Protein AF-0000000078816997 (afdb_homodimer)

Structure (mmCIF, N/CA/C/O backbone):
data_AF-0000000078816997-model_v1
#
loop_
_entity.id
_entity.type
_entity.pdbx_description
1 polymer 'SpoU rRNA Methylase family'
#
loop_
_atom_site.group_PDB
_atom_site.id
_atom_site.type_symbol
_atom_site.label_atom_id
_atom_site.label_alt_id
_atom_site.label_comp_id
_atom_site.label_asym_id
_atom_site.label_entity_id
_atom_site.label_seq_id
_atom_site.pdbx_PDB_ins_code
_atom_site.Cartn_x
_atom_site.Cartn_y
_atom_site.Cartn_z
_atom_site.occupancy
_atom_site.B_iso_or_equiv
_atom_site.auth_seq_id
_atom_site.auth_comp_id
_atom_site.auth_asym_id
_atom_site.auth_atom_id
_atom_site.pdbx_PDB_model_num
ATOM 1 N N . MET A 1 1 ? 10.352 11.18 -15.641 1 55.81 1 MET A N 1
ATOM 2 C CA . MET A 1 1 ? 11.688 10.617 -15.812 1 55.81 1 MET A CA 1
ATOM 3 C C . MET A 1 1 ? 12 9.617 -14.703 1 55.81 1 MET A C 1
ATOM 5 O O . MET A 1 1 ? 12.672 8.609 -14.938 1 55.81 1 MET A O 1
ATOM 9 N N . SER A 1 2 ? 11.336 9.695 -13.539 1 82.31 2 SER A N 1
ATOM 10 C CA . SER A 1 2 ? 11.773 8.922 -12.375 1 82.31 2 SER A CA 1
ATOM 11 C C . SER A 1 2 ? 11.25 7.488 -12.438 1 82.31 2 SER A C 1
ATOM 13 O O . SER A 1 2 ? 12.008 6.539 -12.258 1 82.31 2 SER A O 1
ATOM 15 N N . PHE A 1 3 ? 10.273 7.191 -13.289 1 91.31 3 PHE A N 1
ATOM 16 C CA . PHE A 1 3 ? 9.719 5.844 -13.336 1 91.31 3 PHE A CA 1
ATOM 17 C C . PHE A 1 3 ? 10.508 4.965 -14.297 1 91.31 3 PHE A C 1
ATOM 19 O O . PHE A 1 3 ? 10.625 3.754 -14.078 1 91.31 3 PHE A O 1
ATOM 26 N N . ASN A 1 4 ? 11.125 5.559 -15.273 1 91.94 4 ASN A N 1
ATOM 27 C CA . ASN A 1 4 ? 11.852 4.832 -16.312 1 91.94 4 ASN A CA 1
ATOM 28 C C . ASN A 1 4 ? 13.195 4.316 -15.797 1 91.94 4 ASN A C 1
ATOM 30 O O . ASN A 1 4 ? 13.812 3.459 -16.438 1 91.94 4 ASN A O 1
ATOM 34 N N . ASN A 1 5 ? 13.609 4.867 -14.711 1 92.81 5 ASN A N 1
ATOM 35 C CA . ASN A 1 5 ? 14.898 4.488 -14.133 1 92.81 5 ASN A CA 1
ATOM 36 C C . ASN A 1 5 ? 14.758 3.289 -13.195 1 92.81 5 ASN A C 1
ATOM 38 O O . ASN A 1 5 ? 15.766 2.744 -12.734 1 92.81 5 ASN A O 1
ATOM 42 N N . ILE A 1 6 ? 13.547 2.799 -13.047 1 96.5 6 ILE A N 1
ATOM 43 C CA . ILE A 1 6 ? 13.297 1.777 -12.031 1 96.5 6 ILE A CA 1
ATOM 44 C C . ILE A 1 6 ? 12.969 0.449 -12.711 1 96.5 6 ILE A C 1
ATOM 46 O O . ILE A 1 6 ? 12.125 0.397 -13.609 1 96.5 6 ILE A O 1
ATOM 50 N N . SER A 1 7 ? 13.648 -0.616 -12.312 1 97.69 7 SER A N 1
ATOM 51 C CA . SER A 1 7 ? 13.367 -1.958 -12.812 1 97.69 7 SER A CA 1
ATOM 52 C C . SER A 1 7 ? 13.031 -2.914 -11.672 1 97.69 7 SER A C 1
ATOM 54 O O . SER A 1 7 ? 13.523 -2.752 -10.555 1 97.69 7 SER A O 1
ATOM 56 N N . PHE A 1 8 ? 12.195 -3.832 -11.977 1 98.69 8 PHE A N 1
ATOM 57 C CA . PHE A 1 8 ? 11.852 -4.926 -11.07 1 98.69 8 PHE A CA 1
ATOM 58 C C . PHE A 1 8 ? 12.391 -6.25 -11.602 1 98.69 8 PHE A C 1
ATOM 60 O O . PHE A 1 8 ? 11.992 -6.699 -12.68 1 98.69 8 PHE A O 1
ATOM 67 N N . ILE A 1 9 ? 13.281 -6.879 -10.812 1 98.75 9 ILE A N 1
ATOM 68 C CA . ILE A 1 9 ? 13.953 -8.094 -11.258 1 98.75 9 ILE A CA 1
ATOM 69 C C . ILE A 1 9 ? 13.383 -9.305 -10.516 1 98.75 9 ILE A C 1
ATOM 71 O O . ILE A 1 9 ? 13.453 -9.367 -9.289 1 98.75 9 ILE A O 1
ATOM 75 N N . LEU A 1 10 ? 12.828 -10.219 -11.266 1 98.75 10 LEU A N 1
ATOM 76 C CA . LEU A 1 10 ? 12.422 -11.516 -10.727 1 98.75 10 LEU A CA 1
ATOM 77 C C . LEU A 1 10 ? 13.492 -12.57 -10.977 1 98.75 10 LEU A C 1
ATOM 79 O O . LEU A 1 10 ? 13.727 -12.961 -12.125 1 98.75 10 LEU A O 1
ATOM 83 N N . HIS A 1 11 ? 14.102 -13.016 -9.883 1 98.38 11 HIS A N 1
ATOM 84 C CA . HIS A 1 11 ? 15.156 -14.016 -10.016 1 98.38 11 HIS A CA 1
ATOM 85 C C . HIS A 1 11 ? 14.609 -15.422 -9.812 1 98.38 11 HIS A C 1
ATOM 87 O O . HIS A 1 11 ? 14.141 -15.758 -8.719 1 98.38 11 HIS A O 1
ATOM 93 N N . GLN A 1 12 ? 14.625 -16.25 -10.828 1 98.19 12 GLN A N 1
ATOM 94 C CA . GLN A 1 12 ? 14.203 -17.641 -10.859 1 98.19 12 GLN A CA 1
ATOM 95 C C . GLN A 1 12 ? 12.766 -17.797 -10.375 1 98.19 12 GLN A C 1
ATOM 97 O O . GLN A 1 12 ? 12.484 -18.609 -9.492 1 98.19 12 GLN A O 1
ATOM 102 N N . PRO A 1 13 ? 11.906 -17 -10.992 1 98.31 13 PRO A N 1
ATOM 103 C CA . PRO A 1 13 ? 10.5 -17.188 -10.633 1 98.31 13 PRO A CA 1
ATOM 104 C C . PRO A 1 13 ? 9.984 -18.562 -11.039 1 98.31 13 PRO A C 1
ATOM 106 O O . PRO A 1 13 ? 10.359 -19.094 -12.086 1 98.31 13 PRO A O 1
ATOM 109 N N . GLN A 1 14 ? 9.094 -19.125 -10.258 1 97.56 14 GLN A N 1
ATOM 110 C CA . GLN A 1 14 ? 8.719 -20.531 -10.422 1 97.56 14 GLN A CA 1
ATOM 111 C C . GLN A 1 14 ? 7.328 -20.656 -11.047 1 97.56 14 GLN A C 1
ATOM 113 O O . GLN A 1 14 ? 7.059 -21.609 -11.773 1 97.56 14 GLN A O 1
ATOM 118 N N . LEU A 1 15 ? 6.418 -19.781 -10.695 1 96.56 15 LEU A N 1
ATOM 119 C CA . LEU A 1 15 ? 5.039 -19.906 -11.148 1 96.56 15 LEU A CA 1
ATOM 120 C C . LEU A 1 15 ? 4.719 -18.875 -12.227 1 96.56 15 LEU A C 1
ATOM 122 O O . LEU A 1 15 ? 4.949 -17.672 -12.039 1 96.56 15 LEU A O 1
ATOM 126 N N . SER A 1 16 ? 4.117 -19.375 -13.328 1 97.94 16 SER A N 1
ATOM 127 C CA . SER A 1 16 ? 3.68 -18.516 -14.414 1 97.94 16 SER A CA 1
ATOM 128 C C . SER A 1 16 ? 2.725 -17.438 -13.914 1 97.94 16 SER A C 1
ATOM 130 O O . SER A 1 16 ? 2.846 -16.266 -14.289 1 97.94 16 SER A O 1
ATOM 132 N N . GLU A 1 17 ? 1.835 -17.828 -13.016 1 96.38 17 GLU A N 1
ATOM 133 C CA . GLU A 1 17 ? 0.825 -16.922 -12.484 1 96.38 17 GLU A CA 1
ATOM 134 C C . GLU A 1 17 ? 1.471 -15.742 -11.75 1 96.38 17 GLU A C 1
ATOM 136 O O . GLU A 1 17 ? 1.011 -14.602 -11.867 1 96.38 17 GLU A O 1
ATOM 141 N N . ASN A 1 18 ? 2.553 -16.031 -11.117 1 97.69 18 ASN A N 1
ATOM 142 C CA . ASN A 1 18 ? 3.242 -14.992 -10.367 1 97.69 18 ASN A CA 1
ATOM 143 C C . ASN A 1 18 ? 3.936 -14 -11.297 1 97.69 18 ASN A C 1
ATOM 145 O O . ASN A 1 18 ? 3.924 -12.797 -11.055 1 97.69 18 ASN A O 1
ATOM 149 N N . ILE A 1 19 ? 4.508 -14.484 -12.328 1 98.56 19 ILE A N 1
ATOM 150 C CA . ILE A 1 19 ? 5.184 -13.617 -13.281 1 98.56 19 ILE A CA 1
ATOM 151 C C . ILE A 1 19 ? 4.176 -12.648 -13.898 1 98.56 19 ILE A C 1
ATOM 153 O O . ILE A 1 19 ? 4.414 -11.438 -13.945 1 98.56 19 ILE A O 1
ATOM 157 N N . GLY A 1 20 ? 3.041 -13.227 -14.312 1 98.31 20 GLY A N 1
ATOM 158 C CA . GLY A 1 20 ? 2 -12.375 -14.867 1 98.31 20 GLY A CA 1
ATOM 159 C C . GLY A 1 20 ? 1.457 -11.367 -13.875 1 98.31 20 GLY A C 1
ATOM 160 O O . GLY A 1 20 ? 1.268 -10.195 -14.219 1 98.31 20 GLY A O 1
ATOM 161 N N . ALA A 1 21 ? 1.235 -11.828 -12.656 1 97.94 21 ALA A N 1
ATOM 162 C CA . ALA A 1 21 ? 0.722 -10.953 -11.609 1 97.94 21 ALA A CA 1
ATOM 163 C C . ALA A 1 21 ? 1.708 -9.836 -11.297 1 97.94 21 ALA A C 1
ATOM 165 O O . ALA A 1 21 ? 1.304 -8.711 -10.992 1 97.94 21 ALA A O 1
ATOM 166 N N . CYS A 1 22 ? 2.982 -10.117 -11.352 1 98.62 22 CYS A N 1
ATOM 167 C CA . CYS A 1 22 ? 4.004 -9.109 -11.117 1 98.62 22 CYS A CA 1
ATOM 168 C C . CYS A 1 22 ? 3.988 -8.047 -12.211 1 98.62 22 CYS A C 1
ATOM 170 O O . CYS A 1 22 ? 4.109 -6.855 -11.93 1 98.62 22 CYS A O 1
ATOM 172 N N . ALA A 1 23 ? 3.82 -8.469 -13.438 1 98.5 23 ALA A N 1
ATOM 173 C CA . ALA A 1 23 ? 3.715 -7.52 -14.539 1 98.5 23 ALA A CA 1
ATOM 174 C C . ALA A 1 23 ? 2.525 -6.586 -14.352 1 98.5 23 ALA A C 1
ATOM 176 O O . ALA A 1 23 ? 2.654 -5.367 -14.492 1 98.5 23 ALA A O 1
ATOM 177 N N . ARG A 1 24 ? 1.427 -7.238 -14.008 1 97.62 24 ARG A N 1
ATOM 178 C CA . ARG A 1 24 ? 0.217 -6.469 -13.742 1 97.62 24 ARG A CA 1
ATOM 179 C C . ARG A 1 24 ? 0.431 -5.496 -12.586 1 97.62 24 ARG A C 1
ATOM 181 O O . ARG A 1 24 ? 0.019 -4.336 -12.656 1 97.62 24 ARG A O 1
ATOM 188 N N . ALA A 1 25 ? 1.112 -5.898 -11.594 1 97.81 25 ALA A N 1
ATOM 189 C CA . ALA A 1 25 ? 1.383 -5.105 -10.398 1 97.81 25 ALA A CA 1
ATOM 190 C C . ALA A 1 25 ? 2.193 -3.857 -10.742 1 97.81 25 ALA A C 1
ATOM 192 O O . ALA A 1 25 ? 1.795 -2.74 -10.398 1 97.81 25 ALA A O 1
ATOM 193 N N . VAL A 1 26 ? 3.287 -4.016 -11.422 1 97.62 26 VAL A N 1
ATOM 194 C CA . VAL A 1 26 ? 4.188 -2.891 -11.633 1 97.62 26 VAL A CA 1
ATOM 195 C C . VAL A 1 26 ? 3.568 -1.918 -12.641 1 97.62 26 VAL A C 1
ATOM 197 O O . VAL A 1 26 ? 3.715 -0.701 -12.5 1 97.62 26 VAL A O 1
ATOM 200 N N . LYS A 1 27 ? 2.797 -2.443 -13.602 1 97.25 27 LYS A N 1
ATOM 201 C CA . LYS A 1 27 ? 2.162 -1.565 -14.586 1 97.25 27 LYS A CA 1
ATOM 202 C C . LYS A 1 27 ? 1.111 -0.675 -13.922 1 97.25 27 LYS A C 1
ATOM 204 O O . LYS A 1 27 ? 0.94 0.482 -14.312 1 97.25 27 LYS A O 1
ATOM 209 N N . ASN A 1 28 ? 0.411 -1.215 -12.977 1 96.69 28 ASN A N 1
ATOM 210 C CA . ASN A 1 28 ? -0.605 -0.442 -12.273 1 96.69 28 ASN A CA 1
ATOM 211 C C . ASN A 1 28 ? -0.012 0.808 -11.625 1 96.69 28 ASN A C 1
ATOM 213 O O . ASN A 1 28 ? -0.736 1.757 -11.32 1 96.69 28 ASN A O 1
ATOM 217 N N . PHE A 1 29 ? 1.279 0.8 -11.453 1 96.69 29 PHE A N 1
ATOM 218 C CA . PHE A 1 29 ? 1.89 1.935 -10.773 1 96.69 29 PHE A CA 1
ATOM 219 C C . PHE A 1 29 ? 2.896 2.635 -11.68 1 96.69 29 PHE A C 1
ATOM 221 O O . PHE A 1 29 ? 3.9 3.168 -11.203 1 96.69 29 PHE A O 1
ATOM 228 N N . ASN A 1 30 ? 2.721 2.535 -12.953 1 94.56 30 ASN A N 1
ATOM 229 C CA . ASN A 1 30 ? 3.354 3.328 -14 1 94.56 30 ASN A CA 1
ATOM 230 C C . ASN A 1 30 ? 4.773 2.85 -14.281 1 94.56 30 ASN A C 1
ATOM 232 O O . ASN A 1 30 ? 5.539 3.531 -14.969 1 94.56 30 ASN A O 1
ATOM 236 N N . PHE A 1 31 ? 5.145 1.692 -13.75 1 96.56 31 PHE A N 1
ATOM 237 C CA . PHE A 1 31 ? 6.453 1.14 -14.07 1 96.56 31 PHE A CA 1
ATOM 238 C C . PHE A 1 31 ? 6.395 0.332 -15.367 1 96.56 31 PHE A C 1
ATOM 240 O O . PHE A 1 31 ? 5.348 -0.217 -15.711 1 96.56 31 PHE A O 1
ATOM 247 N N . LYS A 1 32 ? 7.602 0.225 -16 1 95.75 32 LYS A N 1
ATOM 248 C CA . LYS A 1 32 ? 7.57 -0.355 -17.344 1 95.75 32 LYS A CA 1
ATOM 249 C C . LYS A 1 32 ? 8.633 -1.436 -17.5 1 95.75 32 LYS A C 1
ATOM 251 O O . LYS A 1 32 ? 8.68 -2.127 -18.516 1 95.75 32 LYS A O 1
ATOM 256 N N . LYS A 1 33 ? 9.461 -1.552 -16.516 1 96.94 33 LYS A N 1
ATOM 257 C CA . LYS A 1 33 ? 10.609 -2.436 -16.703 1 96.94 33 LYS A CA 1
ATOM 258 C C . LYS A 1 33 ? 10.531 -3.631 -15.75 1 96.94 33 LYS A C 1
ATOM 260 O O . LYS A 1 33 ? 10.82 -3.506 -14.562 1 96.94 33 LYS A O 1
ATOM 265 N N . LEU A 1 34 ? 10.156 -4.719 -16.312 1 98.31 34 LEU A N 1
ATOM 266 C CA . LEU A 1 34 ? 10.234 -6.023 -15.656 1 98.31 34 LEU A CA 1
ATOM 267 C C . LEU A 1 34 ? 11.367 -6.855 -16.25 1 98.31 34 LEU A C 1
ATOM 269 O O . LEU A 1 34 ? 11.477 -6.996 -17.469 1 98.31 34 LEU A O 1
ATOM 273 N N . VAL A 1 35 ? 12.234 -7.312 -15.422 1 98.62 35 VAL A N 1
ATOM 274 C CA . VAL A 1 35 ? 13.375 -8.117 -15.836 1 98.62 35 VAL A CA 1
ATOM 275 C C . VAL A 1 35 ? 13.266 -9.516 -15.227 1 98.62 35 VAL A C 1
ATOM 277 O O . VAL A 1 35 ? 12.969 -9.664 -14.047 1 98.62 35 VAL A O 1
ATOM 280 N N . ILE A 1 36 ? 13.477 -10.516 -16.062 1 98.75 36 ILE A N 1
ATOM 281 C CA . ILE A 1 36 ? 13.367 -11.898 -15.609 1 98.75 36 ILE A CA 1
ATOM 282 C C . ILE A 1 36 ? 14.727 -12.586 -15.727 1 98.75 36 ILE A C 1
ATOM 284 O O . ILE A 1 36 ? 15.367 -12.523 -16.781 1 98.75 36 ILE A O 1
ATOM 288 N N . VAL A 1 37 ? 15.125 -13.211 -14.625 1 98.62 37 VAL A N 1
ATOM 289 C CA . VAL A 1 37 ? 16.391 -13.945 -14.633 1 98.62 37 VAL A CA 1
ATOM 290 C C . VAL A 1 37 ? 16.109 -15.445 -14.5 1 98.62 37 VAL A C 1
ATOM 292 O O . VAL A 1 37 ? 15.57 -15.891 -13.484 1 98.62 37 VAL A O 1
ATOM 295 N N . LYS A 1 38 ? 16.344 -16.219 -15.453 1 98.12 38 LYS A N 1
ATOM 296 C CA . LYS A 1 38 ? 16.297 -17.688 -15.469 1 98.12 38 LYS A CA 1
ATOM 297 C C . LYS A 1 38 ? 14.961 -18.203 -14.945 1 98.12 38 LYS A C 1
ATOM 299 O O . LYS A 1 38 ? 14.93 -18.984 -14 1 98.12 38 LYS A O 1
ATOM 304 N N . PRO A 1 39 ? 13.906 -17.859 -15.617 1 98.19 39 PRO A N 1
ATOM 305 C CA . PRO A 1 39 ? 12.602 -18.359 -15.18 1 98.19 39 PRO A CA 1
ATOM 306 C C . PRO A 1 39 ? 12.5 -19.891 -15.266 1 98.19 39 PRO A C 1
ATOM 308 O O . PRO A 1 39 ? 13.039 -20.5 -16.203 1 98.19 39 PRO A O 1
ATOM 311 N N . LYS A 1 40 ? 11.836 -20.469 -14.328 1 97.62 40 LYS A N 1
ATOM 312 C CA . LYS A 1 40 ? 11.625 -21.906 -14.359 1 97.62 40 LYS A CA 1
ATOM 313 C C . LYS A 1 40 ? 10.617 -22.297 -15.43 1 97.62 40 LYS A C 1
ATOM 315 O O . LYS A 1 40 ? 10.828 -23.266 -16.172 1 97.62 40 LYS A O 1
ATOM 320 N N . PRO A 1 41 ? 9.492 -21.609 -15.516 1 97.69 41 PRO A N 1
ATOM 321 C CA . PRO A 1 41 ? 8.586 -21.922 -16.625 1 97.69 41 PRO A CA 1
ATOM 322 C C . PRO A 1 41 ? 9.07 -21.375 -17.953 1 97.69 41 PRO A C 1
ATOM 324 O O . PRO A 1 41 ? 9.93 -20.5 -18 1 97.69 41 PRO A O 1
ATOM 327 N N . ILE A 1 42 ? 8.523 -21.922 -19.016 1 97.25 42 ILE A N 1
ATOM 328 C CA . ILE A 1 42 ? 8.727 -21.328 -20.344 1 97.25 42 ILE A CA 1
ATOM 329 C C . ILE A 1 42 ? 8.219 -19.891 -20.344 1 97.25 42 ILE A C 1
ATOM 331 O O . ILE A 1 42 ? 7.129 -19.609 -19.844 1 97.25 42 ILE A O 1
ATOM 335 N N . PHE A 1 43 ? 9.062 -19 -20.844 1 97.12 43 PHE A N 1
ATOM 336 C CA . PHE A 1 43 ? 8.711 -17.594 -20.844 1 97.12 43 PHE A CA 1
ATOM 337 C C . PHE A 1 43 ? 8.758 -17.031 -22.266 1 97.12 43 PHE A C 1
ATOM 339 O O . PHE A 1 43 ? 9.789 -17.109 -22.938 1 97.12 43 PHE A O 1
ATOM 346 N N . PRO A 1 44 ? 7.766 -16.438 -22.797 1 96.75 44 PRO A N 1
ATOM 347 C CA . PRO A 1 44 ? 6.457 -16.359 -22.141 1 96.75 44 PRO A CA 1
ATOM 348 C C . PRO A 1 44 ? 5.57 -17.562 -22.438 1 96.75 44 PRO A C 1
ATOM 350 O O . PRO A 1 44 ? 5.906 -18.391 -23.281 1 96.75 44 PRO A O 1
ATOM 353 N N . ASN A 1 45 ? 4.582 -17.75 -21.625 1 97.88 45 ASN A N 1
ATOM 354 C CA . ASN A 1 45 ? 3.57 -18.766 -21.922 1 97.88 45 ASN A CA 1
ATOM 355 C C . ASN A 1 45 ? 2.16 -18.219 -21.734 1 97.88 45 ASN A C 1
ATOM 357 O O . ASN A 1 45 ? 1.987 -17.062 -21.344 1 97.88 45 ASN A O 1
ATOM 361 N N . ASP A 1 46 ? 1.152 -19.016 -22.016 1 97.19 46 ASP A N 1
ATOM 362 C CA . ASP A 1 46 ? -0.235 -18.562 -22.047 1 97.19 46 ASP A CA 1
ATOM 363 C C . ASP A 1 46 ? -0.714 -18.172 -20.641 1 97.19 46 ASP A C 1
ATOM 365 O O . ASP A 1 46 ? -1.467 -17.203 -20.484 1 97.19 46 ASP A O 1
ATOM 369 N N . LYS A 1 47 ? -0.269 -18.875 -19.719 1 96.88 47 LYS A N 1
ATOM 370 C CA . LYS A 1 47 ? -0.688 -18.594 -18.344 1 96.88 47 LYS A CA 1
ATOM 371 C C . LYS A 1 47 ? -0.139 -17.266 -17.859 1 96.88 47 LYS A C 1
ATOM 373 O O . LYS A 1 47 ? -0.839 -16.5 -17.188 1 96.88 47 LYS A O 1
ATOM 378 N N . ILE A 1 48 ? 1.104 -16.969 -18.219 1 98.06 48 ILE A N 1
ATOM 379 C CA . ILE A 1 48 ? 1.721 -15.688 -17.891 1 98.06 48 ILE A CA 1
ATOM 380 C C . ILE A 1 48 ? 0.941 -14.555 -18.547 1 98.06 48 ILE A C 1
ATOM 382 O O . ILE A 1 48 ? 0.567 -13.586 -17.891 1 98.06 48 ILE A O 1
ATOM 386 N N . LEU A 1 49 ? 0.668 -14.727 -19.812 1 97.69 49 LEU A N 1
ATOM 387 C CA . LEU A 1 49 ? -0.035 -13.695 -20.562 1 97.69 49 LEU A CA 1
ATOM 388 C C . LEU A 1 49 ? -1.451 -13.5 -20.031 1 97.69 49 LEU A C 1
ATOM 390 O O . LEU A 1 49 ? -1.921 -12.367 -19.891 1 97.69 49 LEU A O 1
ATOM 394 N N . ALA A 1 50 ? -2.1 -14.547 -19.672 1 95.5 50 ALA A N 1
ATOM 395 C CA . ALA A 1 50 ? -3.469 -14.484 -19.156 1 95.5 50 ALA A CA 1
ATOM 396 C C . ALA A 1 50 ? -3.523 -13.742 -17.828 1 95.5 50 ALA A C 1
ATOM 398 O O . ALA A 1 50 ? -4.406 -12.906 -17.609 1 95.5 50 ALA A O 1
ATOM 399 N N . THR A 1 51 ? -2.568 -14.008 -17 1 95.69 51 THR A N 1
ATOM 400 C CA . THR A 1 51 ? -2.598 -13.445 -15.664 1 95.69 51 THR A CA 1
ATOM 401 C C . THR A 1 51 ? -2.111 -12 -15.672 1 95.69 51 THR A C 1
ATOM 403 O O . THR A 1 51 ? -2.396 -11.234 -14.742 1 95.69 51 THR A O 1
ATOM 406 N N . SER A 1 52 ? -1.442 -11.602 -16.719 1 96.56 52 SER A N 1
ATOM 407 C CA . SER A 1 52 ? -0.948 -10.234 -16.828 1 96.56 52 SER A CA 1
ATOM 408 C C . SER A 1 52 ? -2.062 -9.273 -17.234 1 96.56 52 SER A C 1
ATOM 410 O O . SER A 1 52 ? -1.926 -8.055 -17.078 1 96.56 52 SER A O 1
ATOM 412 N N . VAL A 1 53 ? -3.168 -9.859 -17.812 1 93.44 53 VAL A N 1
ATOM 413 C CA . VAL A 1 53 ? -4.332 -9.094 -18.25 1 93.44 53 VAL A CA 1
ATOM 414 C C . VAL A 1 53 ? -3.889 -7.973 -19.188 1 93.44 53 VAL A C 1
ATOM 416 O O . VAL A 1 53 ? -3.34 -8.234 -20.25 1 93.44 53 VAL A O 1
ATOM 419 N N . GLY A 1 54 ? -3.957 -6.711 -18.797 1 92.75 54 GLY A N 1
ATOM 420 C CA . GLY A 1 54 ? -3.623 -5.57 -19.641 1 92.75 54 GLY A CA 1
ATOM 421 C C . GLY A 1 54 ? -2.141 -5.246 -19.641 1 92.75 54 GLY A C 1
ATOM 422 O O . GLY A 1 54 ? -1.707 -4.309 -20.312 1 92.75 54 GLY A O 1
ATOM 423 N N . ALA A 1 55 ? -1.35 -6.082 -19.016 1 96.5 55 ALA A N 1
ATOM 424 C CA . ALA A 1 55 ? 0.08 -5.801 -18.922 1 96.5 55 ALA A CA 1
ATOM 425 C C . ALA A 1 55 ? 0.888 -6.734 -19.812 1 96.5 55 ALA A C 1
ATOM 427 O O . ALA A 1 55 ? 2.041 -7.051 -19.5 1 96.5 55 ALA A O 1
ATOM 428 N N . LYS A 1 56 ? 0.334 -7.215 -20.859 1 96.94 56 LYS A N 1
ATOM 429 C CA . LYS A 1 56 ? 1.003 -8.125 -21.781 1 96.94 56 LYS A CA 1
ATOM 430 C C . LYS A 1 56 ? 2.215 -7.465 -22.422 1 96.94 56 LYS A C 1
ATOM 432 O O . LYS A 1 56 ? 3.207 -8.133 -22.719 1 96.94 56 LYS A O 1
ATOM 437 N N . ASP A 1 57 ? 2.082 -6.223 -22.625 1 96.69 57 ASP A N 1
ATOM 438 C CA . ASP A 1 57 ? 3.184 -5.48 -23.234 1 96.69 57 ASP A CA 1
ATOM 439 C C . ASP A 1 57 ? 4.441 -5.574 -22.375 1 96.69 57 ASP A C 1
ATOM 441 O O . ASP A 1 57 ? 5.555 -5.668 -22.906 1 96.69 57 ASP A O 1
ATOM 445 N N . LEU A 1 58 ? 4.355 -5.613 -21.062 1 97.06 58 LEU A N 1
ATOM 446 C CA . LEU A 1 58 ? 5.5 -5.719 -20.172 1 97.06 58 LEU A CA 1
ATOM 447 C C . LEU A 1 58 ? 6.129 -7.105 -20.25 1 97.06 58 LEU A C 1
ATOM 449 O O . LEU A 1 58 ? 7.34 -7.258 -20.078 1 97.06 58 LEU A O 1
ATOM 453 N N . ILE A 1 59 ? 5.262 -8.062 -20.484 1 98.12 59 ILE A N 1
ATOM 454 C CA . ILE A 1 59 ? 5.75 -9.43 -20.625 1 98.12 59 ILE A CA 1
ATOM 455 C C . ILE A 1 59 ? 6.516 -9.586 -21.938 1 98.12 59 ILE A C 1
ATOM 457 O O . ILE A 1 59 ? 7.633 -10.102 -21.953 1 98.12 59 ILE A O 1
ATOM 461 N N . ILE A 1 60 ? 5.961 -9.047 -22.969 1 96.75 60 ILE A N 1
ATOM 462 C CA . ILE A 1 60 ? 6.527 -9.18 -24.297 1 96.75 60 ILE A CA 1
ATOM 463 C C . ILE A 1 60 ? 7.84 -8.406 -24.391 1 96.75 60 ILE A C 1
ATOM 465 O O . ILE A 1 60 ? 8.797 -8.859 -25.016 1 96.75 60 ILE A O 1
ATOM 469 N N . ASN A 1 61 ? 7.918 -7.312 -23.688 1 96.31 61 ASN A N 1
ATOM 470 C CA . ASN A 1 61 ? 9.086 -6.441 -23.781 1 96.31 61 ASN A CA 1
ATOM 471 C C . ASN A 1 61 ? 10.078 -6.727 -22.656 1 96.31 61 ASN A C 1
ATOM 473 O O . ASN A 1 61 ? 11.125 -6.082 -22.578 1 96.31 61 ASN A O 1
ATOM 477 N N . ALA A 1 62 ? 9.773 -7.672 -21.844 1 97.69 62 ALA A N 1
ATOM 478 C CA . ALA A 1 62 ? 10.617 -7.93 -20.672 1 97.69 62 ALA A CA 1
ATOM 479 C C . ALA A 1 62 ? 11.992 -8.445 -21.109 1 97.69 62 ALA A C 1
ATOM 481 O O . ALA A 1 62 ? 12.102 -9.258 -22.016 1 97.69 62 ALA A O 1
ATOM 482 N N . LYS A 1 63 ? 13.023 -7.961 -20.469 1 96.69 63 LYS A N 1
ATOM 483 C CA . LYS A 1 63 ? 14.367 -8.508 -20.672 1 96.69 63 LYS A CA 1
ATOM 484 C C . LYS A 1 63 ? 14.57 -9.781 -19.859 1 96.69 63 LYS A C 1
ATOM 486 O O . LYS A 1 63 ? 14.266 -9.82 -18.672 1 96.69 63 LYS A O 1
ATOM 491 N N . VAL A 1 64 ? 15.047 -10.797 -20.562 1 98.19 64 VAL A N 1
ATOM 492 C CA . VAL A 1 64 ? 15.328 -12.07 -19.906 1 98.19 64 VAL A CA 1
ATOM 493 C C . VAL A 1 64 ? 16.828 -12.32 -19.891 1 98.19 64 VAL A C 1
ATOM 495 O O . VAL A 1 64 ? 17.5 -12.18 -20.922 1 98.19 64 VAL A O 1
ATOM 498 N N . HIS A 1 65 ? 17.375 -12.609 -18.734 1 98.06 65 HIS A N 1
ATOM 499 C CA . HIS A 1 65 ? 18.797 -12.875 -18.562 1 98.06 65 HIS A CA 1
ATOM 500 C C . HIS A 1 65 ? 19.031 -14.281 -18.016 1 98.06 65 HIS A C 1
ATOM 502 O O . HIS A 1 65 ? 18.188 -14.836 -17.312 1 98.06 65 HIS A O 1
ATOM 508 N N . GLU A 1 66 ? 20.172 -14.812 -18.328 1 97.44 66 GLU A N 1
ATOM 509 C CA . GLU A 1 66 ? 20.547 -16.125 -17.812 1 97.44 66 GLU A CA 1
ATOM 510 C C . GLU A 1 66 ? 21.172 -16.016 -16.422 1 97.44 66 GLU A C 1
ATOM 512 O O . GLU A 1 66 ? 21.156 -16.969 -15.648 1 97.44 66 GLU A O 1
ATOM 517 N N . THR A 1 67 ? 21.734 -14.852 -16.219 1 95.5 67 THR A N 1
ATOM 518 C CA . THR A 1 67 ? 22.422 -14.672 -14.945 1 95.5 67 THR A CA 1
ATOM 519 C C . THR A 1 67 ? 22.016 -13.344 -14.305 1 95.5 67 THR A C 1
ATOM 521 O O . THR A 1 67 ? 21.641 -12.406 -15 1 95.5 67 THR A O 1
ATOM 524 N N . LEU A 1 68 ? 22.109 -13.375 -12.984 1 95.75 68 LEU A N 1
ATOM 525 C CA . LEU A 1 68 ? 21.828 -12.148 -12.25 1 95.75 68 LEU A CA 1
ATOM 526 C C . LEU A 1 68 ? 22.859 -11.07 -12.586 1 95.75 68 LEU A C 1
ATOM 528 O O . LEU A 1 68 ? 22.516 -9.891 -12.688 1 95.75 68 LEU A O 1
ATOM 532 N N . GLU A 1 69 ? 24.094 -11.43 -12.789 1 91.81 69 GLU A N 1
ATOM 533 C CA . GLU A 1 69 ? 25.172 -10.508 -13.141 1 91.81 69 GLU A CA 1
ATOM 534 C C . GLU A 1 69 ? 24.828 -9.703 -14.391 1 91.81 69 GLU A C 1
ATOM 536 O O . GLU A 1 69 ? 24.969 -8.484 -14.414 1 91.81 69 GLU A O 1
ATOM 541 N N . SER A 1 70 ? 24.359 -10.383 -15.367 1 96.12 70 SER A N 1
ATOM 542 C CA . SER A 1 70 ? 24.016 -9.719 -16.609 1 96.12 70 SER A CA 1
ATOM 543 C C . SER A 1 70 ? 22.797 -8.812 -16.438 1 96.12 70 SER A C 1
ATOM 545 O O . SER A 1 70 ? 22.688 -7.785 -17.125 1 96.12 70 SER A O 1
ATOM 547 N N . ALA A 1 71 ? 21.922 -9.125 -15.547 1 96.88 71 ALA A N 1
ATOM 548 C CA . ALA A 1 71 ? 20.672 -8.391 -15.344 1 96.88 71 ALA A CA 1
ATOM 549 C C . ALA A 1 71 ? 20.938 -7.066 -14.625 1 96.88 71 ALA A C 1
ATOM 551 O O . ALA A 1 71 ? 20.203 -6.094 -14.82 1 96.88 71 ALA A O 1
ATOM 552 N N . VAL A 1 72 ? 22.062 -7.062 -13.82 1 94.75 72 VAL A N 1
ATOM 553 C CA . VAL A 1 72 ? 22.25 -5.883 -12.992 1 94.75 72 VAL A CA 1
ATOM 554 C C . VAL A 1 72 ? 23.422 -5.066 -13.508 1 94.75 72 VAL A C 1
ATOM 556 O O . VAL A 1 72 ? 23.859 -4.102 -12.875 1 94.75 72 VAL A O 1
ATOM 559 N N . LYS A 1 73 ? 23.938 -5.379 -14.625 1 88.88 73 LYS A N 1
ATOM 560 C CA . LYS A 1 73 ? 25.156 -4.777 -15.172 1 88.88 73 LYS A CA 1
ATOM 561 C C . LYS A 1 73 ? 24.984 -3.271 -15.352 1 88.88 73 LYS A C 1
ATOM 563 O O . LYS A 1 73 ? 25.922 -2.504 -15.102 1 88.88 73 LYS A O 1
ATOM 568 N N . LYS A 1 74 ? 23.875 -2.76 -15.719 1 91.31 74 LYS A N 1
ATOM 569 C CA . LYS A 1 74 ? 23.672 -1.352 -16.047 1 91.31 74 LYS A CA 1
ATOM 570 C C . LYS A 1 74 ? 22.875 -0.645 -14.953 1 91.31 74 LYS A C 1
ATOM 572 O O . LYS A 1 74 ? 22.312 0.422 -15.188 1 91.31 74 LYS A O 1
ATOM 577 N N . VAL A 1 75 ? 22.75 -1.253 -13.797 1 93.25 75 VAL A N 1
ATOM 578 C CA . VAL A 1 75 ? 21.969 -0.708 -12.688 1 93.25 75 VAL A CA 1
ATOM 579 C C . VAL A 1 75 ? 22.906 0.009 -11.711 1 93.25 75 VAL A C 1
ATOM 581 O O . VAL A 1 75 ? 23.984 -0.486 -11.406 1 93.25 75 VAL A O 1
ATOM 584 N N . ASP A 1 76 ? 22.531 1.199 -11.305 1 90.38 76 ASP A N 1
ATOM 585 C CA . ASP A 1 76 ? 23.328 1.961 -10.359 1 90.38 76 ASP A CA 1
ATOM 586 C C . ASP A 1 76 ? 23.188 1.406 -8.945 1 90.38 76 ASP A C 1
ATOM 588 O O . ASP A 1 76 ? 24.172 1.254 -8.227 1 90.38 76 ASP A O 1
ATOM 592 N N . TYR A 1 77 ? 21.969 1.065 -8.492 1 91.81 77 TYR A N 1
ATOM 593 C CA . TYR A 1 77 ? 21.688 0.545 -7.16 1 91.81 77 TYR A CA 1
ATOM 594 C C . TYR A 1 77 ? 20.703 -0.625 -7.227 1 91.81 77 TYR A C 1
ATOM 596 O O . TYR A 1 77 ? 19.641 -0.522 -7.844 1 91.81 77 TYR A O 1
ATOM 604 N N . VAL A 1 78 ? 21.141 -1.697 -6.578 1 94.19 78 VAL A N 1
ATOM 605 C CA . VAL A 1 78 ? 20.297 -2.875 -6.461 1 94.19 78 VAL A CA 1
ATOM 606 C C . VAL A 1 78 ? 19.797 -3.016 -5.027 1 94.19 78 VAL A C 1
ATOM 608 O O . VAL A 1 78 ? 20.594 -2.998 -4.082 1 94.19 78 VAL A O 1
ATOM 611 N N . VAL A 1 79 ? 18.5 -3.088 -4.871 1 95.5 79 VAL A N 1
ATOM 612 C CA . VAL A 1 79 ? 17.875 -3.328 -3.574 1 95.5 79 VAL A CA 1
ATOM 613 C C . VAL A 1 79 ? 17.297 -4.738 -3.533 1 95.5 79 VAL A C 1
ATOM 615 O O . VAL A 1 79 ? 16.297 -5.023 -4.191 1 95.5 79 VAL A O 1
ATOM 618 N N . ALA A 1 80 ? 17.891 -5.586 -2.732 1 94.75 80 ALA A N 1
ATOM 619 C CA . ALA A 1 80 ? 17.422 -6.961 -2.59 1 94.75 80 ALA A CA 1
ATOM 620 C C . ALA A 1 80 ? 16.328 -7.059 -1.529 1 94.75 80 ALA A C 1
ATOM 622 O O . ALA A 1 80 ? 16.484 -6.543 -0.419 1 94.75 80 ALA A O 1
ATOM 623 N N . THR A 1 81 ? 15.219 -7.73 -1.918 1 93.38 81 THR A N 1
ATOM 624 C CA . THR A 1 81 ? 14.125 -7.922 -0.979 1 93.38 81 THR A CA 1
ATOM 625 C C . THR A 1 81 ? 14.219 -9.289 -0.304 1 93.38 81 THR A C 1
ATOM 627 O O . THR A 1 81 ? 14.43 -10.305 -0.972 1 93.38 81 THR A O 1
ATOM 630 N N . SER A 1 82 ? 14.133 -9.273 1.001 1 85.75 82 SER A N 1
ATOM 631 C CA . SER A 1 82 ? 14.266 -10.531 1.73 1 85.75 82 SER A CA 1
ATOM 632 C C . SER A 1 82 ? 13.383 -10.539 2.975 1 85.75 82 SER A C 1
ATOM 634 O O . SER A 1 82 ? 13.141 -9.492 3.578 1 85.75 82 SER A O 1
ATOM 636 N N . ALA A 1 83 ? 12.836 -11.773 3.277 1 78.56 83 ALA A N 1
ATOM 637 C CA . ALA A 1 83 ? 12.07 -11.945 4.512 1 78.56 83 ALA A CA 1
ATOM 638 C C . ALA A 1 83 ? 13 -12.031 5.719 1 78.56 83 ALA A C 1
ATOM 640 O O . ALA A 1 83 ? 12.57 -11.812 6.855 1 78.56 83 ALA A O 1
ATOM 641 N N . ARG A 1 84 ? 14.227 -12.367 5.477 1 74.56 84 ARG A N 1
ATOM 642 C CA . ARG A 1 84 ? 15.195 -12.547 6.551 1 74.56 84 ARG A CA 1
ATOM 643 C C . ARG A 1 84 ? 16.469 -11.758 6.27 1 74.56 84 ARG A C 1
ATOM 645 O O . ARG A 1 84 ? 16.906 -11.656 5.121 1 74.56 84 ARG A O 1
ATOM 652 N N . PHE A 1 85 ? 16.953 -11.055 7.32 1 64.56 85 PHE A N 1
ATOM 653 C CA . PHE A 1 85 ? 18.234 -10.359 7.199 1 64.56 85 PHE A CA 1
ATOM 654 C C . PHE A 1 85 ? 19.391 -11.352 7.277 1 64.56 85 PHE A C 1
ATOM 656 O O . PHE A 1 85 ? 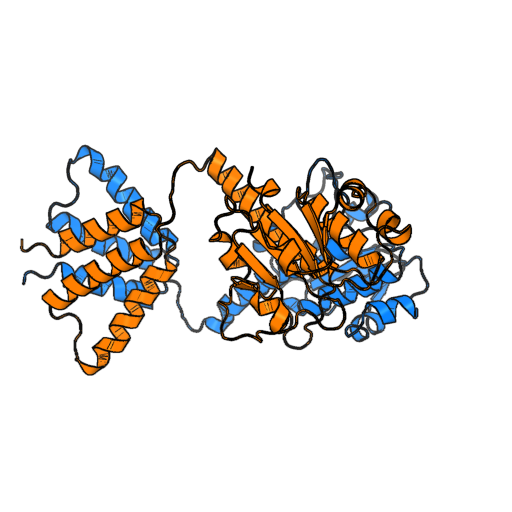19.703 -11.867 8.352 1 64.56 85 PHE A O 1
ATOM 663 N N . ARG A 1 86 ? 19.859 -11.695 6.223 1 58.16 86 ARG A N 1
ATOM 664 C CA . ARG A 1 86 ? 20.844 -12.758 6.309 1 58.16 86 ARG A CA 1
ATOM 665 C C . ARG A 1 86 ? 22.266 -12.211 6.152 1 58.16 86 ARG A C 1
ATOM 667 O O . ARG A 1 86 ? 23.219 -12.758 6.707 1 58.16 86 ARG A O 1
ATOM 674 N N . ASN A 1 87 ? 22.297 -11.258 5.371 1 60.97 87 ASN A N 1
ATOM 675 C CA . ASN A 1 87 ? 23.656 -10.852 5.051 1 60.97 87 ASN A CA 1
ATOM 676 C C . ASN A 1 87 ? 24.062 -9.586 5.812 1 60.97 87 ASN A C 1
ATOM 678 O O . ASN A 1 87 ? 23.594 -8.492 5.488 1 60.97 87 ASN A O 1
ATOM 682 N N . LYS A 1 88 ? 24.891 -9.734 6.719 1 63.03 88 LYS A N 1
ATOM 683 C CA . LYS A 1 88 ? 25.328 -8.68 7.625 1 63.03 88 LYS A CA 1
ATOM 684 C C . LYS A 1 88 ? 26.234 -7.684 6.91 1 63.03 88 LYS A C 1
ATOM 686 O O . LYS A 1 88 ? 26.438 -6.562 7.387 1 63.03 88 LYS A O 1
ATOM 691 N N . ASN A 1 89 ? 26.688 -8.008 5.742 1 71.69 89 ASN A N 1
ATOM 692 C CA . ASN A 1 89 ? 27.672 -7.16 5.086 1 71.69 89 ASN A CA 1
ATOM 693 C C . ASN A 1 89 ? 27.016 -6.125 4.184 1 71.69 89 ASN A C 1
ATOM 695 O O . ASN A 1 89 ? 27.672 -5.223 3.67 1 71.69 89 ASN A O 1
ATOM 699 N N . ILE A 1 90 ? 25.781 -6.293 3.965 1 79.25 90 ILE A N 1
ATOM 700 C CA . ILE A 1 90 ? 25.047 -5.367 3.104 1 79.25 90 ILE A CA 1
ATOM 701 C C . ILE A 1 90 ? 24.141 -4.484 3.949 1 79.25 90 ILE A C 1
ATOM 703 O O . ILE A 1 90 ? 23.453 -4.973 4.855 1 79.25 90 ILE A O 1
ATOM 707 N N . LYS A 1 91 ? 24.172 -3.197 3.709 1 84.31 91 LYS A N 1
ATOM 708 C CA . LYS A 1 91 ? 23.359 -2.254 4.469 1 84.31 91 LYS A CA 1
ATOM 709 C C . LYS A 1 91 ? 21.875 -2.596 4.367 1 84.31 91 LYS A C 1
ATOM 711 O O . LYS A 1 91 ? 21.359 -2.836 3.27 1 84.31 91 LYS A O 1
ATOM 716 N N . HIS A 1 92 ? 21.281 -2.615 5.52 1 88.88 92 HIS A N 1
ATOM 717 C CA . HIS A 1 92 ? 19.844 -2.857 5.574 1 88.88 92 HIS A CA 1
ATOM 718 C C . HIS A 1 92 ? 19.062 -1.546 5.621 1 88.88 92 HIS A C 1
ATOM 720 O O . HIS A 1 92 ? 19.438 -0.62 6.34 1 88.88 92 HIS A O 1
ATOM 726 N N . ILE A 1 93 ? 18 -1.503 4.785 1 86.75 93 ILE A N 1
ATOM 727 C CA . ILE A 1 93 ? 17.141 -0.324 4.816 1 86.75 93 ILE A CA 1
ATOM 728 C C . ILE A 1 93 ? 15.68 -0.751 4.961 1 86.75 93 ILE A C 1
ATOM 730 O O . ILE A 1 93 ? 15.328 -1.895 4.66 1 86.75 93 ILE A O 1
ATOM 734 N N . ASN A 1 94 ? 14.859 0.185 5.473 1 88.5 94 ASN A N 1
ATOM 735 C CA . ASN A 1 94 ? 13.422 -0.047 5.547 1 88.5 94 ASN A CA 1
ATOM 736 C C . ASN A 1 94 ? 12.68 0.72 4.457 1 88.5 94 ASN A C 1
ATOM 738 O O . ASN A 1 94 ? 13.281 1.464 3.688 1 88.5 94 ASN A O 1
ATOM 742 N N . LEU A 1 95 ? 11.391 0.447 4.398 1 91.44 95 LEU A N 1
ATOM 743 C CA . LEU A 1 95 ? 10.578 1.051 3.352 1 91.44 95 LEU A CA 1
ATOM 744 C C . LEU A 1 95 ? 10.648 2.572 3.416 1 91.44 95 LEU A C 1
ATOM 746 O O . LEU A 1 95 ? 10.711 3.24 2.383 1 91.44 95 LEU A O 1
ATOM 750 N N . ASP A 1 96 ? 10.688 3.129 4.605 1 85.25 96 ASP A N 1
ATOM 751 C CA . ASP A 1 96 ? 10.727 4.578 4.785 1 85.25 96 ASP A CA 1
ATOM 752 C C . ASP A 1 96 ? 12.039 5.156 4.254 1 85.25 96 ASP A C 1
ATOM 754 O O . ASP A 1 96 ? 12.078 6.305 3.805 1 85.25 96 ASP A O 1
ATOM 758 N N . ASP A 1 97 ? 13.086 4.348 4.273 1 88.5 97 ASP A N 1
ATOM 759 C CA . ASP A 1 97 ? 14.406 4.773 3.822 1 88.5 97 ASP A CA 1
ATOM 760 C C . ASP A 1 97 ? 14.43 4.969 2.309 1 88.5 97 ASP A C 1
ATOM 762 O O . ASP A 1 97 ? 15.344 5.613 1.777 1 88.5 97 ASP A O 1
ATOM 766 N N . LEU A 1 98 ? 13.477 4.402 1.648 1 91.06 98 LEU A N 1
ATOM 767 C CA . LEU A 1 98 ? 13.391 4.566 0.201 1 91.06 98 LEU A CA 1
ATOM 768 C C . LEU A 1 98 ? 13.219 6.035 -0.172 1 91.06 98 LEU A C 1
ATOM 770 O O . LEU A 1 98 ? 13.562 6.441 -1.285 1 91.06 98 LEU A O 1
ATOM 774 N N . LYS A 1 99 ? 12.703 6.801 0.74 1 86.31 99 LYS A N 1
ATOM 775 C CA . LYS A 1 99 ? 12.508 8.227 0.507 1 86.31 99 LYS A CA 1
ATOM 776 C C . LYS A 1 99 ? 13.844 8.938 0.302 1 86.31 99 LYS A C 1
ATOM 778 O O . LYS A 1 99 ? 13.898 10 -0.322 1 86.31 99 LYS A O 1
ATOM 783 N N . LYS A 1 100 ? 14.852 8.336 0.791 1 83.88 100 LYS A N 1
ATOM 784 C CA . LYS A 1 100 ? 16.188 8.945 0.751 1 83.88 100 LYS A CA 1
ATOM 785 C C . LYS A 1 100 ? 16.938 8.523 -0.503 1 83.88 100 LYS A C 1
ATOM 787 O O . LYS A 1 100 ? 18.016 9.062 -0.798 1 83.88 100 LYS A O 1
ATOM 792 N N . ILE A 1 101 ? 16.422 7.559 -1.189 1 81.75 101 ILE A N 1
ATOM 793 C CA . ILE A 1 101 ? 17.078 7.047 -2.385 1 81.75 101 ILE A CA 1
ATOM 794 C C . ILE A 1 101 ? 16.906 8.039 -3.533 1 81.75 101 ILE A C 1
ATOM 796 O O . ILE A 1 101 ? 15.836 8.633 -3.693 1 81.75 101 ILE A O 1
ATOM 800 N N . ASP A 1 102 ? 17.953 8.234 -4.352 1 81.94 102 ASP A N 1
ATOM 801 C CA . ASP A 1 102 ? 17.906 9.086 -5.539 1 81.94 102 ASP A CA 1
ATOM 802 C C . ASP A 1 102 ? 17.328 8.328 -6.734 1 81.94 102 ASP A C 1
ATOM 804 O O . ASP A 1 102 ? 18.047 7.629 -7.445 1 81.94 102 ASP A O 1
ATOM 808 N N . PHE A 1 103 ? 16.125 8.602 -7.082 1 85.69 103 PHE A N 1
ATOM 809 C CA . PHE A 1 103 ? 15.43 7.871 -8.133 1 85.69 103 PHE A CA 1
ATOM 810 C C . PHE A 1 103 ? 15.789 8.422 -9.508 1 85.69 103 PHE A C 1
ATOM 812 O O . PHE A 1 103 ? 15.227 7.996 -10.523 1 85.69 103 PHE A O 1
ATOM 819 N N . ASN A 1 104 ? 16.75 9.352 -9.492 1 82 104 ASN A N 1
ATOM 820 C CA . ASN A 1 104 ? 17.328 9.766 -10.766 1 82 104 ASN A CA 1
ATOM 821 C C . ASN A 1 104 ? 18.375 8.766 -11.258 1 82 104 ASN A C 1
ATOM 823 O O . ASN A 1 104 ? 18.766 8.805 -12.43 1 82 104 ASN A O 1
ATOM 827 N N . LYS A 1 105 ? 18.828 7.922 -10.438 1 87.44 105 LYS A N 1
ATOM 828 C CA . LYS A 1 105 ? 19.719 6.824 -10.797 1 87.44 105 LYS A CA 1
ATOM 829 C C . LYS A 1 105 ? 18.938 5.594 -11.234 1 87.44 105 LYS A C 1
ATOM 831 O O . LYS A 1 105 ? 17.719 5.508 -11.008 1 87.44 105 LYS A O 1
ATOM 836 N N . LYS A 1 106 ? 19.656 4.691 -11.922 1 93 106 LYS A N 1
ATOM 837 C CA . LYS A 1 106 ? 19.031 3.424 -12.289 1 93 106 LYS A CA 1
ATOM 838 C C . LYS A 1 106 ? 18.969 2.479 -11.094 1 93 106 LYS A C 1
ATOM 840 O O . LYS A 1 106 ? 20 2.035 -10.586 1 93 106 LYS A O 1
ATOM 845 N N . ILE A 1 107 ? 17.734 2.234 -10.648 1 95.31 107 ILE A N 1
ATOM 846 C CA . ILE A 1 107 ? 17.516 1.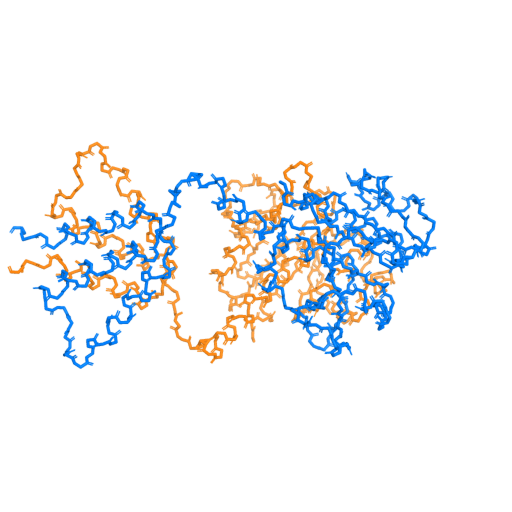421 -9.461 1 95.31 107 ILE A CA 1
ATOM 847 C C . ILE A 1 107 ? 16.781 0.134 -9.844 1 95.31 107 ILE A C 1
ATOM 849 O O . ILE A 1 107 ? 15.844 0.159 -10.641 1 95.31 107 ILE A O 1
ATOM 853 N N . ALA A 1 108 ? 17.219 -0.959 -9.266 1 97.38 108 ALA A N 1
ATOM 854 C CA . ALA A 1 108 ? 16.547 -2.234 -9.461 1 97.38 108 ALA A CA 1
ATOM 855 C C . ALA A 1 108 ? 16.125 -2.836 -8.117 1 97.38 108 ALA A C 1
ATOM 857 O O . ALA A 1 108 ? 16.891 -2.848 -7.164 1 97.38 108 ALA A O 1
ATOM 858 N N . PHE A 1 109 ? 14.914 -3.238 -8.062 1 98.19 109 PHE A N 1
ATOM 859 C CA . PHE A 1 109 ? 14.43 -4.035 -6.941 1 98.19 109 PHE A CA 1
ATOM 860 C C . PHE A 1 109 ? 14.461 -5.52 -7.277 1 98.19 109 PHE A C 1
ATOM 862 O O . PHE A 1 109 ? 13.836 -5.957 -8.242 1 98.19 109 PHE A O 1
ATOM 869 N N . LEU A 1 110 ? 15.195 -6.27 -6.461 1 97.94 110 LEU A N 1
ATOM 870 C CA . LEU A 1 110 ? 15.477 -7.676 -6.738 1 97.94 110 LEU A CA 1
ATOM 871 C C . LEU A 1 110 ? 14.625 -8.578 -5.848 1 97.94 110 LEU A C 1
ATOM 873 O O . LEU A 1 110 ? 14.648 -8.453 -4.621 1 97.94 110 LEU A O 1
ATOM 877 N N . PHE A 1 111 ? 13.891 -9.508 -6.488 1 98.06 111 PHE A N 1
ATOM 878 C CA . PHE A 1 111 ? 13.039 -10.477 -5.809 1 98.06 111 PHE A CA 1
ATOM 879 C C . PHE A 1 111 ? 13.492 -11.898 -6.113 1 98.06 111 PHE A C 1
ATOM 881 O O . PHE A 1 111 ? 13.828 -12.219 -7.254 1 98.06 111 PHE A O 1
ATOM 888 N N . GLY A 1 112 ? 13.461 -12.695 -5.086 1 96.44 112 GLY A N 1
ATOM 889 C CA . GLY A 1 112 ? 13.906 -14.078 -5.238 1 96.44 112 GLY A CA 1
ATOM 890 C C . GLY A 1 112 ? 12.781 -15.031 -5.578 1 96.44 112 GLY A C 1
ATOM 891 O O . GLY A 1 112 ? 11.633 -14.617 -5.727 1 96.44 112 GLY A O 1
ATOM 892 N N . SER A 1 113 ? 13.188 -16.281 -5.707 1 95.62 113 SER A N 1
ATOM 893 C CA . SER A 1 113 ? 12.227 -17.328 -6.043 1 95.62 113 SER A CA 1
ATOM 894 C C . SER A 1 113 ? 11.18 -17.484 -4.945 1 95.62 113 SER A C 1
ATOM 896 O O . SER A 1 113 ? 11.438 -17.172 -3.783 1 95.62 113 SER A O 1
ATOM 898 N N . GLU A 1 114 ? 9.992 -18.047 -5.305 1 94.12 114 GLU A N 1
ATOM 899 C CA . GLU A 1 114 ? 8.859 -18.188 -4.391 1 94.12 114 GLU A CA 1
ATOM 900 C C . GLU A 1 114 ? 9.188 -19.141 -3.252 1 94.12 114 GLU A C 1
ATOM 902 O O . GLU A 1 114 ? 8.773 -18.922 -2.111 1 94.12 114 GLU A O 1
ATOM 907 N N . ALA A 1 115 ? 10.023 -20.109 -3.477 1 90.44 115 ALA A N 1
ATOM 908 C CA . ALA A 1 115 ? 10.273 -21.188 -2.516 1 90.44 115 ALA A CA 1
ATOM 909 C C . ALA A 1 115 ? 11.406 -20.812 -1.561 1 90.44 115 ALA A C 1
ATOM 911 O O . ALA A 1 115 ? 11.289 -21 -0.348 1 90.44 115 ALA A O 1
ATOM 912 N N . SER A 1 116 ? 12.469 -20.203 -2.09 1 90.31 116 SER A N 1
ATOM 913 C CA . SER A 1 116 ? 13.688 -20.094 -1.29 1 90.31 116 SER A CA 1
ATOM 914 C C . SER A 1 116 ? 14.109 -18.641 -1.115 1 90.31 116 SER A C 1
ATOM 916 O O . SER A 1 116 ? 14.984 -18.344 -0.306 1 90.31 116 SER A O 1
ATOM 918 N N . GLY A 1 117 ? 13.461 -17.766 -1.804 1 92.81 117 GLY A N 1
ATOM 919 C CA . GLY A 1 117 ? 13.945 -16.391 -1.778 1 92.81 117 GLY A CA 1
ATOM 920 C C . GLY A 1 117 ? 15.305 -16.234 -2.424 1 92.81 117 GLY A C 1
ATOM 921 O O . GLY A 1 117 ? 15.594 -16.859 -3.451 1 92.81 117 GLY A O 1
ATOM 922 N N . LEU A 1 118 ? 16.078 -15.25 -1.899 1 92.88 118 LEU A N 1
ATOM 923 C CA . LEU A 1 118 ? 17.406 -14.977 -2.428 1 92.88 118 LEU A CA 1
ATOM 924 C C . LEU A 1 118 ? 18.484 -15.672 -1.591 1 92.88 118 LEU A C 1
ATOM 926 O O . LEU A 1 118 ? 18.406 -15.664 -0.359 1 92.88 118 LEU A O 1
ATOM 930 N N . SER A 1 119 ? 19.406 -16.281 -2.273 1 89.38 119 SER A N 1
ATOM 931 C CA . SER A 1 119 ? 20.562 -16.812 -1.581 1 89.38 119 SER A CA 1
ATOM 932 C C . SER A 1 119 ? 21.547 -15.703 -1.193 1 89.38 119 SER A C 1
ATOM 934 O O . SER A 1 119 ? 21.438 -14.578 -1.686 1 89.38 119 SER A O 1
ATOM 936 N N . ASN A 1 120 ? 22.5 -16.094 -0.376 1 84.44 120 ASN A N 1
ATOM 937 C CA . ASN A 1 120 ? 23.531 -15.141 0.004 1 84.44 120 ASN A CA 1
ATOM 938 C C . ASN A 1 120 ? 24.312 -14.656 -1.21 1 84.44 120 ASN A C 1
ATOM 940 O O . ASN A 1 120 ? 24.672 -13.477 -1.293 1 84.44 120 ASN A O 1
ATOM 944 N N . ASN A 1 121 ? 24.594 -15.523 -2.053 1 87.12 121 ASN A N 1
ATOM 945 C CA . ASN A 1 121 ? 25.297 -15.164 -3.275 1 87.12 121 ASN A CA 1
ATOM 946 C C . ASN A 1 121 ? 24.516 -14.148 -4.102 1 87.12 121 ASN A C 1
ATOM 948 O O . ASN A 1 121 ? 25.078 -13.172 -4.598 1 87.12 121 ASN A O 1
ATOM 952 N N . GLU A 1 122 ? 23.25 -14.352 -4.23 1 90.31 122 GLU A N 1
ATOM 953 C CA . GLU A 1 122 ? 22.406 -13.438 -4.984 1 90.31 122 GLU A CA 1
ATOM 954 C C . GLU A 1 122 ? 22.297 -12.086 -4.285 1 90.31 122 GLU A C 1
ATOM 956 O O . GLU A 1 122 ? 22.344 -11.039 -4.938 1 90.31 122 GLU A O 1
ATOM 961 N N . ILE A 1 123 ? 22.219 -12.094 -2.959 1 90 123 ILE A N 1
ATOM 962 C CA . ILE A 1 123 ? 22.125 -10.883 -2.152 1 90 123 ILE A CA 1
ATOM 963 C C . ILE A 1 123 ? 23.406 -10.078 -2.275 1 90 123 ILE A C 1
ATOM 965 O O . ILE A 1 123 ? 23.391 -8.852 -2.225 1 90 123 ILE A O 1
ATOM 969 N N . SER A 1 124 ? 24.5 -10.734 -2.572 1 85 124 SER A N 1
ATOM 970 C CA . SER A 1 124 ? 25.797 -10.078 -2.648 1 85 124 SER A CA 1
ATOM 971 C C . SER A 1 124 ? 25.875 -9.125 -3.836 1 85 124 SER A C 1
ATOM 973 O O . SER A 1 124 ? 26.75 -8.258 -3.891 1 85 124 SER A O 1
ATOM 975 N N . TYR A 1 125 ? 24.953 -9.195 -4.785 1 88.62 125 TYR A N 1
ATOM 976 C CA . TYR A 1 125 ? 24.891 -8.289 -5.926 1 88.62 125 TYR A CA 1
ATOM 977 C C . TYR A 1 125 ? 24.188 -6.988 -5.555 1 88.62 125 TYR A C 1
ATOM 979 O O . TYR A 1 125 ? 24.219 -6.016 -6.316 1 88.62 125 TYR A O 1
ATOM 987 N N . ALA A 1 126 ? 23.641 -6.949 -4.348 1 90.25 126 ALA A N 1
ATOM 988 C CA . ALA A 1 126 ? 22.797 -5.816 -3.971 1 90.25 126 ALA A CA 1
ATOM 989 C C . ALA A 1 126 ? 23.609 -4.762 -3.213 1 90.25 126 ALA A C 1
ATOM 991 O O . ALA A 1 126 ? 24.625 -5.082 -2.582 1 90.25 126 ALA A O 1
ATOM 992 N N . ASN A 1 127 ? 23.188 -3.484 -3.32 1 87.69 127 ASN A N 1
ATOM 993 C CA . ASN A 1 127 ? 23.719 -2.389 -2.516 1 87.69 127 ASN A CA 1
ATOM 994 C C . ASN A 1 127 ? 23.016 -2.291 -1.167 1 87.69 127 ASN A C 1
ATOM 996 O O . ASN A 1 127 ? 23.609 -1.872 -0.176 1 87.69 127 ASN A O 1
ATOM 1000 N N . TYR A 1 128 ? 21.75 -2.701 -1.169 1 89.75 128 TYR A N 1
ATOM 1001 C CA . TYR A 1 128 ? 20.906 -2.662 0.02 1 89.75 128 TYR A CA 1
ATOM 1002 C C . TYR A 1 128 ? 20.047 -3.914 0.117 1 89.75 128 TYR A C 1
ATOM 1004 O O . TYR A 1 128 ? 19.719 -4.535 -0.898 1 89.75 128 TYR A O 1
ATOM 1012 N N . THR A 1 129 ? 19.766 -4.266 1.367 1 91.62 129 THR A N 1
ATOM 1013 C CA . THR A 1 129 ? 18.703 -5.223 1.619 1 91.62 129 THR A CA 1
ATOM 1014 C C . THR A 1 129 ? 17.484 -4.531 2.24 1 91.62 129 THR A C 1
ATOM 1016 O O . THR A 1 129 ? 17.641 -3.531 2.947 1 91.62 129 THR A O 1
ATOM 1019 N N . MET A 1 130 ? 16.375 -5.035 1.857 1 92.81 130 MET A N 1
ATOM 1020 C CA . MET A 1 130 ? 15.133 -4.449 2.375 1 92.81 130 MET A CA 1
ATOM 1021 C C . MET A 1 130 ? 14.141 -5.539 2.77 1 92.81 130 MET A C 1
ATOM 1023 O O . MET A 1 130 ? 14.023 -6.555 2.08 1 92.81 130 MET A O 1
ATOM 1027 N N . GLN A 1 131 ? 13.484 -5.207 3.865 1 90.31 131 GLN A N 1
ATOM 1028 C CA . GLN A 1 131 ? 12.438 -6.109 4.332 1 90.31 131 GLN A CA 1
ATOM 1029 C C . GLN A 1 131 ? 11.102 -5.387 4.445 1 90.31 131 GLN A C 1
ATOM 1031 O O . GLN A 1 131 ? 11.031 -4.262 4.938 1 90.31 131 GLN A O 1
ATOM 1036 N N . ILE A 1 132 ? 10.07 -5.996 3.867 1 92.44 132 ILE A N 1
ATOM 1037 C CA . ILE A 1 132 ? 8.719 -5.523 4.129 1 92.44 132 ILE A CA 1
ATOM 1038 C C . ILE A 1 132 ? 8.281 -5.945 5.531 1 92.44 132 ILE A C 1
ATOM 1040 O O . ILE A 1 132 ? 8.312 -7.133 5.863 1 92.44 132 ILE A O 1
ATOM 1044 N N . PRO A 1 133 ? 7.992 -5.016 6.344 1 89.81 133 PRO A N 1
ATOM 1045 C CA . PRO A 1 133 ? 7.59 -5.402 7.699 1 89.81 133 PRO A CA 1
ATOM 1046 C C . PRO A 1 133 ? 6.316 -6.242 7.719 1 89.81 133 PRO A C 1
ATOM 1048 O O . PRO A 1 133 ? 5.266 -5.789 7.254 1 89.81 133 PRO A O 1
ATOM 1051 N N . THR A 1 134 ? 6.367 -7.449 8.164 1 91.88 134 THR A N 1
ATOM 1052 C CA . THR A 1 134 ? 5.234 -8.359 8.266 1 91.88 134 THR A CA 1
ATOM 1053 C C . THR A 1 134 ? 5.098 -8.906 9.68 1 91.88 134 THR A C 1
ATOM 1055 O O . THR A 1 134 ? 5.902 -8.578 10.555 1 91.88 134 THR A O 1
ATOM 1058 N N . ASN A 1 135 ? 4.07 -9.633 9.891 1 88.69 135 ASN A N 1
ATOM 1059 C CA . ASN A 1 135 ? 3.893 -10.383 11.133 1 88.69 135 ASN A CA 1
ATOM 1060 C C . ASN A 1 135 ? 5.074 -11.305 11.398 1 88.69 135 ASN A C 1
ATOM 1062 O O . ASN A 1 135 ? 5.371 -12.195 10.594 1 88.69 135 ASN A O 1
ATOM 1066 N N . PRO A 1 136 ? 5.777 -11.086 12.539 1 86.44 136 PRO A N 1
ATOM 1067 C CA . PRO A 1 136 ? 6.953 -11.906 12.828 1 86.44 136 PRO A CA 1
ATOM 1068 C C . PRO A 1 136 ? 6.625 -13.391 12.93 1 86.44 136 PRO A C 1
ATOM 1070 O O . PRO A 1 136 ? 7.492 -14.242 12.695 1 86.44 136 PRO A O 1
ATOM 1073 N N . ASP A 1 137 ? 5.383 -13.711 13.211 1 87.88 137 ASP A N 1
ATOM 1074 C CA . ASP A 1 137 ? 4.973 -15.102 13.359 1 87.88 137 ASP A CA 1
ATOM 1075 C C . ASP A 1 137 ? 4.512 -15.688 12.031 1 87.88 137 ASP A C 1
ATOM 1077 O O . ASP A 1 137 ? 4.184 -16.875 11.945 1 87.88 137 ASP A O 1
ATOM 1081 N N . PHE A 1 138 ? 4.48 -14.922 11.023 1 88.75 138 PHE A N 1
ATOM 1082 C CA . PHE A 1 138 ? 4.023 -15.336 9.703 1 88.75 138 PHE A CA 1
ATOM 1083 C C . PHE A 1 138 ? 4.637 -14.461 8.617 1 88.75 138 PHE A C 1
ATOM 1085 O O . PHE A 1 138 ? 3.996 -13.516 8.141 1 88.75 138 PHE A O 1
ATOM 1092 N N . LYS A 1 139 ? 5.766 -14.82 8.141 1 86.44 139 LYS A N 1
ATOM 1093 C CA . LYS A 1 139 ? 6.508 -14.07 7.137 1 86.44 139 LYS A CA 1
ATOM 1094 C C . LYS A 1 139 ? 6.48 -14.781 5.785 1 86.44 139 LYS A C 1
ATOM 1096 O O . LYS A 1 139 ? 7.512 -15.258 5.312 1 86.44 139 LYS A O 1
ATOM 1101 N N . SER A 1 140 ? 5.359 -14.789 5.207 1 88.56 140 SER A N 1
ATOM 1102 C CA . SER A 1 140 ? 5.199 -15.594 3.996 1 88.56 140 SER A CA 1
ATOM 1103 C C . SER A 1 140 ? 4.484 -14.805 2.904 1 88.56 140 SER A C 1
ATOM 1105 O O . SER A 1 140 ? 3.418 -15.211 2.434 1 88.56 140 SER A O 1
ATOM 1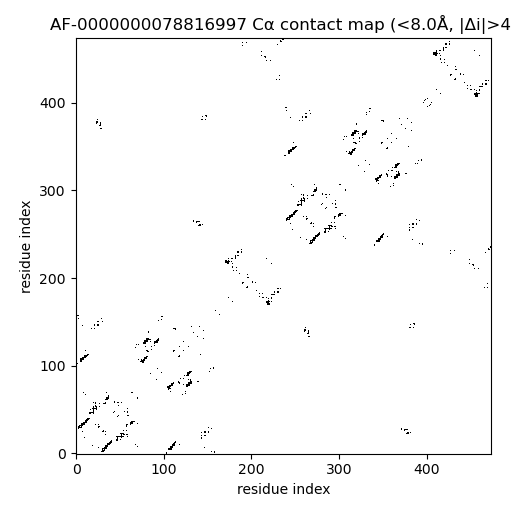107 N N . LEU A 1 141 ? 5.137 -13.828 2.43 1 93.94 141 LEU A N 1
ATOM 1108 C CA . LEU A 1 141 ? 4.535 -13.031 1.365 1 93.94 141 LEU A CA 1
ATOM 1109 C C . LEU A 1 141 ? 4.652 -13.742 0.021 1 93.94 141 LEU A C 1
ATOM 1111 O O . LEU A 1 141 ? 5.695 -14.32 -0.29 1 93.94 141 LEU A O 1
ATOM 1115 N N . ASN A 1 142 ? 3.582 -13.734 -0.71 1 94.88 142 ASN A N 1
ATOM 1116 C CA . ASN A 1 142 ? 3.629 -14.125 -2.115 1 94.88 142 ASN A CA 1
ATOM 1117 C C . ASN A 1 142 ? 4.516 -13.188 -2.928 1 94.88 142 ASN A C 1
ATOM 1119 O O . ASN A 1 142 ? 4.582 -11.984 -2.645 1 94.88 142 ASN A O 1
ATOM 1123 N N . LEU A 1 143 ? 5.137 -13.727 -3.961 1 97.19 143 LEU A N 1
ATOM 1124 C CA . LEU A 1 143 ? 6.059 -12.945 -4.785 1 97.19 143 LEU A CA 1
ATOM 1125 C C . LEU A 1 143 ? 5.379 -11.688 -5.316 1 97.19 143 LEU A C 1
ATOM 1127 O O . LEU A 1 143 ? 5.918 -10.586 -5.184 1 97.19 143 LEU A O 1
ATOM 1131 N N . SER A 1 144 ? 4.188 -11.836 -5.914 1 98.12 144 SER A N 1
ATOM 1132 C CA . SER A 1 144 ? 3.545 -10.68 -6.523 1 98.12 144 SER A CA 1
ATOM 1133 C C . SER A 1 144 ? 3.061 -9.695 -5.465 1 98.12 144 SER A C 1
ATOM 1135 O O . SER A 1 144 ? 2.924 -8.5 -5.738 1 98.12 144 SER A O 1
ATOM 1137 N N . HIS A 1 145 ? 2.791 -10.203 -4.238 1 97.88 145 HIS A N 1
ATOM 1138 C CA . HIS A 1 145 ? 2.43 -9.328 -3.133 1 97.88 145 HIS A CA 1
ATOM 1139 C C . HIS A 1 145 ? 3.615 -8.469 -2.697 1 97.88 145 HIS A C 1
ATOM 1141 O O . HIS A 1 145 ? 3.457 -7.281 -2.418 1 97.88 145 HIS A O 1
ATOM 1147 N N . SER A 1 146 ? 4.781 -9.07 -2.684 1 97.62 146 SER A N 1
ATOM 1148 C CA . SER A 1 146 ? 5.984 -8.297 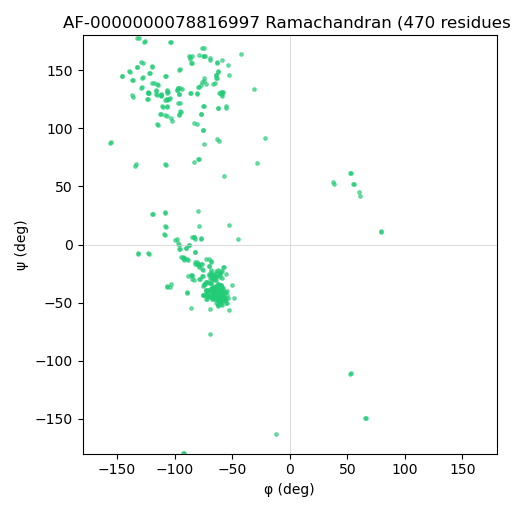-2.389 1 97.62 146 SER A CA 1
ATOM 1149 C C . SER A 1 146 ? 6.223 -7.223 -3.441 1 97.62 146 SER A C 1
ATOM 1151 O O . SER A 1 146 ? 6.5 -6.07 -3.104 1 97.62 146 SER A O 1
ATOM 1153 N N . VAL A 1 147 ? 6.059 -7.609 -4.66 1 98.5 147 VAL A N 1
ATOM 1154 C CA . VAL A 1 147 ? 6.309 -6.707 -5.781 1 98.5 147 VAL A CA 1
ATOM 1155 C C . VAL A 1 147 ? 5.348 -5.523 -5.715 1 98.5 147 VAL A C 1
ATOM 1157 O O . VAL A 1 147 ? 5.762 -4.367 -5.848 1 98.5 147 VAL A O 1
ATOM 1160 N N . ILE A 1 148 ? 4.098 -5.797 -5.445 1 98.12 148 ILE A N 1
ATOM 1161 C CA . ILE A 1 148 ? 3.117 -4.723 -5.547 1 98.12 148 ILE A CA 1
ATOM 1162 C C . ILE A 1 148 ? 3.277 -3.766 -4.367 1 98.12 148 ILE A C 1
ATOM 1164 O O . ILE A 1 148 ? 3.064 -2.559 -4.508 1 98.12 148 ILE A O 1
ATOM 1168 N N . ILE A 1 149 ? 3.643 -4.258 -3.199 1 97.44 149 ILE A N 1
ATOM 1169 C CA . ILE A 1 149 ? 3.891 -3.383 -2.057 1 97.44 149 ILE A CA 1
ATOM 1170 C C . ILE A 1 149 ? 5.027 -2.416 -2.383 1 97.44 149 ILE A C 1
ATOM 1172 O O . ILE A 1 149 ? 4.906 -1.21 -2.154 1 97.44 149 ILE A O 1
ATOM 1176 N N . ILE A 1 150 ? 6.07 -2.908 -2.943 1 97.31 150 ILE A N 1
ATOM 1177 C CA . ILE A 1 150 ? 7.223 -2.08 -3.281 1 97.31 150 ILE A CA 1
ATOM 1178 C C . ILE A 1 150 ? 6.855 -1.117 -4.41 1 97.31 150 ILE A C 1
ATOM 1180 O O . ILE A 1 150 ? 7.18 0.071 -4.352 1 97.31 150 ILE A O 1
ATOM 1184 N N . ALA A 1 151 ? 6.191 -1.621 -5.426 1 97.62 151 ALA A N 1
ATOM 1185 C CA . ALA A 1 151 ? 5.773 -0.776 -6.543 1 97.62 151 ALA A CA 1
ATOM 1186 C C . ALA A 1 151 ? 4.914 0.388 -6.059 1 97.62 151 ALA A C 1
ATOM 1188 O O . ALA A 1 151 ? 5.141 1.537 -6.441 1 97.62 151 ALA A O 1
ATOM 1189 N N . HIS A 1 152 ? 3.975 0.083 -5.211 1 96.62 152 HIS A N 1
ATOM 1190 C CA . HIS A 1 152 ? 3.088 1.099 -4.652 1 96.62 152 HIS A CA 1
ATOM 1191 C C . HIS A 1 152 ? 3.869 2.123 -3.838 1 96.62 152 HIS A C 1
ATOM 1193 O O . HIS A 1 152 ? 3.648 3.33 -3.975 1 96.62 152 HIS A O 1
ATOM 1199 N N . THR A 1 153 ? 4.75 1.657 -3.01 1 95 153 THR A N 1
ATOM 1200 C CA . THR A 1 153 ? 5.547 2.52 -2.143 1 95 153 THR A CA 1
ATOM 1201 C C . THR A 1 153 ? 6.426 3.451 -2.969 1 95 153 THR A C 1
ATOM 1203 O O . THR A 1 153 ? 6.426 4.668 -2.756 1 95 153 THR A O 1
ATOM 1206 N N . VAL A 1 154 ? 7.117 2.943 -3.939 1 95.06 154 VAL A N 1
ATOM 1207 C CA . VAL A 1 154 ? 8.047 3.711 -4.762 1 95.06 154 VAL A CA 1
ATOM 1208 C C . VAL A 1 154 ? 7.273 4.727 -5.602 1 95.06 154 VAL A C 1
ATOM 1210 O O . VAL A 1 154 ? 7.672 5.891 -5.695 1 95.06 154 VAL A O 1
ATOM 1213 N N . ALA A 1 155 ? 6.191 4.27 -6.164 1 94.75 155 ALA A N 1
ATOM 1214 C CA . ALA A 1 155 ? 5.367 5.18 -6.957 1 94.75 155 ALA A CA 1
ATOM 1215 C C . ALA A 1 155 ? 4.875 6.352 -6.113 1 94.75 155 ALA A C 1
ATOM 1217 O O . ALA A 1 155 ? 4.863 7.496 -6.574 1 94.75 155 ALA A O 1
ATOM 1218 N N . SER A 1 156 ? 4.441 6.039 -4.895 1 91.38 156 SER A N 1
ATOM 1219 C CA . SER A 1 156 ? 3.973 7.086 -3.988 1 91.38 156 SER A CA 1
ATOM 1220 C C . SER A 1 156 ? 5.07 8.109 -3.705 1 91.38 156 SER A C 1
ATOM 1222 O O . SER A 1 156 ? 4.809 9.312 -3.674 1 91.38 156 SER A O 1
ATOM 1224 N N . ILE A 1 157 ? 6.242 7.637 -3.531 1 88.81 157 ILE A N 1
ATOM 1225 C CA . ILE A 1 157 ? 7.387 8.5 -3.244 1 88.81 157 ILE A CA 1
ATOM 1226 C C . ILE A 1 157 ? 7.695 9.367 -4.461 1 88.81 157 ILE A C 1
ATOM 1228 O O . ILE A 1 157 ? 7.891 10.578 -4.332 1 88.81 157 ILE A O 1
ATOM 1232 N N . ILE A 1 158 ? 7.73 8.742 -5.637 1 87.81 158 ILE A N 1
ATOM 1233 C CA . ILE A 1 158 ? 8.055 9.453 -6.871 1 87.81 158 ILE A CA 1
ATOM 1234 C C . ILE A 1 158 ? 6.992 10.523 -7.145 1 87.81 158 ILE A C 1
ATOM 1236 O O . ILE A 1 158 ? 7.324 11.656 -7.508 1 87.81 158 ILE A O 1
ATOM 1240 N N . ASN A 1 159 ? 5.73 10.164 -6.984 1 83.5 159 ASN A N 1
ATOM 1241 C CA . ASN A 1 159 ? 4.629 11.086 -7.238 1 83.5 159 ASN A CA 1
ATOM 1242 C C . ASN A 1 159 ? 4.637 12.25 -6.258 1 83.5 159 ASN A C 1
ATOM 1244 O O . ASN A 1 159 ? 4.285 13.375 -6.621 1 83.5 159 ASN A O 1
ATOM 1248 N N . LEU A 1 160 ? 4.914 11.922 -5.078 1 69.25 160 LEU A N 1
ATOM 1249 C CA . LEU A 1 160 ? 5.012 12.977 -4.07 1 69.25 160 LEU A CA 1
ATOM 1250 C C . LEU A 1 160 ? 6.164 13.922 -4.383 1 69.25 160 LEU A C 1
ATOM 1252 O O . LEU A 1 160 ? 6.027 15.141 -4.23 1 69.25 160 LEU A O 1
ATOM 1256 N N . LYS A 1 161 ? 7.195 13.297 -4.836 1 63 161 LYS A N 1
ATOM 1257 C CA . LYS A 1 161 ? 8.359 14.102 -5.199 1 63 161 LYS A CA 1
ATOM 1258 C C . LYS A 1 161 ? 8.086 14.914 -6.461 1 63 161 LYS A C 1
ATOM 1260 O O . LYS A 1 161 ? 8.523 16.062 -6.57 1 63 161 LYS A O 1
ATOM 1265 N N . GLY A 1 162 ? 7.344 14.125 -7.43 1 53.53 162 GLY A N 1
ATOM 1266 C CA . GLY A 1 162 ? 6.949 14.867 -8.617 1 53.53 162 GLY A CA 1
ATOM 1267 C C . GLY A 1 162 ? 5.891 15.914 -8.344 1 53.53 162 GLY A C 1
ATOM 1268 O O . GLY A 1 162 ? 5.934 17.016 -8.914 1 53.53 162 GLY A O 1
ATOM 1269 N N . ALA A 1 163 ? 4.688 15.422 -7.707 1 45.59 163 ALA A N 1
ATOM 1270 C CA . ALA A 1 163 ? 3.68 16.406 -7.301 1 45.59 163 ALA A CA 1
ATOM 1271 C C . ALA A 1 163 ? 4.312 17.562 -6.535 1 45.59 163 ALA A C 1
ATOM 1273 O O . ALA A 1 163 ? 3.918 18.719 -6.703 1 45.59 163 ALA A O 1
ATOM 1274 N N . LYS A 1 164 ? 5.043 17.156 -5.75 1 42.06 164 LYS A N 1
ATOM 1275 C CA . LYS A 1 164 ? 5.793 18.25 -5.145 1 42.06 164 LYS A CA 1
ATOM 1276 C C . LYS A 1 164 ? 6.5 19.078 -6.207 1 42.06 164 LYS A C 1
ATOM 1278 O O . LYS A 1 164 ? 6.574 20.312 -6.094 1 42.06 164 LYS A O 1
ATOM 1283 N N . TYR A 1 165 ? 6.746 18.312 -7.391 1 35.19 165 TYR A N 1
ATOM 1284 C CA . TYR A 1 165 ? 7.352 19.078 -8.469 1 35.19 165 TYR A CA 1
ATOM 1285 C C . TYR A 1 165 ? 6.285 19.797 -9.297 1 35.19 165 TYR A C 1
ATOM 1287 O O . TYR A 1 165 ? 6.5 20.906 -9.773 1 35.19 165 TYR A O 1
ATOM 1295 N N . SER A 1 166 ? 5.223 19.047 -9.852 1 31.95 166 SER A N 1
ATOM 1296 C CA . SER A 1 166 ? 4.23 19.766 -10.641 1 31.95 166 SER A CA 1
ATOM 1297 C C . SER A 1 166 ? 3.379 20.672 -9.766 1 31.95 166 SER A C 1
ATOM 1299 O O . SER A 1 166 ? 2.982 21.75 -10.195 1 31.95 166 SER A O 1
ATOM 1301 N N . LYS A 1 167 ? 2.4 20.078 -9.031 1 34.91 167 LYS A N 1
ATOM 1302 C CA . LYS A 1 167 ? 1.714 21.031 -8.18 1 34.91 167 LYS A CA 1
ATOM 1303 C C . LYS A 1 167 ? 2.709 21.953 -7.473 1 34.91 167 LYS A C 1
ATOM 1305 O O . LYS A 1 167 ? 2.332 22.734 -6.602 1 34.91 167 LYS A O 1
ATOM 1310 N N . SER A 1 168 ? 3.734 21.797 -7.793 1 29.5 168 SER A N 1
ATOM 1311 C CA . SER A 1 168 ? 4.379 23.078 -7.5 1 29.5 168 SER A CA 1
ATOM 1312 C C . SER A 1 168 ? 4.078 24.109 -8.586 1 29.5 168 SER A C 1
ATOM 1314 O O . SER A 1 168 ? 4.523 23.969 -9.727 1 29.5 168 SER A O 1
ATOM 1316 N N . LYS A 1 169 ? 3.113 24.109 -9.219 1 31.5 169 LYS A N 1
ATOM 1317 C CA . LYS A 1 169 ? 3.199 25.516 -8.836 1 31.5 169 LYS A CA 1
ATOM 1318 C C . LYS A 1 169 ? 3.598 25.656 -7.367 1 31.5 169 LYS A C 1
ATOM 1320 O O . LYS A 1 169 ? 3.375 24.75 -6.566 1 31.5 169 LYS A O 1
ATOM 1325 N N . LYS A 1 170 ? 4.012 26.734 -6.926 1 31.33 170 LYS A N 1
ATOM 1326 C CA . LYS A 1 170 ? 4.59 27.266 -5.691 1 31.33 170 LYS A CA 1
ATOM 1327 C C . LYS A 1 170 ? 3.715 26.938 -4.488 1 31.33 170 LYS A C 1
ATOM 1329 O O . LYS A 1 170 ? 2.922 27.766 -4.043 1 31.33 170 LYS A O 1
ATOM 1334 N N . VAL A 1 171 ? 2.756 25.891 -4.699 1 36.88 171 VAL A N 1
ATOM 1335 C CA . VAL A 1 171 ? 2.152 26.094 -3.385 1 36.88 171 VAL A CA 1
ATOM 1336 C C . VAL A 1 171 ? 3.215 25.938 -2.299 1 36.88 171 VAL A C 1
ATOM 1338 O O . VAL A 1 171 ? 3.787 24.859 -2.125 1 36.88 171 VAL A O 1
ATOM 1341 N N . ASN A 1 172 ? 4.012 26.609 -2.4 1 43.41 172 ASN A N 1
ATOM 1342 C CA . ASN A 1 172 ? 5.188 26.859 -1.569 1 43.41 172 ASN A CA 1
ATOM 1343 C C . ASN A 1 172 ? 4.914 26.531 -0.103 1 43.41 172 ASN A C 1
ATOM 1345 O O . ASN A 1 172 ? 4.223 27.281 0.585 1 43.41 172 ASN A O 1
ATOM 1349 N N . LEU A 1 173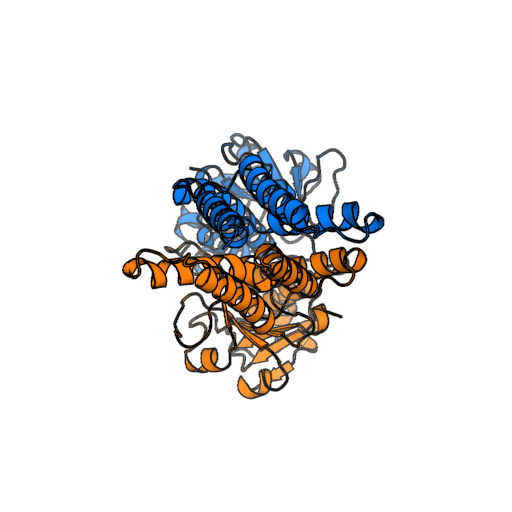 ? 4.789 25.016 -0.021 1 47.22 173 LEU A N 1
ATOM 1350 C CA . LEU A 1 173 ? 4.832 24.875 1.431 1 47.22 173 LEU A CA 1
ATOM 1351 C C . LEU A 1 173 ? 5.691 25.969 2.057 1 47.22 173 LEU A C 1
ATOM 1353 O O . LEU A 1 173 ? 6.723 26.359 1.499 1 47.22 173 LEU A O 1
ATOM 1357 N N . ALA A 1 174 ? 4.941 26.297 2.969 1 60.06 174 ALA A N 1
ATOM 1358 C CA . ALA A 1 174 ? 5.703 27.375 3.609 1 60.06 174 ALA A CA 1
ATOM 1359 C C . ALA A 1 174 ? 7.035 26.844 4.141 1 60.06 174 ALA A C 1
ATOM 1361 O O . ALA A 1 174 ? 7.129 25.703 4.582 1 60.06 174 ALA A O 1
ATOM 1362 N N . SER A 1 175 ? 8.047 27.469 3.857 1 62.12 175 SER A N 1
ATOM 1363 C CA . SER A 1 175 ? 9.336 27.141 4.461 1 62.12 175 SER A CA 1
ATOM 1364 C C . SER A 1 175 ? 9.25 27.141 5.984 1 62.12 175 SER A C 1
ATOM 1366 O O . SER A 1 175 ? 8.32 27.719 6.559 1 62.12 175 SER A O 1
ATOM 1368 N N . LYS A 1 176 ? 10.172 26.359 6.5 1 66.5 176 LYS A N 1
ATOM 1369 C CA . LYS A 1 176 ? 10.266 26.422 7.953 1 66.5 176 LYS A CA 1
ATOM 1370 C C . LYS A 1 176 ? 10.352 27.875 8.43 1 66.5 176 LYS A C 1
ATOM 1372 O O . LYS A 1 176 ? 9.781 28.219 9.461 1 66.5 176 LYS A O 1
ATOM 1377 N N . LYS A 1 177 ? 10.969 28.594 7.66 1 71.06 177 LYS A N 1
ATOM 1378 C CA . LYS A 1 177 ? 11.117 30.016 7.965 1 71.06 177 LYS A CA 1
ATOM 1379 C C . LYS A 1 177 ? 9.773 30.734 7.918 1 71.06 177 LYS A C 1
ATOM 1381 O O . LYS A 1 177 ? 9.477 31.562 8.781 1 71.06 177 LYS A O 1
ATOM 1386 N N . ASP A 1 178 ? 8.992 30.422 6.957 1 76 178 ASP A N 1
ATOM 1387 C CA . ASP A 1 178 ? 7.68 31.047 6.832 1 76 178 ASP A CA 1
ATOM 1388 C C . ASP A 1 178 ? 6.766 30.641 7.984 1 76 178 ASP A C 1
ATOM 1390 O O . ASP A 1 178 ? 6.066 31.469 8.555 1 76 178 ASP A O 1
ATOM 1394 N N . ILE A 1 179 ? 6.828 29.406 8.312 1 76.19 179 ILE A N 1
ATOM 1395 C CA . ILE A 1 179 ? 6.008 28.891 9.398 1 76.19 179 ILE A CA 1
ATOM 1396 C C . ILE A 1 179 ? 6.441 29.516 10.719 1 76.19 179 ILE A C 1
ATOM 1398 O O . ILE A 1 179 ? 5.602 29.922 11.523 1 76.19 179 ILE A O 1
ATOM 1402 N N . GLN A 1 180 ? 7.738 29.578 10.859 1 79.12 180 GLN A N 1
ATOM 1403 C CA . GLN A 1 180 ? 8.266 30.188 12.07 1 79.12 180 GLN A CA 1
ATOM 1404 C C . GLN A 1 180 ? 7.875 31.656 12.148 1 79.12 180 GLN A C 1
ATOM 1406 O O . GLN A 1 180 ? 7.547 32.156 13.227 1 79.12 180 GLN A O 1
ATOM 1411 N N . ALA A 1 181 ? 7.914 32.344 11.047 1 82.81 181 ALA A N 1
ATOM 1412 C CA . ALA A 1 181 ? 7.539 33.75 11.016 1 82.81 181 ALA A CA 1
ATOM 1413 C C . ALA A 1 181 ? 6.074 33.938 11.398 1 82.81 181 ALA A C 1
ATOM 1415 O O . ALA A 1 181 ? 5.738 34.844 12.18 1 82.81 181 ALA A O 1
ATOM 1416 N N . MET A 1 182 ? 5.242 33.125 10.93 1 86.75 182 MET A N 1
ATOM 1417 C CA . MET A 1 182 ? 3.818 33.156 11.258 1 86.75 182 MET A CA 1
ATOM 1418 C C . MET A 1 182 ? 3.598 32.844 12.742 1 86.75 182 MET A C 1
ATOM 1420 O O . MET A 1 182 ? 2.842 33.531 13.414 1 86.75 182 MET A O 1
ATOM 1424 N N . THR A 1 183 ? 4.309 31.812 13.18 1 86.31 183 THR A N 1
ATOM 1425 C CA . THR A 1 183 ? 4.184 31.391 14.57 1 86.31 183 THR A CA 1
ATOM 1426 C C . THR A 1 183 ? 4.656 32.5 15.516 1 86.31 183 THR A C 1
ATOM 1428 O O . THR A 1 183 ? 3.994 32.781 16.516 1 86.31 183 THR A O 1
ATOM 1431 N N . ASN A 1 184 ? 5.707 33.062 15.148 1 86.81 184 ASN A N 1
ATOM 1432 C CA . ASN A 1 184 ? 6.262 34.125 15.953 1 86.81 184 ASN A CA 1
ATOM 1433 C C . ASN A 1 184 ? 5.324 35.344 16 1 86.81 184 ASN A C 1
ATOM 1435 O O . ASN A 1 184 ? 5.223 36 17.031 1 86.81 184 ASN A O 1
ATOM 1439 N N . LEU A 1 185 ? 4.711 35.688 14.906 1 89.31 185 LEU A N 1
ATOM 1440 C CA . LEU A 1 185 ? 3.727 36.75 14.906 1 89.31 185 LEU A CA 1
ATOM 1441 C C . LEU A 1 185 ? 2.58 36.438 15.867 1 89.31 185 LEU A C 1
ATOM 1443 O O . LEU A 1 185 ? 2.164 37.312 16.641 1 89.31 185 LEU A O 1
ATOM 1447 N N . CYS A 1 186 ? 2.088 35.25 15.883 1 90.38 186 CYS A N 1
ATOM 1448 C CA . CYS A 1 186 ? 1.038 34.812 16.797 1 90.38 186 CYS A CA 1
ATOM 1449 C C . CYS A 1 186 ? 1.474 34.969 18.25 1 90.38 186 CYS A C 1
ATOM 1451 O O . CYS A 1 186 ? 0.763 35.562 19.047 1 90.38 186 CYS A O 1
ATOM 1453 N N . ILE A 1 187 ? 2.635 34.438 18.5 1 87.38 187 ILE A N 1
ATOM 1454 C CA . ILE A 1 187 ? 3.168 34.469 19.859 1 87.38 187 ILE A CA 1
ATOM 1455 C C . ILE A 1 187 ? 3.348 35.906 20.328 1 87.38 187 ILE A C 1
ATOM 1457 O O . ILE A 1 187 ? 2.984 36.219 21.453 1 87.38 187 ILE A O 1
ATOM 1461 N N . LYS A 1 188 ? 3.832 36.75 19.453 1 91.5 188 LYS A N 1
ATOM 1462 C CA . LYS A 1 188 ? 4.031 38.188 19.781 1 91.5 188 LYS A CA 1
ATOM 1463 C C . LYS A 1 188 ? 2.711 38.844 20.141 1 91.5 188 LYS A C 1
ATOM 1465 O O . LYS A 1 188 ? 2.631 39.594 21.125 1 91.5 188 LYS A O 1
ATOM 1470 N N . LYS A 1 189 ? 1.691 38.625 19.344 1 91 189 LYS A N 1
ATOM 1471 C CA . LYS A 1 189 ? 0.386 39.25 19.594 1 91 189 LYS A CA 1
ATOM 1472 C C . LYS A 1 189 ? -0.246 38.719 20.875 1 91 189 LYS A C 1
ATOM 1474 O O . LYS A 1 189 ? -0.919 39.438 21.594 1 91 189 LYS A O 1
ATOM 1479 N N . LEU A 1 190 ? 0.063 37.5 21.188 1 90.44 190 LEU A N 1
ATOM 1480 C CA . LEU A 1 190 ? -0.445 36.875 22.422 1 90.44 190 LEU A CA 1
ATOM 1481 C C . LEU A 1 190 ? 0.27 37.469 23.641 1 90.44 190 LEU A C 1
ATOM 1483 O O . LEU A 1 190 ? -0.344 37.656 24.703 1 90.44 190 LEU A O 1
ATOM 1487 N N . GLU A 1 191 ? 1.521 37.688 23.469 1 90.5 191 GLU A N 1
ATOM 1488 C CA . GLU A 1 191 ? 2.285 38.312 24.547 1 90.5 191 GLU A CA 1
ATOM 1489 C C . GLU A 1 191 ? 1.732 39.719 24.875 1 90.5 191 GLU A C 1
ATOM 1491 O O . GLU A 1 191 ? 1.633 40.062 26.047 1 90.5 191 GLU A O 1
ATOM 1496 N N . GLU A 1 192 ? 1.325 40.469 23.875 1 91.31 192 GLU A N 1
ATOM 1497 C CA . GLU A 1 192 ? 0.745 41.781 24.047 1 91.31 192 GLU A CA 1
ATOM 1498 C C . GLU A 1 192 ? -0.561 41.719 24.828 1 91.31 192 GLU A C 1
ATOM 1500 O O . GLU A 1 192 ? -0.949 42.688 25.484 1 91.31 192 GLU A O 1
ATOM 1505 N N . LYS A 1 193 ? -1.197 40.594 24.781 1 89.19 193 LYS A N 1
ATOM 1506 C CA . LYS A 1 193 ? -2.477 40.406 25.453 1 89.19 193 LYS A CA 1
ATOM 1507 C C . LYS A 1 193 ? -2.291 39.688 26.781 1 89.19 193 LYS A C 1
ATOM 1509 O O . LYS A 1 193 ? -3.266 39.25 27.406 1 89.19 193 LYS A O 1
ATOM 1514 N N . HIS A 1 194 ? -1.053 39.406 27.203 1 88.75 194 HIS A N 1
ATOM 1515 C CA . HIS A 1 194 ? -0.729 38.75 28.453 1 88.75 194 HIS A CA 1
ATOM 1516 C C . HIS A 1 194 ? -1.37 37.344 28.516 1 88.75 194 HIS A C 1
ATOM 1518 O O . HIS A 1 194 ? -1.973 37 29.531 1 88.75 194 HIS A O 1
ATOM 1524 N N . PHE A 1 195 ? -1.243 36.688 27.5 1 89.19 195 PHE A N 1
ATOM 1525 C CA . PHE A 1 195 ? -1.857 35.375 27.297 1 89.19 195 PHE A CA 1
ATOM 1526 C C . PHE A 1 195 ? -1.123 34.312 28.109 1 89.19 195 PHE A C 1
ATOM 1528 O O . PHE A 1 195 ? -1.746 33.375 28.656 1 89.19 195 PHE A O 1
ATOM 1535 N N . PHE A 1 196 ? 0.114 34.312 28.125 1 87.81 196 PHE A N 1
ATOM 1536 C CA . PHE A 1 196 ? 0.946 33.25 28.672 1 87.81 196 PHE A CA 1
ATOM 1537 C C . PHE A 1 196 ? 1.025 33.344 30.188 1 87.81 196 PHE A C 1
ATOM 1539 O O . PHE A 1 196 ? 2.002 33.875 30.734 1 87.81 196 PHE A O 1
ATOM 1546 N N . LYS A 1 197 ? 0.005 33 30.891 1 87.31 197 LYS A N 1
ATOM 1547 C CA . LYS A 1 197 ? -0.093 33 32.344 1 87.31 197 LYS A CA 1
ATOM 1548 C C . LYS A 1 197 ? -0.584 31.641 32.844 1 87.31 197 LYS A C 1
ATOM 1550 O O . LYS A 1 197 ? -1.396 30.984 32.219 1 87.31 197 LYS A O 1
ATOM 1555 N N . PRO A 1 198 ? -0.08 31.188 33.969 1 85.69 198 PRO A N 1
ATOM 1556 C CA . PRO A 1 198 ? 1.015 31.703 34.781 1 85.69 198 PRO A CA 1
ATOM 1557 C C . PRO A 1 198 ? 2.381 31.547 34.125 1 85.69 198 PRO A C 1
ATOM 1559 O O . PRO A 1 198 ? 2.531 30.75 33.188 1 85.69 198 PRO A O 1
ATOM 1562 N N . LEU A 1 199 ? 3.363 32.344 34.562 1 86.06 199 LEU A N 1
ATOM 1563 C CA . LEU A 1 199 ? 4.664 32.438 33.906 1 86.06 199 LEU A CA 1
ATOM 1564 C C . LEU A 1 199 ? 5.367 31.094 33.844 1 86.06 199 LEU A C 1
ATOM 1566 O O . LEU A 1 199 ? 6.082 30.797 32.906 1 86.06 199 LEU A O 1
ATOM 1570 N N . GLU A 1 200 ? 5.094 30.234 34.781 1 84.19 200 GLU A N 1
ATOM 1571 C CA . GLU A 1 200 ? 5.746 28.938 34.844 1 84.19 200 GLU A CA 1
ATOM 1572 C C . GLU A 1 200 ? 5.324 28.031 33.688 1 84.19 200 GLU A C 1
ATOM 1574 O O . GLU A 1 200 ? 6.07 27.125 33.312 1 84.19 200 GLU A O 1
ATOM 1579 N N . LYS A 1 201 ? 4.18 28.328 33.125 1 83.88 201 LYS A N 1
ATOM 1580 C CA . LYS A 1 201 ? 3.646 27.469 32.094 1 83.88 201 LYS A CA 1
ATOM 1581 C C . LYS A 1 201 ? 3.998 28 30.703 1 83.88 201 LYS A C 1
ATOM 1583 O O . LYS A 1 201 ? 3.74 27.344 29.688 1 83.88 201 LYS A O 1
ATOM 1588 N N . ARG A 1 202 ? 4.633 29.141 30.688 1 84.5 202 ARG A N 1
ATOM 1589 C CA . ARG A 1 202 ? 4.918 29.828 29.422 1 84.5 202 ARG A CA 1
ATOM 1590 C C . ARG A 1 202 ? 5.754 28.938 28.5 1 84.5 202 ARG A C 1
ATOM 1592 O O . ARG A 1 202 ? 5.422 28.766 27.328 1 84.5 202 ARG A O 1
ATOM 1599 N N . PRO A 1 203 ? 6.781 28.266 29 1 79.69 203 PRO A N 1
ATOM 1600 C CA . PRO A 1 203 ? 7.602 27.453 28.094 1 79.69 203 PRO A CA 1
ATOM 1601 C C . PRO A 1 203 ? 6.812 26.328 27.422 1 79.69 203 PRO A C 1
ATOM 1603 O O . PRO A 1 203 ? 6.953 26.109 26.219 1 79.69 203 PRO A O 1
ATOM 1606 N N . ILE A 1 204 ? 5.969 25.719 28.141 1 77.75 204 ILE A N 1
ATOM 1607 C CA . ILE A 1 204 ? 5.176 24.609 27.609 1 77.75 204 ILE A CA 1
ATOM 1608 C C . ILE A 1 204 ? 4.137 25.141 26.625 1 77.75 204 ILE A C 1
ATOM 1610 O O . ILE A 1 204 ? 3.865 24.516 25.609 1 77.75 204 ILE A O 1
ATOM 1614 N N . MET A 1 205 ? 3.549 26.266 26.938 1 83.19 205 MET A N 1
ATOM 1615 C CA . MET A 1 205 ? 2.555 26.875 26.047 1 83.19 205 MET A CA 1
ATOM 1616 C C . MET A 1 205 ? 3.18 27.266 24.719 1 83.19 205 MET A C 1
ATOM 1618 O O . MET A 1 205 ? 2.578 27.062 23.656 1 83.19 205 MET A O 1
ATOM 1622 N N . LEU A 1 206 ? 4.367 27.766 24.75 1 84.25 206 LEU A N 1
ATOM 1623 C CA . LEU A 1 206 ? 5.094 28.109 23.531 1 84.25 206 LEU A CA 1
ATOM 1624 C C . LEU A 1 206 ? 5.398 26.875 22.703 1 84.25 206 LEU A C 1
ATOM 1626 O O . LEU A 1 206 ? 5.207 26.891 21.484 1 84.25 206 LEU A O 1
ATOM 1630 N N . GLU A 1 207 ? 5.84 25.859 23.359 1 75.62 207 GLU A N 1
ATOM 1631 C CA . GLU A 1 207 ? 6.133 24.609 22.672 1 75.62 207 GLU A CA 1
ATOM 1632 C C . GLU A 1 207 ? 4.891 24.031 22 1 75.62 207 GLU A C 1
ATOM 1634 O O . GLU A 1 207 ? 4.961 23.531 20.875 1 75.62 207 GLU A O 1
ATOM 1639 N N . ASN A 1 208 ? 3.818 24.078 22.688 1 75.38 208 ASN A N 1
ATOM 1640 C CA . ASN A 1 208 ? 2.561 23.594 22.141 1 75.38 208 ASN A CA 1
ATOM 1641 C C . ASN A 1 208 ? 2.174 24.328 20.859 1 75.38 208 ASN A C 1
ATOM 1643 O O . ASN A 1 208 ? 1.815 23.703 19.859 1 75.38 208 ASN A O 1
ATOM 1647 N N . LEU A 1 209 ? 2.26 25.641 20.875 1 82 209 LEU A N 1
ATOM 1648 C CA . LEU A 1 209 ? 1.895 26.453 19.719 1 82 209 LEU A CA 1
ATOM 1649 C C . LEU A 1 209 ? 2.811 26.156 18.547 1 82 209 LEU A C 1
ATOM 1651 O O . LEU A 1 209 ? 2.34 25.984 17.422 1 82 209 LEU A O 1
ATOM 1655 N N . ARG A 1 210 ? 4.102 26.047 18.828 1 75.81 210 ARG A N 1
ATOM 1656 C CA . ARG A 1 210 ? 5.055 25.734 17.766 1 75.81 210 ARG A CA 1
ATOM 1657 C C . ARG A 1 210 ? 4.77 24.359 17.156 1 75.81 210 ARG A C 1
ATOM 1659 O O . ARG A 1 210 ? 4.82 24.203 15.938 1 75.81 210 ARG A O 1
ATOM 1666 N N . SER A 1 211 ? 4.465 23.469 18.016 1 70.88 211 SER A N 1
ATOM 1667 C CA . SER A 1 211 ? 4.176 22.125 17.547 1 70.88 211 SER A CA 1
ATOM 1668 C C . SER A 1 211 ? 2.918 22.078 16.688 1 70.88 211 SER A C 1
ATOM 1670 O O . SER A 1 211 ? 2.885 21.422 15.656 1 70.88 211 SER A O 1
ATOM 1672 N N . ILE A 1 212 ? 1.886 22.781 17.125 1 74.06 212 ILE A N 1
ATOM 1673 C CA . ILE A 1 212 ? 0.608 22.828 16.422 1 74.06 212 ILE A CA 1
ATOM 1674 C C . ILE A 1 212 ? 0.82 23.344 15.008 1 74.06 212 ILE A C 1
ATOM 1676 O O . ILE A 1 212 ? 0.4 22.703 14.039 1 74.06 212 ILE A O 1
ATOM 1680 N N . PHE A 1 213 ? 1.538 24.453 14.828 1 78.44 213 PHE A N 1
ATOM 1681 C CA . PHE A 1 213 ? 1.669 25.078 13.523 1 78.44 213 PHE A CA 1
ATOM 1682 C C . PHE A 1 213 ? 2.676 24.344 12.656 1 78.44 213 PHE A C 1
ATOM 1684 O O . PHE A 1 213 ? 2.535 24.297 11.43 1 78.44 213 PHE A O 1
ATOM 1691 N N . SER A 1 214 ? 3.65 23.734 13.297 1 68.19 214 SER A N 1
ATOM 1692 C CA . SER A 1 214 ? 4.672 23 12.555 1 68.19 214 SER A CA 1
ATOM 1693 C C . SER A 1 214 ? 4.09 21.766 11.891 1 68.19 214 SER A C 1
ATOM 1695 O O . SER A 1 214 ? 4.543 21.359 10.812 1 68.19 214 SER A O 1
ATOM 1697 N N . LYS A 1 215 ? 3.111 21.359 12.508 1 62.91 215 LYS A N 1
ATOM 1698 C CA . LYS A 1 215 ? 2.588 20.094 12 1 62.91 215 LYS A CA 1
ATOM 1699 C C . LYS A 1 215 ? 1.482 20.328 10.969 1 62.91 215 LYS A C 1
ATOM 1701 O O . LYS A 1 215 ? 1.081 19.406 10.258 1 62.91 215 LYS A O 1
ATOM 1706 N N . MET A 1 216 ? 0.898 21.547 10.742 1 64.25 216 MET A N 1
ATOM 1707 C CA . MET A 1 216 ? -0.275 21.875 9.938 1 64.25 216 MET A CA 1
ATOM 1708 C C . MET A 1 216 ? 0.069 21.875 8.453 1 64.25 216 MET A C 1
ATOM 1710 O O . MET A 1 216 ? -0.825 21.859 7.602 1 64.25 216 MET A O 1
ATOM 1714 N N . GLU A 1 217 ? 1.187 21.547 7.977 1 61.12 217 GLU A N 1
ATOM 1715 C CA . GLU A 1 217 ? 1.596 21.484 6.574 1 61.12 217 GLU A CA 1
ATOM 1716 C C . GLU A 1 217 ? 0.994 22.641 5.777 1 61.12 217 GLU A C 1
ATOM 1718 O O . GLU A 1 217 ? 0.367 22.422 4.738 1 61.12 217 GLU A O 1
ATOM 1723 N N . LEU A 1 218 ? 1.113 23.828 6.141 1 71.12 218 LEU A N 1
ATOM 1724 C CA . LEU A 1 218 ? 0.569 25.031 5.551 1 71.12 218 LEU A CA 1
ATOM 1725 C C . LEU A 1 218 ? 1.319 25.406 4.273 1 71.12 218 LEU A C 1
ATOM 1727 O O . LEU A 1 218 ? 2.535 25.219 4.188 1 71.12 218 LEU A O 1
ATOM 1731 N N . SER A 1 219 ? 0.637 25.891 3.35 1 70.44 219 SER A N 1
ATOM 1732 C CA . SER A 1 219 ? 1.247 26.516 2.188 1 70.44 219 SER A CA 1
ATOM 1733 C C . SER A 1 219 ? 1.719 27.938 2.512 1 70.44 219 SER A C 1
ATOM 1735 O O . SER A 1 219 ? 1.368 28.484 3.559 1 70.44 219 SER A O 1
ATOM 1737 N N . GLU A 1 220 ? 2.564 28.484 1.685 1 75.5 220 GLU A N 1
ATOM 1738 C CA . GLU A 1 220 ? 2.988 29.859 1.858 1 75.5 220 GLU A CA 1
ATOM 1739 C C . GLU A 1 220 ? 1.79 30.812 1.921 1 75.5 220 GLU A C 1
ATOM 1741 O O . GLU A 1 220 ? 1.745 31.703 2.76 1 75.5 220 GLU A O 1
ATOM 1746 N N . LYS A 1 221 ? 0.923 30.578 1.092 1 79.12 221 LYS A N 1
ATOM 1747 C CA . LYS A 1 221 ? -0.287 31.406 1.067 1 79.12 221 LYS A CA 1
ATOM 1748 C C . LYS A 1 221 ? -1.07 31.266 2.369 1 79.12 221 LYS A C 1
ATOM 1750 O O . LYS A 1 221 ? -1.545 32.25 2.924 1 79.12 221 LYS A O 1
ATOM 1755 N N . GLU A 1 222 ? -1.179 30.125 2.838 1 81.69 222 GLU A N 1
ATOM 1756 C CA . GLU A 1 222 ? -1.932 29.859 4.059 1 81.69 222 GLU A CA 1
ATOM 1757 C C . GLU A 1 222 ? -1.249 30.484 5.273 1 81.69 222 GLU A C 1
ATOM 1759 O O . GLU A 1 222 ? -1.918 30.969 6.188 1 81.69 222 GLU A O 1
ATOM 1764 N N . THR A 1 223 ? 0.066 30.438 5.277 1 85.75 223 THR A N 1
ATOM 1765 C CA . THR A 1 223 ? 0.782 31.109 6.359 1 85.75 223 THR A CA 1
ATOM 1766 C C . THR A 1 223 ? 0.497 32.594 6.352 1 85.75 223 THR A C 1
ATOM 1768 O O . THR A 1 223 ? 0.361 33.219 7.41 1 85.75 223 THR A O 1
ATOM 1771 N N . ARG A 1 224 ? 0.375 33.156 5.211 1 86.12 224 ARG A N 1
ATOM 1772 C CA . ARG A 1 224 ? 0.062 34.562 5.086 1 86.12 224 ARG A CA 1
ATOM 1773 C C . ARG A 1 224 ? -1.357 34.844 5.562 1 86.12 224 ARG A C 1
ATOM 1775 O O . ARG A 1 224 ? -1.602 35.875 6.227 1 86.12 224 ARG A O 1
ATOM 1782 N N . ILE A 1 225 ? -2.219 34.031 5.227 1 86.06 225 ILE A N 1
ATOM 1783 C CA . ILE A 1 225 ? -3.602 34.188 5.656 1 86.06 225 ILE A CA 1
ATOM 1784 C C . ILE A 1 225 ? -3.676 34.156 7.184 1 86.06 225 ILE A C 1
ATOM 1786 O O . ILE A 1 225 ? -4.281 35.031 7.801 1 86.06 225 ILE A O 1
ATOM 1790 N N . LEU A 1 226 ? -3.055 33.156 7.777 1 90 226 LEU A N 1
ATOM 1791 C CA . LEU A 1 226 ? -3.094 33.031 9.234 1 90 226 LEU A CA 1
ATOM 1792 C C . LEU A 1 226 ? -2.389 34.219 9.891 1 90 226 LEU A C 1
ATOM 1794 O O . LEU A 1 226 ? -2.834 34.688 10.938 1 90 226 LEU A O 1
ATOM 1798 N N . SER A 1 227 ? -1.327 34.656 9.234 1 90.44 227 SER A N 1
ATOM 1799 C CA . SER A 1 227 ? -0.673 35.844 9.727 1 90.44 227 SER A CA 1
ATOM 1800 C C . SER A 1 227 ? -1.627 37.031 9.719 1 90.44 227 SER A C 1
ATOM 1802 O O . SER A 1 227 ? -1.678 37.812 10.68 1 90.44 227 SER A O 1
ATOM 1804 N N . SER A 1 228 ? -2.336 37.188 8.664 1 91.25 228 SER A N 1
ATOM 1805 C CA . SER A 1 228 ? -3.322 38.281 8.562 1 91.25 228 SER A CA 1
ATOM 1806 C C . SER A 1 228 ? -4.414 38.125 9.617 1 91.25 228 SER A C 1
ATOM 1808 O O . SER A 1 228 ? -4.902 39.125 10.156 1 91.25 228 SER A O 1
ATOM 1810 N N . VAL A 1 229 ? -4.789 36.938 9.922 1 88.88 229 VAL A N 1
ATOM 1811 C CA . VAL A 1 229 ? -5.777 36.625 10.945 1 88.88 229 VAL A CA 1
ATOM 1812 C C . VAL A 1 229 ? -5.266 37.094 12.312 1 88.88 229 VAL A C 1
ATOM 1814 O O . VAL A 1 229 ? -5.953 37.812 13.031 1 88.88 229 VAL A O 1
ATOM 1817 N N . PHE A 1 230 ? -4.07 36.656 12.648 1 90.69 230 PHE A N 1
ATOM 1818 C CA . PHE A 1 230 ? -3.488 37.031 13.938 1 90.69 230 PHE A CA 1
ATOM 1819 C C . PHE A 1 230 ? -3.342 38.531 14.055 1 90.69 230 PHE A C 1
ATOM 1821 O O . PHE A 1 230 ? -3.635 39.125 15.102 1 90.69 230 PHE A O 1
ATOM 1828 N N . ALA A 1 231 ? -2.918 39.156 12.938 1 90.88 231 ALA A N 1
ATOM 1829 C CA . ALA A 1 231 ? -2.75 40.594 12.922 1 90.88 231 ALA A CA 1
ATOM 1830 C C . ALA A 1 231 ? -4.09 41.312 13.102 1 90.88 231 ALA A C 1
ATOM 1832 O O . ALA A 1 231 ? -4.184 42.281 13.852 1 90.88 231 ALA A O 1
ATOM 1833 N N . SER A 1 232 ? -5.082 40.844 12.516 1 90.5 232 SER A N 1
ATOM 1834 C CA . SER A 1 232 ? -6.391 41.469 12.547 1 90.5 232 SER A CA 1
ATOM 1835 C C . SER A 1 232 ? -7.059 41.312 13.906 1 90.5 232 SER A C 1
ATOM 1837 O O . SER A 1 232 ? -7.656 42.25 14.43 1 90.5 232 SER A O 1
ATOM 1839 N N . LEU A 1 233 ? -6.945 40.125 14.43 1 89.06 233 LEU A N 1
ATOM 1840 C CA . LEU A 1 233 ? -7.566 39.844 15.719 1 89.06 233 LEU A CA 1
ATOM 1841 C C . LEU A 1 233 ? -6.938 40.688 16.828 1 89.06 233 LEU A C 1
ATOM 1843 O O . LEU A 1 233 ? -7.598 41 17.812 1 89.06 233 LEU A O 1
ATOM 1847 N N . SER A 1 234 ? -5.738 41 16.594 1 88.94 234 SER A N 1
ATOM 1848 C CA . SER A 1 234 ? -5.004 41.688 17.625 1 88.94 234 SER A CA 1
ATOM 1849 C C . SER A 1 234 ? -5.184 43.219 17.5 1 88.94 234 SER A C 1
ATOM 1851 O O . SER A 1 234 ? -4.727 43.969 18.359 1 88.94 234 SER A O 1
ATOM 1853 N N . LYS A 1 235 ? -5.695 43.688 16.406 1 85.5 235 LYS A N 1
ATOM 1854 C CA . LYS A 1 235 ? -5.902 45.125 16.203 1 85.5 235 LYS A CA 1
ATOM 1855 C C . LYS A 1 235 ? -6.82 45.688 17.281 1 85.5 235 LYS A C 1
ATOM 1857 O O . LYS A 1 235 ? -7.781 45.031 17.703 1 85.5 235 LYS A O 1
ATOM 1862 N N . LYS A 1 236 ? -6.391 46.781 17.984 1 73.12 236 LYS A N 1
ATOM 1863 C CA . LYS A 1 236 ? -7.172 47.5 18.984 1 73.12 236 LYS A CA 1
ATOM 1864 C C . LYS A 1 236 ? -8.438 48.094 18.375 1 73.12 236 LYS A C 1
ATOM 1866 O O . LYS A 1 236 ? -8.414 48.625 17.266 1 73.12 236 LYS A O 1
ATOM 1871 N N . GLY A 1 237 ? -9.586 47.375 18.344 1 54.47 237 GLY A N 1
ATOM 1872 C CA . GLY A 1 237 ? -10.781 48.094 17.922 1 54.47 237 GLY A CA 1
ATOM 1873 C C . GLY A 1 237 ? -10.859 49.5 18.484 1 54.47 237 GLY A C 1
ATOM 1874 O O . GLY A 1 237 ? -10.188 49.812 19.469 1 54.47 237 GLY A O 1
ATOM 1875 N N . MET B 1 1 ? -5.297 -4.637 20.297 1 53.94 1 MET B N 1
ATOM 1876 C CA . MET B 1 1 ? -6.754 -4.594 20.188 1 53.94 1 MET B CA 1
ATOM 1877 C C . MET B 1 1 ? -7.184 -4.059 18.828 1 53.94 1 MET B C 1
ATOM 1879 O O . MET B 1 1 ? -8.203 -4.488 18.281 1 53.94 1 MET B O 1
ATOM 1883 N N . SER B 1 2 ? -6.305 -3.328 18.094 1 81.25 2 SER B N 1
ATOM 1884 C CA . SER B 1 2 ? -6.754 -2.594 16.922 1 81.25 2 SER B CA 1
ATOM 1885 C C . SER B 1 2 ? -6.832 -3.504 15.695 1 81.25 2 SER B C 1
ATOM 1887 O O . SER B 1 2 ? -7.84 -3.52 14.984 1 81.25 2 SER B O 1
ATOM 1889 N N . PHE B 1 3 ? -6.203 -4.656 15.742 1 91.25 3 PHE B N 1
ATOM 1890 C CA . PHE B 1 3 ? -6.203 -5.531 14.57 1 91.25 3 PHE B CA 1
ATOM 1891 C C . PHE B 1 3 ? -7.449 -6.406 14.555 1 91.25 3 PHE B C 1
ATOM 1893 O O . PHE B 1 3 ? -7.957 -6.754 13.484 1 91.25 3 PHE B O 1
ATOM 1900 N N . ASN B 1 4 ? -7.996 -6.664 15.703 1 91.81 4 ASN B N 1
ATOM 1901 C CA . ASN B 1 4 ? -9.133 -7.566 15.836 1 91.81 4 ASN B CA 1
ATOM 1902 C C . ASN B 1 4 ? -10.438 -6.895 15.406 1 91.81 4 ASN B C 1
ATOM 1904 O O . ASN B 1 4 ? -11.445 -7.57 15.203 1 91.81 4 ASN B O 1
ATOM 1908 N N . ASN B 1 5 ? -10.391 -5.613 15.336 1 92.31 5 ASN B N 1
ATOM 1909 C CA . ASN B 1 5 ? -11.578 -4.855 14.977 1 92.31 5 ASN B CA 1
ATOM 1910 C C . ASN B 1 5 ? -11.703 -4.707 13.461 1 92.31 5 ASN B C 1
ATOM 1912 O O . ASN B 1 5 ? -12.719 -4.211 12.961 1 92.31 5 ASN B O 1
ATOM 1916 N N . ILE B 1 6 ? -10.758 -5.258 12.742 1 96.25 6 ILE B N 1
ATOM 1917 C CA . ILE B 1 6 ? -10.711 -5.012 11.305 1 96.25 6 ILE B CA 1
ATOM 1918 C C . ILE B 1 6 ? -11.039 -6.293 10.547 1 96.25 6 ILE B C 1
ATOM 1920 O O . ILE B 1 6 ? -10.484 -7.355 10.836 1 96.25 6 ILE B O 1
ATOM 1924 N N . SER B 1 7 ? -11.977 -6.191 9.625 1 97.69 7 SER B N 1
ATOM 1925 C CA . SER B 1 7 ? -12.32 -7.324 8.773 1 97.69 7 SER B CA 1
ATOM 1926 C C . SER B 1 7 ? -12.133 -6.98 7.297 1 97.69 7 SER B C 1
ATOM 1928 O O . SER B 1 7 ? -12.289 -5.824 6.898 1 97.69 7 SER B O 1
ATOM 1930 N N . PHE B 1 8 ? -11.773 -7.941 6.566 1 98.62 8 PHE B N 1
ATOM 1931 C CA . PHE B 1 8 ? -11.688 -7.859 5.113 1 98.62 8 PHE B CA 1
ATOM 1932 C C . PHE B 1 8 ? -12.773 -8.695 4.457 1 98.62 8 PHE B C 1
ATOM 1934 O O . PHE B 1 8 ? -12.812 -9.914 4.625 1 98.62 8 PHE B O 1
ATOM 1941 N N . ILE B 1 9 ? -13.656 -8.023 3.701 1 98.75 9 ILE B N 1
ATOM 1942 C CA . ILE B 1 9 ? -14.812 -8.695 3.113 1 98.75 9 ILE B CA 1
ATOM 1943 C C . ILE B 1 9 ? -14.594 -8.867 1.611 1 98.75 9 ILE B C 1
ATOM 1945 O O . ILE B 1 9 ? -14.43 -7.887 0.884 1 98.75 9 ILE B O 1
ATOM 1949 N N . LEU B 1 10 ? -14.57 -10.094 1.187 1 98.81 10 LEU B N 1
ATOM 1950 C CA . LEU B 1 10 ? -14.57 -10.414 -0.237 1 98.81 10 LEU B CA 1
ATOM 1951 C C . LEU B 1 10 ? -15.984 -10.711 -0.725 1 98.81 10 LEU B C 1
ATOM 1953 O O . LEU B 1 10 ? -16.578 -11.727 -0.343 1 98.81 10 LEU B O 1
ATOM 1957 N N . HIS B 1 11 ? -16.484 -9.812 -1.554 1 98.38 11 HIS B N 1
ATOM 1958 C CA . HIS B 1 11 ? -17.828 -9.984 -2.066 1 98.38 11 HIS B CA 1
ATOM 1959 C C . HIS B 1 11 ? -17.828 -10.68 -3.426 1 98.38 11 HIS B C 1
ATOM 1961 O O . HIS B 1 11 ? -17.297 -10.141 -4.398 1 98.38 11 HIS B O 1
ATOM 1967 N N . GLN B 1 12 ? -18.359 -11.883 -3.512 1 98.31 12 GLN B N 1
ATOM 1968 C CA . GLN B 1 12 ? -18.516 -12.719 -4.703 1 98.31 12 GLN B CA 1
ATOM 1969 C C . GLN B 1 12 ? -17.172 -12.938 -5.391 1 98.31 12 GLN B C 1
ATOM 1971 O O . GLN B 1 12 ? -17.047 -12.711 -6.594 1 98.31 12 GLN B O 1
ATOM 1976 N N . PRO B 1 13 ? -16.234 -13.375 -4.566 1 98.44 13 PRO B N 1
ATOM 1977 C CA . PRO B 1 13 ? -14.961 -13.703 -5.215 1 98.44 13 PRO B CA 1
ATOM 1978 C C . PRO B 1 13 ? -15.078 -14.859 -6.203 1 98.44 13 PRO B C 1
ATOM 1980 O O . PRO B 1 13 ? -15.836 -15.805 -5.961 1 98.44 13 PRO B O 1
ATOM 1983 N N . GLN B 1 14 ? -14.32 -14.82 -7.277 1 97.69 14 GLN B N 1
ATOM 1984 C CA . GLN B 1 14 ? -14.539 -15.742 -8.391 1 97.69 14 GLN B CA 1
ATOM 1985 C C . GLN B 1 14 ? -13.461 -16.812 -8.43 1 97.69 14 GLN B C 1
ATOM 1987 O O . GLN B 1 14 ? -13.719 -17.953 -8.852 1 97.69 14 GLN B O 1
ATOM 1992 N N . LEU B 1 15 ? -12.227 -16.484 -8.094 1 96.75 15 LEU B N 1
ATOM 1993 C CA . LEU B 1 15 ? -11.109 -17.406 -8.234 1 96.75 15 LEU B CA 1
ATOM 1994 C C . LEU B 1 15 ? -10.664 -17.922 -6.867 1 96.75 15 LEU B C 1
ATOM 1996 O O . LEU B 1 15 ? -10.391 -17.125 -5.965 1 96.75 15 LEU B O 1
ATOM 2000 N N . SER B 1 16 ? -10.531 -19.25 -6.785 1 98 16 SER B N 1
ATOM 2001 C CA . SER B 1 16 ? -10.039 -19.891 -5.57 1 98 16 SER B CA 1
ATOM 2002 C C . SER B 1 16 ? -8.672 -19.344 -5.18 1 98 16 SER B C 1
ATOM 2004 O O . SER B 1 16 ? -8.422 -19.062 -4.004 1 98 16 SER B O 1
ATOM 2006 N N . GLU B 1 17 ? -7.828 -19.141 -6.176 1 96.5 17 GLU B N 1
ATOM 2007 C CA . GLU B 1 17 ? -6.465 -18.672 -5.941 1 96.5 17 GLU B CA 1
ATOM 2008 C C . GLU B 1 17 ? -6.465 -17.297 -5.273 1 96.5 17 GLU B C 1
ATOM 2010 O O . GLU B 1 17 ? -5.648 -17.031 -4.383 1 96.5 17 GLU B O 1
ATOM 2015 N N . ASN B 1 18 ? -7.418 -16.516 -5.656 1 97.75 18 ASN B N 1
ATOM 2016 C CA . ASN B 1 18 ? -7.5 -15.18 -5.09 1 97.75 18 ASN B CA 1
ATOM 2017 C C . ASN B 1 18 ? -7.953 -15.211 -3.635 1 97.75 18 ASN B C 1
ATOM 2019 O O . ASN B 1 18 ? -7.445 -14.453 -2.805 1 97.75 18 ASN B O 1
ATOM 2023 N N . ILE B 1 19 ? -8.867 -16.031 -3.34 1 98.62 19 ILE B N 1
ATOM 2024 C CA . ILE B 1 19 ? -9.352 -16.141 -1.969 1 98.62 19 ILE B CA 1
ATOM 2025 C C . ILE B 1 19 ? -8.203 -16.562 -1.049 1 98.62 19 ILE B C 1
ATOM 2027 O O . ILE B 1 19 ? -7.98 -15.945 -0.004 1 98.62 19 ILE B O 1
ATOM 2031 N N . GLY B 1 20 ? -7.477 -17.578 -1.499 1 98.38 20 GLY B N 1
ATOM 2032 C CA . GLY B 1 20 ? -6.332 -18.031 -0.718 1 98.38 20 GLY B CA 1
ATOM 2033 C C . GLY B 1 20 ? -5.258 -16.969 -0.572 1 98.38 20 GLY B C 1
ATOM 2034 O O . GLY B 1 20 ? -4.723 -16.766 0.52 1 98.38 20 GLY B O 1
ATOM 2035 N N . ALA B 1 21 ? -4.961 -16.281 -1.667 1 98 21 ALA B N 1
ATOM 2036 C CA . ALA B 1 21 ? -3.955 -15.227 -1.659 1 98 21 ALA B CA 1
ATOM 2037 C C . ALA B 1 21 ? -4.367 -14.086 -0.734 1 98 21 ALA B C 1
ATOM 2039 O O . ALA B 1 21 ? -3.521 -13.469 -0.08 1 98 21 ALA B O 1
ATOM 2040 N N . CYS B 1 22 ? -5.645 -13.797 -0.68 1 98.62 22 CYS B N 1
ATOM 2041 C CA . CYS B 1 22 ? -6.145 -12.75 0.209 1 98.62 22 CYS B CA 1
ATOM 2042 C C . CYS B 1 22 ? -5.957 -13.148 1.67 1 98.62 22 CYS B C 1
ATOM 2044 O O . CYS B 1 22 ? -5.566 -12.32 2.494 1 98.62 22 CYS B O 1
ATOM 2046 N N . ALA B 1 23 ? -6.223 -14.375 1.985 1 98.5 23 ALA B N 1
ATOM 2047 C CA . ALA B 1 23 ? -6 -14.859 3.346 1 98.5 23 ALA B CA 1
ATOM 2048 C C . ALA B 1 23 ? -4.535 -14.719 3.746 1 98.5 23 ALA B C 1
ATOM 2050 O O . ALA B 1 23 ? -4.227 -14.211 4.832 1 98.5 23 ALA B O 1
ATOM 2051 N N . ARG B 1 24 ? -3.701 -15.156 2.824 1 97.69 24 ARG B N 1
ATOM 2052 C CA . ARG B 1 24 ? -2.266 -15.031 3.049 1 97.69 24 ARG B CA 1
ATOM 2053 C C . ARG B 1 24 ? -1.861 -13.578 3.223 1 97.69 24 ARG B C 1
ATOM 2055 O O . ARG B 1 24 ? -1.07 -13.242 4.109 1 97.69 24 ARG B O 1
ATOM 2062 N N . ALA B 1 25 ? -2.422 -12.719 2.469 1 97.81 25 ALA B N 1
ATOM 2063 C CA . ALA B 1 25 ? -2.127 -11.289 2.488 1 97.81 25 ALA B CA 1
ATOM 2064 C C . ALA B 1 25 ? -2.465 -10.672 3.846 1 97.81 25 ALA B C 1
ATOM 2066 O O . ALA B 1 25 ? -1.62 -10.031 4.473 1 97.81 25 ALA B O 1
ATOM 2067 N N . VAL B 1 26 ? -3.648 -10.906 4.312 1 97.62 26 VAL B N 1
ATOM 2068 C CA . VAL B 1 26 ? -4.09 -10.219 5.523 1 97.62 26 VAL B CA 1
ATOM 2069 C C . VAL B 1 26 ? -3.373 -10.797 6.738 1 97.62 26 VAL B C 1
ATOM 2071 O O . VAL B 1 26 ? -3.025 -10.07 7.672 1 97.62 26 VAL B O 1
ATOM 2074 N N . LYS B 1 27 ? -3.057 -12.086 6.719 1 97.31 27 LYS B N 1
ATOM 2075 C CA . LYS B 1 27 ? -2.355 -12.703 7.84 1 97.31 27 LYS B CA 1
ATOM 2076 C C . LYS B 1 27 ? -0.939 -12.148 7.973 1 97.31 27 LYS B C 1
ATOM 2078 O O . LYS B 1 27 ? -0.433 -11.984 9.086 1 97.31 27 LYS B O 1
ATOM 2083 N N . ASN B 1 28 ? -0.306 -11.906 6.879 1 96.81 28 ASN B N 1
ATOM 2084 C CA . ASN B 1 28 ? 1.046 -11.352 6.898 1 96.81 28 ASN B CA 1
ATOM 2085 C C . ASN B 1 28 ? 1.104 -10.031 7.66 1 96.81 28 ASN B C 1
ATOM 2087 O O . ASN B 1 28 ? 2.176 -9.609 8.102 1 96.81 28 ASN B O 1
ATOM 2091 N N . PHE B 1 29 ? -0.039 -9.43 7.801 1 96.69 29 PHE B N 1
ATOM 2092 C CA . PHE B 1 29 ? -0.034 -8.133 8.461 1 96.69 29 PHE B CA 1
ATOM 2093 C C . PHE B 1 29 ? -0.874 -8.164 9.727 1 96.69 29 PHE B C 1
ATOM 2095 O O . PHE B 1 29 ? -1.486 -7.16 10.102 1 96.69 29 PHE B O 1
ATOM 2102 N N . ASN B 1 30 ? -1.013 -9.305 10.328 1 94.69 30 ASN B N 1
ATOM 2103 C CA . ASN B 1 30 ? -1.509 -9.539 11.68 1 94.69 30 ASN B CA 1
ATOM 2104 C C . ASN B 1 30 ? -3.031 -9.461 11.742 1 94.69 30 ASN B C 1
ATOM 2106 O O . ASN B 1 30 ? -3.611 -9.406 12.828 1 94.69 30 ASN B O 1
ATOM 2110 N N . PHE B 1 31 ? -3.689 -9.43 10.586 1 96.56 31 PHE B N 1
ATOM 2111 C CA . PHE B 1 31 ? -5.148 -9.461 10.586 1 96.56 31 PHE B CA 1
ATOM 2112 C C . PHE B 1 31 ? -5.66 -10.898 10.648 1 96.56 31 PHE B C 1
ATOM 2114 O O . PHE B 1 31 ? -4.984 -11.82 10.203 1 96.56 31 PHE B O 1
ATOM 2121 N N . LYS B 1 32 ? -6.941 -11.008 11.164 1 95.81 32 LYS B N 1
ATOM 2122 C CA . LYS B 1 32 ? -7.402 -12.359 11.445 1 95.81 32 LYS B CA 1
ATOM 2123 C C . LYS B 1 32 ? -8.805 -12.594 10.875 1 95.81 32 LYS B C 1
ATOM 2125 O O . LYS B 1 32 ? -9.305 -13.719 10.898 1 95.81 32 LYS B O 1
ATOM 2130 N N . LYS B 1 33 ? -9.391 -11.555 10.406 1 97 33 LYS B N 1
ATOM 2131 C CA . LYS B 1 33 ? -10.797 -11.68 10.031 1 97 33 LYS B CA 1
ATOM 2132 C C . LYS B 1 33 ? -10.977 -11.508 8.523 1 97 33 LYS B C 1
ATOM 2134 O O . LYS B 1 33 ? -10.945 -10.383 8.016 1 97 33 LYS B O 1
ATOM 2139 N N . LEU B 1 34 ? -11.164 -12.594 7.883 1 98.31 34 LEU B N 1
ATOM 2140 C CA . LEU B 1 34 ? -11.586 -12.648 6.488 1 98.31 34 LEU B CA 1
ATOM 2141 C C . LEU B 1 34 ? -13.039 -13.086 6.379 1 98.31 34 LEU B C 1
ATOM 2143 O O . LEU B 1 34 ? -13.438 -14.094 6.969 1 98.31 34 LEU B O 1
ATOM 2147 N N . VAL B 1 35 ? -13.828 -12.312 5.727 1 98.62 35 VAL B N 1
ATOM 2148 C CA . VAL B 1 35 ? -15.242 -12.594 5.543 1 98.62 35 VAL B CA 1
ATOM 2149 C C . VAL B 1 35 ? -15.547 -12.797 4.059 1 98.62 35 VAL B C 1
ATOM 2151 O O . VAL B 1 35 ? -15.086 -12.023 3.217 1 98.62 35 VAL B O 1
ATOM 2154 N N . ILE B 1 36 ? -16.266 -13.867 3.768 1 98.75 36 ILE B N 1
ATOM 2155 C CA . ILE B 1 36 ? -16.594 -14.188 2.381 1 98.75 36 ILE B CA 1
ATOM 2156 C C . ILE B 1 36 ? -18.109 -14.094 2.172 1 98.75 36 ILE B C 1
ATOM 2158 O O . ILE B 1 36 ? -18.875 -14.672 2.932 1 98.75 36 ILE B O 1
ATOM 2162 N N . VAL B 1 37 ? -18.469 -13.344 1.139 1 98.62 37 VAL B N 1
ATOM 2163 C CA . VAL B 1 37 ? -19.891 -13.227 0.811 1 98.62 37 VAL B CA 1
ATOM 2164 C C . VAL B 1 37 ? -20.172 -13.922 -0.522 1 98.62 37 VAL B C 1
ATOM 2166 O O . VAL B 1 37 ? -19.641 -13.516 -1.561 1 98.62 37 VAL B O 1
ATOM 2169 N N . LYS B 1 38 ? -20.859 -14.945 -0.571 1 98.12 38 LYS B N 1
ATOM 2170 C CA . LYS B 1 38 ? -21.375 -15.656 -1.739 1 98.12 38 LYS B CA 1
ATOM 2171 C C . LYS B 1 38 ? -20.25 -15.977 -2.725 1 98.12 38 LYS B C 1
ATOM 2173 O O . LYS B 1 38 ? -20.328 -15.602 -3.898 1 98.12 38 LYS B O 1
ATOM 2178 N N . PRO B 1 39 ? -19.297 -16.75 -2.293 1 98.31 39 PRO B N 1
ATOM 2179 C CA . PRO B 1 39 ? -18.219 -17.109 -3.213 1 98.31 39 PRO B CA 1
ATOM 2180 C C . PRO B 1 39 ? -18.719 -17.938 -4.406 1 98.31 39 PRO B C 1
ATOM 2182 O O . PRO B 1 39 ? -19.625 -18.766 -4.266 1 98.31 39 PRO B O 1
ATOM 2185 N N . LYS B 1 40 ? -18.141 -17.688 -5.535 1 97.69 40 LYS B N 1
ATOM 2186 C CA . LYS B 1 40 ? -18.484 -18.469 -6.723 1 97.69 40 LYS B CA 1
ATOM 2187 C C . LYS B 1 40 ? -17.938 -19.891 -6.637 1 97.69 40 LYS B C 1
ATOM 2189 O O . LYS B 1 40 ? -18.641 -20.859 -6.949 1 97.69 40 LYS B O 1
ATOM 2194 N N . PRO B 1 41 ? -16.688 -20.047 -6.266 1 97.88 41 PRO B N 1
ATOM 2195 C CA . PRO B 1 41 ? -16.203 -21.422 -6.09 1 97.88 41 PRO B CA 1
ATOM 2196 C C . PRO B 1 41 ? -16.734 -22.062 -4.801 1 97.88 41 PRO B C 1
ATOM 2198 O O . PRO B 1 41 ? -17.188 -21.359 -3.898 1 97.88 41 PRO B O 1
ATOM 2201 N N . ILE B 1 42 ? -16.641 -23.359 -4.766 1 97.31 42 ILE B N 1
ATOM 2202 C CA . ILE B 1 42 ? -16.875 -24.078 -3.512 1 97.31 42 ILE B CA 1
ATOM 2203 C C . ILE B 1 42 ? -15.875 -23.594 -2.455 1 97.31 42 ILE B C 1
ATOM 2205 O O . ILE B 1 42 ? -14.68 -23.469 -2.73 1 97.31 42 ILE B O 1
ATOM 2209 N N . PHE B 1 43 ? -16.422 -23.281 -1.286 1 97.19 43 PHE B N 1
ATOM 2210 C CA . PHE B 1 43 ? -15.57 -22.75 -0.221 1 97.19 43 PHE B CA 1
ATOM 2211 C C . PHE B 1 43 ? -15.695 -23.609 1.037 1 97.19 43 PHE B C 1
ATOM 2213 O O . PHE B 1 43 ? -16.797 -23.797 1.552 1 97.19 43 PHE B O 1
ATOM 2220 N N . PRO B 1 44 ? -14.672 -24.125 1.614 1 96.94 44 PRO B N 1
ATOM 2221 C CA . PRO B 1 44 ? -13.328 -24.047 1.054 1 96.94 44 PRO B CA 1
ATOM 2222 C C . PRO B 1 44 ? -13.023 -25.188 0.074 1 96.94 44 PRO B C 1
ATOM 2224 O O . PRO B 1 44 ? -13.812 -26.125 -0.039 1 96.94 44 PRO B O 1
ATOM 2227 N N . ASN B 1 45 ? -12.062 -25 -0.749 1 97.94 45 ASN B N 1
ATOM 2228 C CA . ASN B 1 45 ? -11.578 -26.078 -1.599 1 97.94 45 ASN B CA 1
ATOM 2229 C C . ASN B 1 45 ? -10.055 -26.203 -1.549 1 97.94 45 ASN B C 1
ATOM 2231 O O . ASN B 1 45 ? -9.391 -25.422 -0.871 1 97.94 45 ASN B O 1
ATOM 2235 N N . ASP B 1 46 ? -9.5 -27.172 -2.24 1 97.31 46 ASP B N 1
ATOM 2236 C CA . ASP B 1 46 ? -8.086 -27.5 -2.145 1 97.31 46 ASP B CA 1
ATOM 2237 C C . ASP B 1 46 ? -7.219 -26.375 -2.703 1 97.31 46 ASP B C 1
ATOM 2239 O O . ASP B 1 46 ? -6.148 -26.078 -2.166 1 97.31 46 ASP B O 1
ATOM 2243 N N . LYS B 1 47 ? -7.688 -25.797 -3.703 1 96.88 47 LYS B N 1
ATOM 2244 C CA . LYS B 1 47 ? -6.926 -24.719 -4.332 1 96.88 47 LYS B CA 1
ATOM 2245 C C . LYS B 1 47 ? -6.832 -23.5 -3.416 1 96.88 47 LYS B C 1
ATOM 2247 O O . LYS B 1 47 ? -5.777 -22.859 -3.324 1 96.88 47 LYS B O 1
ATOM 2252 N N . ILE B 1 48 ? -7.918 -23.188 -2.723 1 98.12 48 ILE B N 1
ATOM 2253 C CA . ILE B 1 48 ? -7.934 -22.109 -1.755 1 98.12 48 ILE B CA 1
ATOM 2254 C C . ILE B 1 48 ? -6.941 -22.391 -0.631 1 98.12 48 ILE B C 1
ATOM 2256 O O . ILE B 1 48 ? -6.105 -21.547 -0.294 1 98.12 48 ILE B O 1
ATOM 2260 N N . LEU B 1 49 ? -7.016 -23.578 -0.117 1 97.69 49 LEU B N 1
ATOM 2261 C CA . LEU B 1 49 ? -6.148 -23.953 0.991 1 97.69 49 LEU B CA 1
ATOM 2262 C C . LEU B 1 49 ? -4.688 -23.969 0.56 1 97.69 49 LEU B C 1
ATOM 2264 O O . LEU B 1 49 ? -3.814 -23.5 1.295 1 97.69 49 LEU B O 1
ATOM 2268 N N . ALA B 1 50 ? -4.406 -24.422 -0.606 1 95.56 50 ALA B N 1
ATOM 2269 C CA . ALA B 1 50 ? -3.039 -24.5 -1.116 1 95.56 50 ALA B CA 1
ATOM 2270 C C . ALA B 1 50 ? -2.439 -23.094 -1.276 1 95.56 50 ALA B C 1
ATOM 2272 O O . ALA B 1 50 ? -1.284 -22.875 -0.912 1 95.56 50 ALA B O 1
ATOM 2273 N N . THR B 1 51 ? -3.234 -22.203 -1.763 1 95.75 51 THR B N 1
ATOM 2274 C CA . THR B 1 51 ? -2.723 -20.875 -2.068 1 95.75 51 THR B CA 1
ATOM 2275 C C . THR B 1 51 ? -2.633 -20.031 -0.803 1 95.75 51 THR B C 1
ATOM 2277 O O . THR B 1 51 ? -1.903 -19.031 -0.766 1 95.75 51 THR B O 1
ATOM 2280 N N . SER B 1 52 ? -3.301 -20.438 0.245 1 96.62 52 SER B N 1
ATOM 2281 C CA . SER B 1 52 ? -3.262 -19.703 1.505 1 96.62 52 SER B CA 1
ATOM 2282 C C . SER B 1 52 ? -1.984 -20 2.281 1 96.62 52 SER B C 1
ATOM 2284 O O . SER B 1 52 ? -1.626 -19.266 3.205 1 96.62 52 SER B O 1
ATOM 2286 N N . VAL B 1 53 ? -1.313 -21.141 1.91 1 93.44 53 VAL B N 1
ATOM 2287 C CA . VAL B 1 53 ? -0.065 -21.578 2.535 1 93.44 53 VAL B CA 1
ATOM 2288 C C . VAL B 1 53 ? -0.242 -21.625 4.051 1 93.44 53 VAL B C 1
ATOM 2290 O O . VAL B 1 53 ? -1.062 -22.406 4.555 1 93.44 53 VAL B O 1
ATOM 2293 N N . GLY B 1 54 ? 0.396 -20.766 4.844 1 93.06 54 GLY B N 1
ATOM 2294 C CA . GLY B 1 54 ? 0.344 -20.781 6.297 1 93.06 54 GLY B CA 1
ATOM 2295 C C . GLY B 1 54 ? -0.877 -20.078 6.859 1 93.06 54 GLY B C 1
ATOM 2296 O O . GLY B 1 54 ? -1.062 -20.031 8.078 1 93.06 54 GLY B O 1
ATOM 2297 N N . ALA B 1 55 ? -1.78 -19.672 5.98 1 96.56 55 ALA B N 1
ATOM 2298 C CA . ALA B 1 55 ? -2.951 -18.922 6.438 1 96.56 55 ALA B CA 1
ATOM 2299 C C . ALA B 1 55 ? -4.215 -19.781 6.348 1 96.56 55 ALA B C 1
ATOM 2301 O O . ALA B 1 55 ? -5.312 -19.25 6.164 1 96.56 55 ALA B O 1
ATOM 2302 N N . LYS B 1 56 ? -4.109 -21.047 6.426 1 97.06 56 LYS B N 1
ATOM 2303 C CA . LYS B 1 56 ? -5.238 -21.969 6.344 1 97.06 56 LYS B CA 1
ATOM 2304 C C . LYS B 1 56 ? -6.223 -21.734 7.488 1 97.06 56 LYS B C 1
ATOM 2306 O O . LYS B 1 56 ? -7.43 -21.922 7.32 1 97.06 56 LYS B O 1
ATOM 2311 N N . ASP B 1 57 ? -5.688 -21.375 8.57 1 96.75 57 ASP B N 1
ATOM 2312 C CA . ASP B 1 57 ? -6.531 -21.109 9.727 1 96.75 57 ASP B CA 1
ATOM 2313 C C . ASP B 1 57 ? -7.531 -20 9.43 1 96.75 57 ASP B C 1
ATOM 2315 O O . ASP B 1 57 ? -8.68 -20.047 9.875 1 96.75 57 ASP B O 1
ATOM 2319 N N . LEU B 1 58 ? -7.195 -18.984 8.648 1 97.12 58 LEU B N 1
ATOM 2320 C CA . LEU B 1 58 ? -8.094 -17.891 8.297 1 97.12 58 LEU B CA 1
ATOM 2321 C C . LEU B 1 58 ? -9.195 -18.375 7.359 1 97.12 58 LEU B C 1
ATOM 2323 O O . LEU B 1 58 ? -10.312 -17.859 7.395 1 97.12 58 LEU B O 1
ATOM 2327 N N . ILE B 1 59 ? -8.82 -19.312 6.543 1 98.12 59 ILE B N 1
ATOM 2328 C CA . ILE B 1 59 ? -9.797 -19.875 5.613 1 98.12 59 ILE B CA 1
ATOM 2329 C C . ILE B 1 59 ? -10.812 -20.719 6.379 1 98.12 59 ILE B C 1
ATOM 2331 O O . ILE B 1 59 ? -12.023 -20.562 6.195 1 98.12 59 ILE B O 1
ATOM 2335 N N . ILE B 1 60 ? -10.328 -21.516 7.277 1 96.88 60 ILE B N 1
ATOM 2336 C CA . ILE B 1 60 ? -11.164 -22.438 8.031 1 96.88 60 ILE B CA 1
ATOM 2337 C C . ILE B 1 60 ? -12.078 -21.672 8.977 1 96.88 60 ILE B C 1
ATOM 2339 O O . ILE B 1 60 ? -13.242 -22.031 9.156 1 96.88 60 ILE B O 1
ATOM 2343 N N . ASN B 1 61 ? -11.609 -20.578 9.477 1 96.38 61 ASN B N 1
ATOM 2344 C CA . ASN B 1 61 ? -12.359 -19.812 10.469 1 96.38 61 ASN B CA 1
ATOM 2345 C C . ASN B 1 61 ? -13.141 -18.672 9.82 1 96.38 61 ASN B C 1
ATOM 2347 O O . ASN B 1 61 ? -13.828 -17.906 10.5 1 96.38 61 ASN B O 1
ATOM 2351 N N . ALA B 1 62 ? -13.016 -18.562 8.531 1 97.81 62 ALA B N 1
ATOM 2352 C CA . ALA B 1 62 ? -13.641 -17.422 7.848 1 97.81 62 ALA B CA 1
ATOM 2353 C C . ALA B 1 62 ? -15.164 -17.5 7.957 1 97.81 62 ALA B C 1
ATOM 2355 O O . ALA B 1 62 ? -15.758 -18.562 7.84 1 97.81 62 ALA B O 1
ATOM 2356 N N . LYS B 1 63 ? -15.805 -16.359 8.195 1 96.88 63 LYS B N 1
ATOM 2357 C CA . LYS B 1 63 ? -17.266 -16.281 8.148 1 96.88 63 LYS B CA 1
ATOM 2358 C C . LYS B 1 63 ? -17.75 -16.156 6.711 1 96.88 63 LYS B C 1
ATOM 2360 O O . LYS B 1 63 ? -17.25 -15.328 5.945 1 96.88 63 LYS B O 1
ATOM 2365 N N . VAL B 1 64 ? -18.719 -17.016 6.379 1 98.25 64 VAL B N 1
ATOM 2366 C CA . VAL B 1 64 ? -19.312 -16.984 5.047 1 98.25 64 VAL B CA 1
ATOM 2367 C C . VAL B 1 64 ? -20.766 -16.516 5.141 1 98.25 64 VAL B C 1
ATOM 2369 O O . VAL B 1 64 ? -21.531 -17.016 5.965 1 98.25 64 VAL B O 1
ATOM 2372 N N . HIS B 1 65 ? -21.125 -15.531 4.363 1 98 65 HIS B N 1
ATOM 2373 C CA . HIS B 1 65 ? -22.484 -14.977 4.348 1 98 65 HIS B CA 1
ATOM 2374 C C . HIS B 1 65 ? -23.109 -15.117 2.967 1 98 65 HIS B C 1
ATOM 2376 O O . HIS B 1 65 ? -22.406 -15.117 1.955 1 98 65 HIS B O 1
ATOM 2382 N N . GLU B 1 66 ? -24.406 -15.172 2.947 1 97.44 66 GLU B N 1
ATOM 2383 C CA . GLU B 1 66 ? -25.141 -15.227 1.683 1 97.44 66 GLU B CA 1
ATOM 2384 C C . GLU B 1 66 ? -25.375 -13.828 1.12 1 97.44 66 GLU B C 1
ATOM 2386 O O . GLU B 1 66 ? -25.547 -13.664 -0.088 1 97.44 66 GLU B O 1
ATOM 2391 N N . THR B 1 67 ? -25.406 -12.93 2.053 1 95.19 67 THR B N 1
ATOM 2392 C CA . THR B 1 67 ? -25.688 -11.562 1.616 1 95.19 67 THR B CA 1
ATOM 2393 C C . THR B 1 67 ? -24.703 -10.578 2.242 1 95.19 67 THR B C 1
ATOM 2395 O O . THR B 1 67 ? -24.141 -10.844 3.311 1 95.19 67 THR B O 1
ATOM 2398 N N . LEU B 1 68 ? -24.531 -9.5 1.502 1 95.38 68 LEU B N 1
ATOM 2399 C CA . LEU B 1 68 ? -23.656 -8.445 2.02 1 95.38 68 LEU B CA 1
ATOM 2400 C C . LEU B 1 68 ? -24.25 -7.836 3.287 1 95.38 68 LEU B C 1
ATOM 2402 O O . LEU B 1 68 ? -23.516 -7.504 4.223 1 95.38 68 LEU B O 1
ATOM 2406 N N . GLU B 1 69 ? -25.531 -7.715 3.35 1 91.12 69 GLU B N 1
ATOM 2407 C CA . GLU B 1 69 ? -26.234 -7.164 4.508 1 91.12 69 GLU B CA 1
ATOM 2408 C C . GLU B 1 69 ? -25.875 -7.93 5.781 1 91.12 69 GLU B C 1
ATOM 2410 O O . GLU B 1 69 ? -25.547 -7.324 6.805 1 91.12 69 GLU B O 1
ATOM 2415 N N . SER B 1 70 ? -25.922 -9.188 5.688 1 95.75 70 SER B N 1
ATOM 2416 C CA . SER B 1 70 ? -25.609 -10.016 6.848 1 95.75 70 SER B CA 1
ATOM 2417 C C . SER B 1 70 ? -24.141 -9.914 7.234 1 95.75 70 SER B C 1
ATOM 2419 O O . SER B 1 70 ? -23.797 -10.031 8.406 1 95.75 70 SER B O 1
ATOM 2421 N N . ALA B 1 71 ? -23.281 -9.656 6.305 1 96.81 71 ALA B N 1
ATOM 2422 C CA . ALA B 1 71 ? -21.844 -9.617 6.531 1 96.81 71 ALA B CA 1
ATOM 2423 C C . ALA B 1 71 ? -21.438 -8.328 7.246 1 96.81 71 ALA B C 1
ATOM 2425 O O . ALA B 1 71 ? -20.453 -8.305 7.984 1 96.81 71 ALA B O 1
ATOM 2426 N N . VAL B 1 72 ? -22.297 -7.273 7.004 1 93.94 72 VAL B N 1
ATOM 2427 C CA . VAL B 1 72 ? -21.859 -5.984 7.527 1 93.94 72 VAL B CA 1
ATOM 2428 C C . VAL B 1 72 ? -22.719 -5.586 8.719 1 93.94 72 VAL B C 1
ATOM 2430 O O . VAL B 1 72 ? -22.625 -4.465 9.219 1 93.94 72 VAL B O 1
ATOM 2433 N N . LYS B 1 73 ? -23.531 -6.43 9.18 1 87.56 73 LYS B N 1
ATOM 2434 C CA . LYS B 1 73 ? -24.516 -6.137 10.219 1 87.56 73 LYS B CA 1
ATOM 2435 C C . LYS B 1 73 ? -23.828 -5.648 11.5 1 87.56 73 LYS B C 1
ATOM 2437 O O . LYS B 1 73 ? -24.328 -4.746 12.172 1 87.56 73 LYS B O 1
ATOM 2442 N N . LYS B 1 74 ? -22.719 -6.117 11.875 1 89.88 74 LYS B N 1
ATOM 2443 C CA . LYS B 1 74 ? -22.062 -5.797 13.148 1 89.88 74 LYS B CA 1
ATOM 2444 C C . LYS B 1 74 ? -20.844 -4.906 12.938 1 89.88 74 LYS B C 1
ATOM 2446 O O . LYS B 1 74 ? -19.969 -4.828 13.797 1 89.88 74 LYS B O 1
ATOM 2451 N N . VAL B 1 75 ? -20.734 -4.289 11.773 1 91.75 75 VAL B N 1
ATOM 2452 C CA . VAL B 1 75 ? -19.609 -3.436 11.422 1 91.75 75 VAL B CA 1
ATOM 2453 C C . VAL B 1 75 ? -19.969 -1.97 11.648 1 91.75 75 VAL B C 1
ATOM 2455 O O . VAL B 1 75 ? -21.078 -1.543 11.297 1 91.75 75 VAL B O 1
ATOM 2458 N N . ASP B 1 76 ? -19.109 -1.246 12.289 1 88.31 76 ASP B N 1
ATOM 2459 C CA . ASP B 1 76 ? -19.359 0.171 12.539 1 88.31 76 ASP B CA 1
ATOM 2460 C C . ASP B 1 76 ? -19.141 0.994 11.273 1 88.31 76 ASP B C 1
ATOM 2462 O O . ASP B 1 76 ? -19.938 1.868 10.945 1 88.31 76 ASP B O 1
ATOM 2466 N N . TYR B 1 77 ? -18.062 0.731 10.516 1 89.25 77 TYR B N 1
ATOM 2467 C CA . TYR B 1 77 ? -17.719 1.455 9.297 1 89.25 77 TYR B CA 1
ATOM 2468 C C . TYR B 1 77 ? -17.281 0.495 8.195 1 89.25 77 TYR B C 1
ATOM 2470 O O . TYR B 1 77 ? -16.422 -0.356 8.406 1 89.25 77 TYR B O 1
ATOM 2478 N N . VAL B 1 78 ? -17.969 0.671 7.059 1 92.94 78 VAL B N 1
ATOM 2479 C CA . VAL B 1 78 ? -17.609 -0.102 5.875 1 92.94 78 VAL B CA 1
ATOM 2480 C C . VAL B 1 78 ? -16.906 0.801 4.855 1 92.94 78 VAL B C 1
ATOM 2482 O O . VAL B 1 78 ? -17.422 1.865 4.508 1 92.94 78 VAL B O 1
ATOM 2485 N N . VAL B 1 79 ? -15.742 0.425 4.473 1 94.62 79 VAL B N 1
ATOM 2486 C CA . VAL B 1 79 ? -15 1.123 3.426 1 94.62 79 VAL B CA 1
ATOM 2487 C C . VAL B 1 79 ? -15 0.285 2.148 1 94.62 79 VAL B C 1
ATOM 2489 O O . VAL B 1 79 ? -14.336 -0.756 2.084 1 94.62 79 VAL B O 1
ATOM 2492 N N . ALA B 1 80 ? -15.695 0.75 1.146 1 94.31 80 ALA B N 1
ATOM 2493 C CA . ALA B 1 80 ? -15.742 0.052 -0.137 1 94.31 80 ALA B CA 1
ATOM 2494 C C . ALA B 1 80 ? -14.57 0.454 -1.028 1 94.31 80 ALA B C 1
ATOM 2496 O O . ALA B 1 80 ? -14.289 1.643 -1.195 1 94.31 80 ALA B O 1
ATOM 2497 N N . THR B 1 81 ? -13.914 -0.568 -1.558 1 93.31 81 THR B N 1
ATOM 2498 C CA . THR B 1 81 ? -12.797 -0.313 -2.459 1 93.31 81 THR B CA 1
ATOM 2499 C C . THR B 1 81 ? -13.25 -0.373 -3.914 1 93.31 81 THR B C 1
ATOM 2501 O O . THR B 1 81 ? -13.945 -1.306 -4.312 1 93.31 81 THR B O 1
ATOM 2504 N N . SER B 1 82 ? -12.906 0.646 -4.652 1 85.62 82 SER B N 1
ATOM 2505 C CA . SER B 1 82 ? -13.336 0.692 -6.047 1 85.62 82 SER B CA 1
ATOM 2506 C C . SER B 1 82 ? -12.281 1.365 -6.922 1 85.62 82 SER B C 1
ATOM 2508 O O . SER B 1 82 ? -11.547 2.244 -6.461 1 85.62 82 SER B O 1
ATOM 2510 N N . ALA B 1 83 ? -12.18 0.821 -8.203 1 78.06 83 ALA B N 1
ATOM 2511 C CA . ALA B 1 83 ? -11.289 1.449 -9.18 1 78.06 83 ALA B CA 1
ATOM 2512 C C . ALA B 1 83 ? -11.898 2.734 -9.727 1 78.06 83 ALA B C 1
ATOM 2514 O O . ALA B 1 83 ? -11.188 3.584 -10.273 1 78.06 83 ALA B O 1
ATOM 2515 N N . ARG B 1 84 ? -13.195 2.828 -9.617 1 73.06 84 ARG B N 1
ATOM 2516 C CA . ARG B 1 84 ? -13.914 3.977 -10.164 1 73.06 84 ARG B CA 1
ATOM 2517 C C . ARG B 1 84 ? -14.828 4.598 -9.109 1 73.06 84 ARG B C 1
ATOM 2519 O O . ARG B 1 84 ? -15.406 3.891 -8.281 1 73.06 84 ARG B O 1
ATOM 2526 N N . PHE B 1 85 ? -14.766 5.93 -9.07 1 62.88 85 PHE B N 1
ATOM 2527 C CA . PHE B 1 85 ? -15.688 6.641 -8.203 1 62.88 85 PHE B CA 1
ATOM 2528 C C . PHE B 1 85 ? -17.094 6.664 -8.805 1 62.88 85 PHE B C 1
ATOM 2530 O O . PHE B 1 85 ? -17.344 7.359 -9.789 1 62.88 85 PHE B O 1
ATOM 2537 N N . ARG B 1 86 ? -17.859 5.844 -8.375 1 58.19 86 ARG B N 1
ATOM 2538 C CA . ARG B 1 86 ? -19.141 5.762 -9.062 1 58.19 86 ARG B CA 1
ATOM 2539 C C . ARG B 1 86 ? -20.25 6.43 -8.25 1 58.19 86 ARG B C 1
ATOM 2541 O O . ARG B 1 86 ? -21.188 6.988 -8.812 1 58.19 86 ARG B O 1
ATOM 2548 N N . ASN B 1 87 ? -20.078 6.227 -7.043 1 58.78 87 ASN B N 1
ATOM 2549 C CA . ASN B 1 87 ? -21.234 6.664 -6.258 1 58.78 87 ASN B CA 1
ATOM 2550 C C . ASN B 1 87 ? -20.969 8.008 -5.578 1 58.78 87 ASN B C 1
ATOM 2552 O O . ASN B 1 87 ? -20.234 8.078 -4.594 1 58.78 87 ASN B O 1
ATOM 2556 N N . LYS B 1 88 ? -21.547 9.023 -6.051 1 60.91 88 LYS B N 1
ATOM 2557 C CA . LYS B 1 88 ? -21.344 10.406 -5.625 1 60.91 88 LYS B CA 1
ATOM 2558 C C . LYS B 1 88 ? -21.922 10.648 -4.234 1 60.91 88 LYS B C 1
ATOM 2560 O O . LYS B 1 88 ? -21.562 11.617 -3.566 1 60.91 88 LYS B O 1
ATOM 2565 N N . ASN B 1 89 ? -22.703 9.727 -3.732 1 67.12 89 ASN B N 1
ATOM 2566 C CA . ASN B 1 89 ? -23.406 9.969 -2.479 1 67.12 89 ASN B CA 1
ATOM 2567 C C . ASN B 1 89 ? -22.609 9.461 -1.279 1 67.12 89 ASN B C 1
ATOM 2569 O O . ASN B 1 89 ? -22.969 9.734 -0.132 1 67.12 89 ASN B O 1
ATOM 2573 N N . ILE B 1 90 ? -21.625 8.742 -1.552 1 76.5 90 ILE B N 1
ATOM 2574 C CA . ILE B 1 90 ? -20.797 8.203 -0.477 1 76.5 90 ILE B CA 1
ATOM 2575 C C . ILE B 1 90 ? -19.469 8.93 -0.432 1 76.5 90 ILE B C 1
ATOM 2577 O O . ILE B 1 90 ? -18.844 9.164 -1.471 1 76.5 90 ILE B O 1
ATOM 2581 N N . LYS B 1 91 ? -19.047 9.328 0.739 1 79.31 91 LYS B N 1
ATOM 2582 C CA . LYS B 1 91 ? -17.797 10.062 0.904 1 79.31 91 LYS B CA 1
ATOM 2583 C C . LYS B 1 91 ? -16.609 9.258 0.379 1 79.31 91 LYS B C 1
ATOM 2585 O O . LYS B 1 91 ? -16.484 8.07 0.676 1 79.31 91 LYS B O 1
ATOM 2590 N N . HIS B 1 92 ? -15.891 9.938 -0.407 1 86.75 92 HIS B N 1
ATOM 2591 C CA . HIS B 1 92 ? -14.68 9.32 -0.931 1 86.75 92 HIS B CA 1
ATOM 2592 C C . HIS B 1 92 ? -13.469 9.664 -0.063 1 86.75 92 HIS B C 1
ATOM 2594 O O . HIS B 1 92 ? -13.305 10.82 0.35 1 86.75 92 HIS B O 1
ATOM 2600 N N . ILE B 1 93 ? -12.688 8.617 0.234 1 84.62 93 ILE B N 1
ATOM 2601 C CA . ILE B 1 93 ? -11.461 8.867 0.99 1 84.62 93 ILE B CA 1
ATOM 2602 C C . ILE B 1 93 ? -10.273 8.242 0.261 1 84.62 93 ILE B C 1
ATOM 2604 O O . ILE B 1 93 ? -10.445 7.344 -0.564 1 84.62 93 ILE B O 1
ATOM 2608 N N . ASN B 1 94 ? -9.078 8.789 0.537 1 87.06 94 ASN B N 1
ATOM 2609 C CA . ASN B 1 94 ? -7.848 8.195 0.015 1 87.06 94 ASN B CA 1
ATOM 2610 C C . ASN B 1 94 ? -7.105 7.41 1.09 1 87.06 94 ASN B C 1
ATOM 2612 O O . ASN B 1 94 ? -7.535 7.367 2.244 1 87.06 94 ASN B O 1
ATOM 2616 N N . LEU B 1 95 ? -6.051 6.758 0.64 1 90.81 95 LEU B N 1
ATOM 2617 C CA . LEU B 1 95 ? -5.297 5.891 1.541 1 90.81 95 LEU B CA 1
ATOM 2618 C C . LEU B 1 95 ? -4.777 6.676 2.742 1 90.81 95 LEU B C 1
ATOM 2620 O O . LEU B 1 95 ? -4.797 6.18 3.869 1 90.81 95 LEU B O 1
ATOM 2624 N N . ASP B 1 96 ? -4.344 7.875 2.508 1 84.44 96 ASP B N 1
ATOM 2625 C CA . ASP B 1 96 ? -3.801 8.711 3.578 1 84.44 96 ASP B CA 1
ATOM 2626 C C . ASP B 1 96 ? -4.879 9.055 4.605 1 84.44 96 ASP B C 1
ATOM 2628 O O . ASP B 1 96 ? -4.578 9.242 5.785 1 84.44 96 ASP B O 1
ATOM 2632 N N . ASP B 1 97 ? -6.125 9.078 4.145 1 85.75 97 ASP B N 1
ATOM 2633 C CA . ASP B 1 97 ? -7.258 9.414 5.004 1 85.75 97 ASP B CA 1
ATOM 2634 C C . ASP B 1 97 ? -7.52 8.305 6.023 1 85.75 97 ASP B C 1
ATOM 2636 O O . ASP B 1 97 ? -8.211 8.531 7.02 1 85.75 97 ASP B O 1
ATOM 2640 N N . LEU B 1 98 ? -7.02 7.156 5.77 1 90.31 98 LEU B N 1
ATOM 2641 C CA . LEU B 1 98 ? -7.188 6.043 6.695 1 90.31 98 LEU B CA 1
ATOM 2642 C C . LEU B 1 98 ? -6.562 6.363 8.055 1 90.31 98 LEU B C 1
ATOM 2644 O O . LEU B 1 98 ? -6.945 5.781 9.07 1 90.31 98 LEU B O 1
ATOM 2648 N N . LYS B 1 99 ? -5.613 7.238 8.016 1 85.12 99 LYS B N 1
ATOM 2649 C CA . LYS B 1 99 ? -4.957 7.645 9.258 1 85.12 99 LYS B CA 1
ATOM 2650 C C . LYS B 1 99 ? -5.945 8.305 10.211 1 85.12 99 LYS B C 1
ATOM 2652 O O . LYS B 1 99 ? -5.73 8.32 11.422 1 85.12 99 LYS B O 1
ATOM 2657 N N . LYS B 1 100 ? -6.992 8.773 9.648 1 80.31 100 LYS B N 1
ATOM 2658 C CA . LYS B 1 100 ? -7.977 9.523 10.422 1 80.31 100 LYS B CA 1
ATOM 2659 C C . LYS B 1 100 ? -9.07 8.602 10.953 1 80.31 100 LYS B C 1
ATOM 2661 O O . LYS B 1 100 ? -9.898 9.023 11.773 1 80.31 100 LYS B O 1
ATOM 2666 N N . ILE B 1 101 ? -9.109 7.445 10.453 1 79.44 101 ILE B N 1
ATOM 2667 C CA . ILE B 1 101 ? -10.141 6.492 10.852 1 79.44 101 ILE B CA 1
ATOM 2668 C C . ILE B 1 101 ? -9.852 5.977 12.258 1 79.44 101 ILE B C 1
ATOM 2670 O O . ILE B 1 101 ? -8.695 5.738 12.609 1 79.44 101 ILE B O 1
ATOM 2674 N N . ASP B 1 102 ? -10.898 5.852 13.102 1 80.06 102 ASP B N 1
ATOM 2675 C CA . ASP B 1 102 ? -10.789 5.277 14.445 1 80.06 102 ASP B CA 1
ATOM 2676 C C . ASP B 1 102 ? -10.797 3.752 14.391 1 80.06 102 ASP B C 1
ATOM 2678 O O . ASP B 1 102 ? -11.859 3.131 14.375 1 80.06 102 ASP B O 1
ATOM 2682 N N . PHE B 1 103 ? -9.703 3.123 14.539 1 84.94 103 PHE B N 1
ATOM 2683 C CA . PHE B 1 103 ? -9.562 1.678 14.398 1 84.94 103 PHE B CA 1
ATOM 2684 C C . PHE B 1 103 ? -9.977 0.969 15.68 1 84.94 103 PHE B C 1
ATOM 2686 O O . PHE B 1 103 ? -9.844 -0.25 15.797 1 84.94 103 PHE B O 1
ATOM 2693 N N . ASN B 1 104 ? -10.477 1.795 16.609 1 80.69 104 ASN B N 1
ATOM 2694 C CA . ASN B 1 104 ? -11.102 1.18 17.766 1 80.69 104 ASN B CA 1
ATOM 2695 C C . ASN B 1 104 ? -12.523 0.715 17.469 1 80.69 104 ASN B C 1
ATOM 2697 O O . ASN B 1 104 ? -13.109 -0.055 18.219 1 80.69 104 ASN B O 1
ATOM 2701 N N . LYS B 1 105 ? -13.078 1.188 16.438 1 86 105 LYS B N 1
ATOM 2702 C CA . LYS B 1 105 ? -14.367 0.724 15.938 1 86 105 LYS B CA 1
ATOM 2703 C C . LYS B 1 105 ? -14.203 -0.496 15.039 1 86 105 LYS B C 1
ATOM 2705 O O . LYS B 1 105 ? -13.094 -0.806 14.602 1 86 105 LYS B O 1
ATOM 2710 N N . LYS B 1 106 ? -15.344 -1.189 14.852 1 92.38 106 LYS B N 1
ATOM 2711 C CA . LYS B 1 106 ? -15.32 -2.312 13.922 1 92.38 106 LYS B CA 1
ATOM 2712 C C . LYS B 1 106 ? -15.359 -1.827 12.477 1 92.38 106 LYS B C 1
ATOM 2714 O O . LYS B 1 106 ? -16.359 -1.244 12.039 1 92.38 106 LYS B O 1
ATOM 2719 N N . ILE B 1 107 ? -14.266 -2.033 11.797 1 94.44 107 ILE B N 1
ATOM 2720 C CA . ILE B 1 107 ? -14.117 -1.54 10.43 1 94.44 107 ILE B CA 1
ATOM 2721 C C . ILE B 1 107 ? -14.023 -2.719 9.461 1 94.44 107 ILE B C 1
ATOM 2723 O O . ILE B 1 107 ? -13.328 -3.701 9.742 1 94.44 107 ILE B O 1
ATOM 2727 N N . ALA B 1 108 ? -14.711 -2.604 8.359 1 97.12 108 ALA B N 1
ATOM 2728 C CA . ALA B 1 108 ? -14.609 -3.605 7.297 1 97.12 108 ALA B CA 1
ATOM 2729 C C . ALA B 1 108 ? -14.172 -2.971 5.98 1 97.12 108 ALA B C 1
ATOM 2731 O O . ALA B 1 108 ? -14.688 -1.916 5.594 1 97.12 108 ALA B O 1
ATOM 2732 N N . PHE B 1 109 ? -13.227 -3.537 5.398 1 98 109 PHE B N 1
ATOM 2733 C CA . PHE B 1 109 ? -12.859 -3.188 4.031 1 98 109 PHE B CA 1
ATOM 2734 C C . PHE B 1 109 ? -13.516 -4.137 3.035 1 98 109 PHE B C 1
ATOM 2736 O O . PHE B 1 109 ? -13.305 -5.352 3.098 1 98 109 PHE B O 1
ATOM 2743 N N . LEU B 1 110 ? -14.281 -3.547 2.137 1 97.94 110 LEU B N 1
ATOM 2744 C CA . LEU B 1 110 ? -15.117 -4.32 1.221 1 97.94 110 LEU B CA 1
ATOM 2745 C C . LEU B 1 110 ? -14.508 -4.344 -0.177 1 97.94 110 LEU B C 1
ATOM 2747 O O . LEU B 1 110 ? -14.227 -3.291 -0.754 1 97.94 110 LEU B O 1
ATOM 2751 N N . PHE B 1 111 ? -14.297 -5.559 -0.703 1 98.12 111 PHE B N 1
ATOM 2752 C CA . PHE B 1 111 ? -13.758 -5.777 -2.037 1 98.12 111 PHE B CA 1
ATOM 2753 C C . PHE B 1 111 ? -14.758 -6.512 -2.918 1 98.12 111 PHE B C 1
ATOM 2755 O O . PHE B 1 111 ? -15.422 -7.445 -2.463 1 98.12 111 PHE B O 1
ATOM 2762 N N . GLY B 1 112 ? -14.828 -6.074 -4.137 1 96.62 112 GLY B N 1
ATOM 2763 C CA . GLY B 1 112 ? -15.773 -6.672 -5.066 1 96.62 112 GLY B CA 1
ATOM 2764 C C . GLY B 1 112 ? -15.18 -7.812 -5.875 1 96.62 112 GLY B C 1
ATOM 2765 O O . GLY B 1 112 ? -14.008 -8.164 -5.695 1 96.62 112 GLY B O 1
ATOM 2766 N N . SER B 1 113 ? -16.031 -8.352 -6.719 1 95.94 113 SER B N 1
ATOM 2767 C CA . SER B 1 113 ? -15.617 -9.461 -7.566 1 95.94 113 SER B CA 1
ATOM 2768 C C . SER B 1 113 ? -14.5 -9.039 -8.523 1 95.94 113 SER B C 1
ATOM 2770 O O . SER B 1 113 ? -14.383 -7.859 -8.859 1 95.94 113 SER B O 1
ATOM 2772 N N . GLU B 1 114 ? -13.695 -10.016 -9.008 1 94.38 114 GLU B N 1
ATOM 2773 C CA . GLU B 1 114 ? -12.539 -9.766 -9.867 1 94.38 114 GLU B CA 1
ATOM 2774 C C . GLU B 1 114 ? -12.961 -9.172 -11.203 1 94.38 114 GLU B C 1
ATOM 2776 O O . GLU B 1 114 ? -12.281 -8.297 -11.742 1 94.38 114 GLU B O 1
ATOM 2781 N N . ALA B 1 115 ? -14.141 -9.492 -11.695 1 90.81 115 ALA B N 1
ATOM 2782 C CA . ALA B 1 115 ? -14.562 -9.117 -13.047 1 90.81 115 ALA B CA 1
ATOM 2783 C C . ALA B 1 115 ? -15.25 -7.754 -13.047 1 90.81 115 ALA B C 1
ATOM 2785 O O . ALA B 1 115 ? -14.969 -6.91 -13.898 1 90.81 115 ALA B O 1
ATOM 2786 N N . SER B 1 116 ? -16.094 -7.488 -12.031 1 90.44 116 SER B N 1
ATOM 2787 C CA . SER B 1 116 ? -16.984 -6.348 -12.148 1 90.44 116 SER B CA 1
ATOM 2788 C C . SER B 1 116 ? -16.797 -5.371 -10.992 1 90.44 116 SER B C 1
ATOM 2790 O O . SER B 1 116 ? -17.312 -4.25 -11.023 1 90.44 116 SER B O 1
ATOM 2792 N N . GLY B 1 117 ? -16.016 -5.766 -10.039 1 93.06 117 GLY B N 1
ATOM 2793 C CA . GLY B 1 117 ? -15.945 -4.93 -8.852 1 93.06 117 GLY B CA 1
ATOM 2794 C C . GLY B 1 117 ? -17.25 -4.859 -8.078 1 93.06 117 GLY B C 1
ATOM 2795 O O . GLY B 1 117 ? -17.953 -5.859 -7.961 1 93.06 117 GLY B O 1
ATOM 2796 N N . LEU B 1 118 ? -17.469 -3.705 -7.422 1 92.81 118 LEU B N 1
ATOM 2797 C CA . LEU B 1 118 ? -18.688 -3.506 -6.633 1 92.81 118 LEU B CA 1
ATOM 2798 C C . LEU B 1 118 ? -19.734 -2.748 -7.438 1 92.81 118 LEU B C 1
ATOM 2800 O O . LEU B 1 118 ? -19.422 -1.78 -8.133 1 92.81 118 LEU B O 1
ATOM 2804 N N . SER B 1 119 ? -20.953 -3.234 -7.375 1 88.56 119 SER B N 1
ATOM 2805 C CA . SER B 1 119 ? -22.062 -2.486 -7.953 1 88.56 119 SER B CA 1
ATOM 2806 C C . SER B 1 119 ? -22.438 -1.299 -7.078 1 88.56 119 SER B C 1
ATOM 2808 O O . SER B 1 119 ? -22.031 -1.216 -5.922 1 88.56 119 SER B O 1
ATOM 2810 N N . ASN B 1 120 ? -23.266 -0.46 -7.645 1 82.88 120 ASN B N 1
ATOM 2811 C CA . ASN B 1 120 ? -23.766 0.674 -6.875 1 82.88 120 ASN B CA 1
ATOM 2812 C C . ASN B 1 120 ? -24.547 0.219 -5.648 1 82.88 120 ASN B C 1
ATOM 2814 O O . ASN B 1 120 ? -24.438 0.829 -4.582 1 82.88 120 ASN B O 1
ATOM 2818 N N . ASN B 1 121 ? -25.281 -0.757 -5.828 1 86.19 121 ASN B N 1
ATOM 2819 C CA . ASN B 1 121 ? -26.047 -1.307 -4.715 1 86.19 121 ASN B CA 1
ATOM 2820 C C . ASN B 1 121 ? -25.141 -1.803 -3.6 1 86.19 121 ASN B C 1
ATOM 2822 O O . ASN B 1 121 ? -25.391 -1.542 -2.422 1 86.19 121 ASN B O 1
ATOM 2826 N N . GLU B 1 122 ? -24.109 -2.477 -3.943 1 89.75 122 GLU B N 1
ATOM 2827 C CA . GLU B 1 122 ? -23.156 -2.982 -2.963 1 89.75 122 GLU B CA 1
ATOM 2828 C C . GLU B 1 122 ? -22.406 -1.84 -2.289 1 89.75 122 GLU B C 1
ATOM 2830 O O . GLU B 1 122 ? -22.188 -1.865 -1.076 1 89.75 122 GLU B O 1
ATOM 2835 N N . ILE B 1 123 ? -22.062 -0.804 -3.084 1 89.19 123 ILE B N 1
ATOM 2836 C CA . ILE B 1 123 ? -21.344 0.363 -2.576 1 89.19 123 ILE B CA 1
ATOM 2837 C C . ILE B 1 123 ? -22.234 1.124 -1.594 1 89.19 123 ILE B C 1
ATOM 2839 O O . ILE B 1 123 ? -21.734 1.726 -0.639 1 89.19 123 ILE B O 1
ATOM 2843 N N . SER B 1 124 ? -23.516 0.999 -1.729 1 83.88 124 SER B N 1
ATOM 2844 C CA . SER B 1 124 ? -24.469 1.734 -0.892 1 83.88 124 SER B CA 1
ATOM 2845 C C . SER B 1 124 ? -24.422 1.244 0.552 1 83.88 124 SER B C 1
ATOM 2847 O O . SER B 1 124 ? -24.891 1.93 1.461 1 83.88 124 SER B O 1
ATOM 2849 N N . TYR B 1 125 ? -23.812 0.092 0.823 1 87.06 125 TYR B N 1
ATOM 2850 C CA . TYR B 1 125 ? -23.656 -0.433 2.174 1 87.06 125 TYR B CA 1
ATOM 2851 C C . TYR B 1 125 ? -22.453 0.208 2.871 1 87.06 125 TYR B C 1
ATOM 2853 O O . TYR B 1 125 ? -22.281 0.053 4.082 1 87.06 125 TYR B O 1
ATOM 2861 N N . ALA B 1 126 ? -21.703 1.006 2.113 1 89 126 ALA B N 1
ATOM 2862 C CA . ALA B 1 126 ? -20.438 1.517 2.643 1 89 126 ALA B CA 1
ATOM 2863 C C . ALA B 1 126 ? -20.609 2.916 3.225 1 89 126 ALA B C 1
ATOM 2865 O O . ALA B 1 126 ? -21.516 3.656 2.818 1 89 126 ALA B O 1
ATOM 2866 N N . ASN B 1 127 ? -19.797 3.221 4.23 1 84.62 127 ASN B N 1
ATOM 2867 C CA . ASN B 1 127 ? -19.703 4.574 4.766 1 84.62 127 ASN B CA 1
ATOM 2868 C C . ASN B 1 127 ? -18.75 5.434 3.947 1 84.62 127 ASN B C 1
ATOM 2870 O O . ASN B 1 127 ? -18.922 6.652 3.852 1 84.62 127 ASN B O 1
ATOM 2874 N N . TYR B 1 128 ? -17.75 4.77 3.377 1 87.5 128 TYR B N 1
ATOM 2875 C CA . TYR B 1 128 ? -16.719 5.426 2.57 1 87.5 128 TYR B CA 1
ATOM 2876 C C . TYR B 1 128 ? -16.391 4.602 1.333 1 87.5 128 TYR B C 1
ATOM 2878 O O . TYR B 1 128 ? -16.547 3.377 1.334 1 87.5 128 TYR B O 1
ATOM 2886 N N . THR B 1 129 ? -16.031 5.332 0.305 1 90.06 129 THR B N 1
ATOM 2887 C CA . THR B 1 129 ? -15.375 4.691 -0.829 1 90.06 129 THR B CA 1
ATOM 2888 C C . THR B 1 129 ? -13.891 5.059 -0.874 1 90.06 129 THR B C 1
ATOM 2890 O O . THR B 1 129 ? -13.5 6.141 -0.432 1 90.06 129 THR B O 1
ATOM 2893 N N . MET B 1 130 ? -13.164 4.117 -1.284 1 92.19 130 MET B N 1
ATOM 2894 C CA . MET B 1 130 ? -11.719 4.336 -1.36 1 92.19 130 MET B CA 1
ATOM 2895 C C . MET B 1 130 ? -11.156 3.779 -2.662 1 92.19 130 MET B C 1
ATOM 2897 O O . MET B 1 130 ? -11.57 2.713 -3.119 1 92.19 130 MET B O 1
ATOM 2901 N N . GLN B 1 131 ? -10.219 4.566 -3.137 1 89.81 131 GLN B N 1
ATOM 2902 C CA . GLN B 1 131 ? -9.508 4.137 -4.336 1 89.81 131 GLN B CA 1
ATOM 2903 C C . GLN B 1 131 ? -8.008 4.059 -4.094 1 89.81 131 GLN B C 1
ATOM 2905 O O . GLN B 1 131 ? -7.426 4.953 -3.477 1 89.81 131 GLN B O 1
ATOM 2910 N N . ILE B 1 132 ? -7.43 2.938 -4.48 1 92.25 132 ILE B N 1
ATOM 2911 C CA . ILE B 1 132 ? -5.973 2.861 -4.523 1 92.25 132 ILE B CA 1
ATOM 2912 C C . ILE B 1 132 ? -5.453 3.627 -5.738 1 92.25 132 ILE B C 1
ATOM 2914 O O . ILE B 1 132 ? -5.852 3.35 -6.875 1 92.25 132 ILE B O 1
ATOM 2918 N N . PRO B 1 133 ? -4.68 4.598 -5.512 1 89.31 133 PRO B N 1
ATOM 2919 C CA . PRO B 1 133 ? -4.184 5.355 -6.66 1 89.31 133 PRO B CA 1
ATOM 2920 C C . PRO B 1 133 ? -3.334 4.508 -7.605 1 89.31 133 PRO B C 1
ATOM 2922 O O . PRO B 1 133 ? -2.307 3.961 -7.199 1 89.31 133 PRO B O 1
ATOM 2925 N N . THR B 1 134 ? -3.752 4.336 -8.805 1 91.81 134 THR B N 1
ATOM 2926 C CA . THR B 1 134 ? -3.043 3.568 -9.82 1 91.81 134 THR B CA 1
ATOM 2927 C C . THR B 1 134 ? -2.834 4.402 -11.086 1 91.81 134 THR B C 1
ATOM 2929 O O . THR B 1 134 ? -3.271 5.555 -11.148 1 91.81 134 THR B O 1
ATOM 2932 N N . ASN B 1 135 ? -2.123 3.85 -11.969 1 88.31 135 ASN B N 1
ATOM 2933 C CA . ASN B 1 135 ? -1.987 4.43 -13.305 1 88.31 135 ASN B CA 1
ATOM 2934 C C . ASN B 1 135 ? -3.348 4.648 -13.961 1 88.31 135 ASN B C 1
ATOM 2936 O O . ASN B 1 135 ? -4.105 3.699 -14.164 1 88.31 135 ASN B O 1
ATOM 2940 N N . PRO B 1 136 ? -3.666 5.941 -14.25 1 86.12 136 PRO B N 1
ATOM 2941 C CA . PRO B 1 136 ? -4.98 6.23 -14.836 1 86.12 136 PRO B CA 1
ATOM 2942 C C . PRO B 1 136 ? -5.215 5.5 -16.156 1 86.12 136 PRO B C 1
ATOM 2944 O O . PRO B 1 136 ? -6.363 5.246 -16.531 1 86.12 136 PRO B O 1
ATOM 2947 N N . ASP B 1 137 ? -4.168 5.117 -16.828 1 87.19 137 ASP B N 1
ATOM 2948 C CA . ASP B 1 137 ? -4.281 4.441 -18.125 1 87.19 137 ASP B CA 1
ATOM 2949 C C . ASP B 1 137 ? -4.355 2.926 -17.938 1 87.19 137 ASP B C 1
ATOM 2951 O O . ASP B 1 137 ? -4.516 2.188 -18.922 1 87.19 137 ASP B O 1
ATOM 2955 N N . PHE B 1 138 ? -4.25 2.471 -16.766 1 88.56 138 PHE B N 1
ATOM 2956 C CA . PHE B 1 138 ? -4.258 1.047 -16.453 1 88.56 138 PHE B CA 1
ATOM 2957 C C . PHE B 1 138 ? -4.703 0.811 -15.016 1 88.56 138 PHE B C 1
ATOM 2959 O O . PHE B 1 138 ? -3.869 0.615 -14.133 1 88.56 138 PHE B O 1
ATOM 2966 N N . LYS B 1 139 ? -5.961 0.695 -14.805 1 86.06 139 LYS B N 1
ATOM 2967 C CA . LYS B 1 139 ? -6.555 0.519 -13.484 1 86.06 139 LYS B CA 1
ATOM 2968 C C . LYS B 1 139 ? -7.066 -0.906 -13.297 1 86.06 139 LYS B C 1
ATOM 2970 O O . LYS B 1 139 ? -8.273 -1.127 -13.188 1 86.06 139 LYS B O 1
ATOM 2975 N N . SER B 1 140 ? -6.176 -1.793 -13.227 1 88 140 SER B N 1
ATOM 2976 C CA . SER B 1 140 ? -6.574 -3.197 -13.211 1 88 140 SER B CA 1
ATOM 2977 C C . SER B 1 140 ? -5.844 -3.969 -12.117 1 88 140 SER B C 1
ATOM 2979 O O . SER B 1 140 ? -5.102 -4.91 -12.406 1 88 140 SER B O 1
ATOM 2981 N N . LEU B 1 141 ? -6.172 -3.67 -10.922 1 94.06 141 LEU B N 1
ATOM 2982 C CA . LEU B 1 141 ? -5.539 -4.379 -9.82 1 94.06 141 LEU B CA 1
ATOM 2983 C C . LEU B 1 141 ? -6.18 -5.746 -9.609 1 94.06 141 LEU B C 1
ATOM 2985 O O . LEU B 1 141 ? -7.406 -5.879 -9.68 1 94.06 141 LEU B O 1
ATOM 2989 N N . ASN B 1 142 ? -5.355 -6.723 -9.422 1 95 142 ASN B N 1
ATOM 2990 C CA . ASN B 1 142 ? -5.824 -8.016 -8.938 1 95 142 ASN B CA 1
ATOM 2991 C C . ASN B 1 142 ? -6.445 -7.898 -7.547 1 95 142 ASN B C 1
ATOM 2993 O O . ASN B 1 142 ? -6 -7.09 -6.73 1 95 142 ASN B O 1
ATOM 2997 N N . LEU B 1 143 ? -7.434 -8.742 -7.281 1 97.25 143 LEU B N 1
ATOM 2998 C CA . LEU B 1 143 ? -8.141 -8.695 -6.008 1 97.25 143 LEU B CA 1
ATOM 2999 C C . LEU B 1 143 ? -7.168 -8.789 -4.84 1 97.25 143 LEU B C 1
ATOM 3001 O O . LEU B 1 143 ? -7.219 -7.973 -3.916 1 97.25 143 LEU B O 1
ATOM 3005 N N . SER B 1 144 ? -6.266 -9.781 -4.867 1 98.12 144 SER B N 1
ATOM 3006 C CA . SER B 1 144 ? -5.375 -9.977 -3.727 1 98.12 144 SER B CA 1
ATOM 3007 C C . SER B 1 144 ? -4.355 -8.844 -3.625 1 98.12 144 SER B C 1
ATOM 3009 O O . SER B 1 144 ? -3.846 -8.555 -2.539 1 98.12 144 SER B O 1
ATOM 3011 N N . HIS B 1 145 ? -4.035 -8.195 -4.766 1 97.94 145 HIS B N 1
ATOM 3012 C CA . HIS B 1 145 ? -3.154 -7.035 -4.754 1 97.94 145 HIS B CA 1
ATOM 3013 C C . HIS B 1 145 ? -3.822 -5.844 -4.066 1 97.94 145 HIS B C 1
ATOM 3015 O O . HIS B 1 145 ? -3.178 -5.125 -3.301 1 97.94 145 HIS B O 1
ATOM 3021 N N . SER B 1 146 ? -5.105 -5.695 -4.34 1 97.69 146 SER B N 1
ATOM 3022 C CA . SER B 1 146 ? -5.848 -4.648 -3.645 1 97.69 146 SER B CA 1
ATOM 3023 C C . SER B 1 146 ? -5.875 -4.902 -2.141 1 97.69 146 SER B C 1
ATOM 3025 O O . SER B 1 146 ? -5.633 -3.99 -1.347 1 97.69 146 SER B O 1
ATOM 3027 N N . VAL B 1 147 ? -6.129 -6.117 -1.8 1 98.5 147 VAL B N 1
ATOM 3028 C CA . VAL B 1 147 ? -6.246 -6.504 -0.397 1 98.5 147 VAL B CA 1
ATOM 3029 C C . VAL B 1 147 ? -4.922 -6.262 0.321 1 98.5 147 VAL B C 1
ATOM 3031 O O . VAL B 1 147 ? -4.895 -5.676 1.406 1 98.5 147 VAL B O 1
ATOM 3034 N N . ILE B 1 148 ? -3.834 -6.629 -0.294 1 98.12 148 ILE B N 1
ATOM 3035 C CA . ILE B 1 148 ? -2.568 -6.574 0.426 1 98.12 148 ILE B CA 1
ATOM 3036 C C . ILE B 1 148 ? -2.113 -5.125 0.566 1 98.12 148 ILE B C 1
ATOM 3038 O O . ILE B 1 148 ? -1.504 -4.754 1.57 1 98.12 148 ILE B O 1
ATOM 3042 N N . ILE B 1 149 ? -2.387 -4.293 -0.418 1 97.5 149 ILE B N 1
ATOM 3043 C CA . ILE B 1 149 ? -2.051 -2.877 -0.306 1 97.5 149 ILE B CA 1
ATOM 3044 C C . ILE B 1 149 ? -2.787 -2.266 0.884 1 97.5 149 ILE B C 1
ATOM 3046 O O . ILE B 1 149 ? -2.186 -1.562 1.698 1 97.5 149 ILE B O 1
ATOM 3050 N N . ILE B 1 150 ? -4.043 -2.57 1 1 97.19 150 ILE B N 1
ATOM 3051 C CA . ILE B 1 150 ? -4.848 -2.027 2.09 1 97.19 150 ILE B CA 1
ATOM 3052 C C . ILE B 1 150 ? -4.379 -2.617 3.418 1 97.19 150 ILE B C 1
ATOM 3054 O O . ILE B 1 150 ? -4.219 -1.894 4.402 1 97.19 150 ILE B O 1
ATOM 3058 N N . ALA B 1 151 ? -4.16 -3.906 3.459 1 97.5 151 ALA B N 1
ATOM 3059 C CA . ALA B 1 151 ? -3.693 -4.562 4.676 1 97.5 151 ALA B CA 1
ATOM 3060 C C . ALA B 1 151 ? -2.383 -3.953 5.164 1 97.5 151 ALA B C 1
ATOM 3062 O O . ALA B 1 151 ? -2.236 -3.641 6.348 1 97.5 151 ALA B O 1
ATOM 3063 N N . HIS B 1 152 ? -1.465 -3.75 4.258 1 96.62 152 HIS B N 1
ATOM 3064 C CA . HIS B 1 152 ? -0.173 -3.154 4.582 1 96.62 152 HIS B CA 1
ATOM 3065 C C . HIS B 1 152 ? -0.337 -1.732 5.105 1 96.62 152 HIS B C 1
ATOM 3067 O O . HIS B 1 152 ? 0.28 -1.359 6.105 1 96.62 152 HIS B O 1
ATOM 3073 N N . THR B 1 153 ? -1.145 -0.996 4.438 1 94.94 153 THR B N 1
ATOM 3074 C CA . THR B 1 153 ? -1.373 0.397 4.805 1 94.94 153 THR B CA 1
ATOM 3075 C C . THR B 1 153 ? -1.99 0.495 6.195 1 94.94 153 THR B C 1
ATOM 3077 O O . THR B 1 153 ? -1.494 1.232 7.051 1 94.94 153 THR B O 1
ATOM 3080 N N . VAL B 1 154 ? -3.004 -0.265 6.461 1 94.88 154 VAL B N 1
ATOM 3081 C CA . VAL B 1 154 ? -3.729 -0.224 7.727 1 94.88 154 VAL B CA 1
ATOM 3082 C C . VAL B 1 154 ? -2.82 -0.708 8.859 1 94.88 154 VAL B C 1
ATOM 3084 O O . VAL B 1 154 ? -2.766 -0.094 9.922 1 94.88 154 VAL B O 1
ATOM 3087 N N . ALA B 1 155 ? -2.104 -1.768 8.602 1 94.62 155 ALA B N 1
ATOM 3088 C CA . ALA B 1 155 ? -1.183 -2.287 9.609 1 94.62 155 ALA B CA 1
ATOM 3089 C C . ALA B 1 155 ? -0.13 -1.247 9.977 1 94.62 155 ALA B C 1
ATOM 3091 O O . ALA B 1 155 ? 0.21 -1.09 11.156 1 94.62 155 ALA B O 1
ATOM 3092 N N . SER B 1 156 ? 0.388 -0.578 8.945 1 91.25 156 SER B N 1
ATOM 3093 C CA . SER B 1 156 ? 1.385 0.461 9.188 1 91.25 156 SER B CA 1
ATOM 3094 C C . SER B 1 156 ? 0.825 1.572 10.07 1 91.25 156 SER B C 1
ATOM 3096 O O . SER B 1 156 ? 1.512 2.062 10.969 1 91.25 156 SER B O 1
ATOM 3098 N N . ILE B 1 157 ? -0.375 1.906 9.836 1 88.31 157 ILE B N 1
ATOM 3099 C CA . ILE B 1 157 ? -1.034 2.963 10.602 1 88.31 157 ILE B CA 1
ATOM 3100 C C . ILE B 1 157 ? -1.24 2.508 12.039 1 88.31 157 ILE B C 1
ATOM 3102 O O . ILE B 1 157 ? -0.949 3.252 12.977 1 88.31 157 ILE B O 1
ATOM 3106 N N . ILE B 1 158 ? -1.74 1.291 12.211 1 87.44 158 ILE B N 1
ATOM 3107 C CA . ILE B 1 158 ? -2.021 0.753 13.539 1 87.44 158 ILE B CA 1
ATOM 3108 C C . ILE B 1 158 ? -0.723 0.644 14.336 1 87.44 158 ILE B C 1
ATOM 3110 O O . ILE B 1 158 ? -0.679 1.008 15.516 1 87.44 158 ILE B O 1
ATOM 3114 N N . ASN B 1 159 ? 0.324 0.137 13.703 1 83.88 159 ASN B N 1
ATOM 3115 C CA . ASN B 1 159 ? 1.609 -0.047 14.367 1 83.88 159 ASN B CA 1
ATOM 3116 C C . ASN B 1 159 ? 2.232 1.289 14.766 1 83.88 159 ASN B C 1
ATOM 3118 O O . ASN B 1 159 ? 2.885 1.39 15.805 1 83.88 159 ASN B O 1
ATOM 3122 N N . LEU B 1 160 ? 2.092 2.195 13.875 1 70.06 160 LEU B N 1
ATOM 3123 C CA . LEU B 1 160 ? 2.605 3.527 14.164 1 70.06 160 LEU B CA 1
ATOM 3124 C C . LEU B 1 160 ? 1.841 4.16 15.328 1 70.06 160 LEU B C 1
ATOM 3126 O O . LEU B 1 160 ? 2.436 4.809 16.188 1 70.06 160 LEU B O 1
ATOM 3130 N N . LYS B 1 161 ? 0.542 3.959 15.234 1 62.84 161 LYS B N 1
ATOM 3131 C CA . LYS B 1 161 ? -0.292 4.492 16.312 1 62.84 161 LYS B CA 1
ATOM 3132 C C . LYS B 1 161 ? -0.013 3.783 17.625 1 62.84 161 LYS B C 1
ATOM 3134 O O . LYS B 1 161 ? -0.007 4.414 18.688 1 62.84 161 LYS B O 1
ATOM 3139 N N . GLY B 1 162 ? 0.099 2.408 17.406 1 53.25 162 GLY B N 1
ATOM 3140 C CA . GLY B 1 162 ? 0.497 1.688 18.609 1 53.25 162 GLY B CA 1
ATOM 3141 C C . GLY B 1 162 ? 1.869 2.09 19.125 1 53.25 162 GLY B C 1
ATOM 3142 O O . GLY B 1 162 ? 2.08 2.207 20.328 1 53.25 162 GLY B O 1
ATOM 3143 N N . ALA B 1 163 ? 2.789 2.125 18.109 1 46.03 163 ALA B N 1
ATOM 3144 C CA . ALA B 1 163 ? 4.109 2.6 18.516 1 46.03 163 ALA B CA 1
ATOM 3145 C C . ALA B 1 163 ? 4.031 4.012 19.094 1 46.03 163 ALA B C 1
ATOM 3147 O O . ALA B 1 163 ? 4.703 4.328 20.078 1 46.03 163 ALA B O 1
ATOM 3148 N N . LYS B 1 164 ? 3.26 4.805 18.344 1 41.94 164 LYS B N 1
ATOM 3149 C CA . LYS B 1 164 ? 3.027 6.133 18.906 1 41.94 164 LYS B CA 1
ATOM 3150 C C . LYS B 1 164 ? 2.232 6.055 20.203 1 41.94 164 LYS B C 1
ATOM 3152 O O . LYS B 1 164 ? 2.475 6.828 21.125 1 41.94 164 LYS B O 1
ATOM 3157 N N . TYR B 1 165 ? 1.121 5.055 20.219 1 36.5 165 TYR B N 1
ATOM 3158 C CA . TYR B 1 165 ? 0.448 4.859 21.484 1 36.5 165 TYR B CA 1
ATOM 3159 C C . TYR B 1 165 ? 1.435 4.414 22.562 1 36.5 165 TYR B C 1
ATOM 3161 O O . TYR B 1 165 ? 1.271 4.742 23.734 1 36.5 165 TYR B O 1
ATOM 3169 N N . SER B 1 166 ? 2.211 3.342 22.234 1 32.88 166 SER B N 1
ATOM 3170 C CA . SER B 1 166 ? 3.137 3.158 23.344 1 32.88 166 SER B CA 1
ATOM 3171 C C . SER B 1 166 ? 3.883 4.449 23.656 1 32.88 166 SER B C 1
ATOM 3173 O O . SER B 1 166 ? 4.133 4.758 24.828 1 32.88 166 SER B O 1
ATOM 3175 N N . LYS B 1 167 ? 4.516 4.977 22.734 1 31.28 167 LYS B N 1
ATOM 3176 C CA . LYS B 1 167 ? 4.957 6.32 23.125 1 31.28 167 LYS B CA 1
ATOM 3177 C C . LYS B 1 167 ? 3.793 7.305 23.094 1 31.28 167 LYS B C 1
ATOM 3179 O O . LYS B 1 167 ? 3.93 8.445 23.531 1 31.28 167 LYS B O 1
ATOM 3184 N N . SER B 1 168 ? 2.82 7.133 22.094 1 31.66 168 SER B N 1
ATOM 3185 C CA . SER B 1 168 ? 1.699 8.062 22.188 1 31.66 168 SER B CA 1
ATOM 3186 C C . SER B 1 168 ? 0.761 7.691 23.328 1 31.66 168 SER B C 1
ATOM 3188 O O . SER B 1 168 ? 0.231 6.582 23.375 1 31.66 168 SER B O 1
ATOM 3190 N N . LYS B 1 169 ? 0.638 7.844 24.359 1 34.62 169 LYS B N 1
ATOM 3191 C CA . LYS B 1 169 ? -0.431 8.469 25.125 1 34.62 169 LYS B CA 1
ATOM 3192 C C . LYS B 1 169 ? -1.398 9.227 24.219 1 34.62 169 LYS B C 1
ATOM 3194 O O . LYS B 1 169 ? -1.085 9.492 23.062 1 34.62 169 LYS B O 1
ATOM 3199 N N . LYS B 1 170 ? -2.461 10.344 24.719 1 33.75 170 LYS B N 1
ATOM 3200 C CA . LYS B 1 170 ? -3.717 11.078 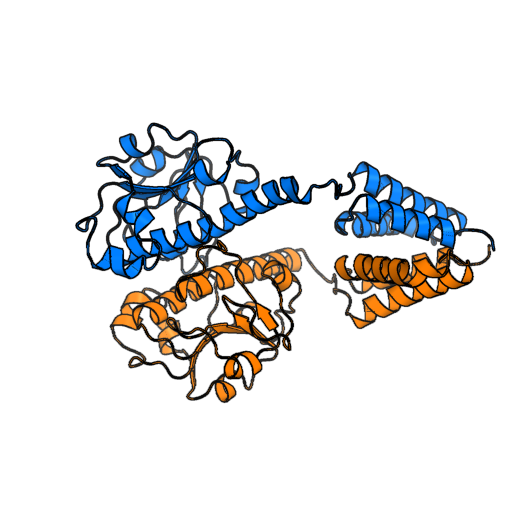24.828 1 33.75 170 LYS B CA 1
ATOM 3201 C C . LYS B 1 170 ? -3.902 12.039 23.656 1 33.75 170 LYS B C 1
ATOM 3203 O O . LYS B 1 170 ? -4.512 13.102 23.797 1 33.75 170 LYS B O 1
ATOM 3208 N N . VAL B 1 171 ? -3.152 11.906 22.531 1 36.19 171 VAL B N 1
ATOM 3209 C CA . VAL B 1 171 ? -3.488 13.156 21.859 1 36.19 171 VAL B CA 1
ATOM 3210 C C . VAL B 1 171 ? -4.801 12.992 21.094 1 36.19 171 VAL B C 1
ATOM 3212 O O . VAL B 1 171 ? -4.891 12.172 20.172 1 36.19 171 VAL B O 1
ATOM 3215 N N . ASN B 1 172 ? -6.109 12.867 21.453 1 46.28 172 ASN B N 1
ATOM 3216 C CA . ASN B 1 172 ? -7.504 12.992 21.047 1 46.28 172 ASN B CA 1
ATOM 3217 C C . ASN B 1 172 ? -7.66 13.93 19.844 1 46.28 172 ASN B C 1
ATOM 3219 O O . ASN B 1 172 ? -7.457 15.141 19.969 1 46.28 172 ASN B O 1
ATOM 3223 N N . LEU B 1 173 ? -7.613 13.297 18.609 1 49.12 173 LEU B N 1
ATOM 3224 C CA . LEU B 1 173 ? -7.984 14.188 17.516 1 49.12 173 LEU B CA 1
ATOM 3225 C C . LEU B 1 173 ? -9.328 14.859 17.797 1 49.12 173 LEU B C 1
ATOM 3227 O O . LEU B 1 173 ? -10.234 14.234 18.359 1 49.12 173 LEU B O 1
ATOM 3231 N N . ALA B 1 174 ? -9.43 16.062 17.359 1 63.19 174 ALA B N 1
ATOM 3232 C CA . ALA B 1 174 ? -10.648 16.828 17.609 1 63.19 174 ALA B CA 1
ATOM 3233 C C . ALA B 1 174 ? -11.773 16.391 16.672 1 63.19 174 ALA B C 1
ATOM 3235 O O . ALA B 1 174 ? -11.523 16.031 15.516 1 63.19 174 ALA B O 1
ATOM 3236 N N . SER B 1 175 ? -12.977 16.219 17.062 1 63.81 175 SER B N 1
ATOM 3237 C CA . SER B 1 175 ? -14.148 15.953 16.234 1 63.81 175 SER B CA 1
ATOM 3238 C C . SER B 1 175 ? -14.375 17.078 15.227 1 63.81 175 SER B C 1
ATOM 3240 O O . SER B 1 175 ? -13.875 18.188 15.414 1 63.81 175 SER B O 1
ATOM 3242 N N . LYS B 1 176 ? -15.148 16.688 14.148 1 66.25 176 LYS B N 1
ATOM 3243 C CA . LYS B 1 176 ? -15.562 17.703 13.195 1 66.25 176 LYS B CA 1
ATOM 3244 C C . LYS B 1 176 ? -16.281 18.859 13.898 1 66.25 176 LYS B C 1
ATOM 3246 O O . LYS B 1 176 ? -16.109 20.016 13.547 1 66.25 176 LYS B O 1
ATOM 3251 N N . LYS B 1 177 ? -17.062 18.484 14.812 1 73.69 177 LYS B N 1
ATOM 3252 C CA . LYS B 1 177 ? -17.812 19.469 15.602 1 73.69 177 LYS B CA 1
ATOM 3253 C C . LYS B 1 177 ? -16.859 20.391 16.359 1 73.69 177 LYS B C 1
ATOM 3255 O O . LYS B 1 177 ? -17.078 21.594 16.422 1 73.69 177 LYS B O 1
ATOM 3260 N N . ASP B 1 178 ? -15.844 19.828 16.906 1 77.19 178 ASP B N 1
ATOM 3261 C CA . ASP B 1 178 ? -14.875 20.625 17.656 1 77.19 178 ASP B CA 1
ATOM 3262 C C . ASP B 1 178 ? -14.117 21.562 16.734 1 77.19 178 ASP B C 1
ATOM 3264 O O . ASP B 1 178 ? -13.906 22.734 17.078 1 77.19 178 ASP B O 1
ATOM 3268 N N . ILE B 1 179 ? -13.758 21.094 15.609 1 77.56 179 ILE B N 1
ATOM 3269 C CA . ILE B 1 179 ? -13.031 21.906 14.633 1 77.56 179 ILE B CA 1
ATOM 3270 C C . ILE B 1 179 ? -13.914 23.031 14.133 1 77.56 179 ILE B C 1
ATOM 3272 O O . ILE B 1 179 ? -13.469 24.172 14.023 1 77.56 179 ILE B O 1
ATOM 3276 N N . GLN B 1 180 ? -15.141 22.688 13.859 1 79.44 180 GLN B N 1
ATOM 3277 C CA . GLN B 1 180 ? -16.094 23.688 13.398 1 79.44 180 GLN B CA 1
ATOM 3278 C C . GLN B 1 180 ? -16.328 24.75 14.469 1 79.44 180 GLN B C 1
ATOM 3280 O O . GLN B 1 180 ? -16.422 25.938 14.156 1 79.44 180 GLN B O 1
ATOM 3285 N N . ALA B 1 181 ? -16.484 24.328 15.688 1 83.62 181 ALA B N 1
ATOM 3286 C CA . ALA B 1 181 ? -16.672 25.266 16.781 1 83.62 181 ALA B CA 1
ATOM 3287 C C . ALA B 1 181 ? -15.5 26.234 16.906 1 83.62 181 ALA B C 1
ATOM 3289 O O . ALA B 1 181 ? -15.688 27.438 17.078 1 83.62 181 ALA B O 1
ATOM 3290 N N . MET B 1 182 ? -14.305 25.766 16.766 1 87.69 182 MET B N 1
ATOM 3291 C CA . MET B 1 182 ? -13.094 26.578 16.812 1 87.69 182 MET B CA 1
ATOM 3292 C C . MET B 1 182 ? -13.055 27.562 15.633 1 87.69 182 MET B C 1
ATOM 3294 O O . MET B 1 182 ? -12.766 28.734 15.812 1 87.69 182 MET B O 1
ATOM 3298 N N . THR B 1 183 ? -13.344 27 14.461 1 85.44 183 THR B N 1
ATOM 3299 C CA . THR B 1 183 ? -13.328 27.797 13.242 1 85.44 183 THR B CA 1
ATOM 3300 C C . THR B 1 183 ? -14.359 28.922 13.32 1 85.44 183 THR B C 1
ATOM 3302 O O . THR B 1 183 ? -14.062 30.062 12.977 1 85.44 183 THR B O 1
ATOM 3305 N N . ASN B 1 184 ? -15.492 28.578 13.781 1 86.81 184 ASN B N 1
ATOM 3306 C CA . ASN B 1 184 ? -16.562 29.562 13.922 1 86.81 184 ASN B CA 1
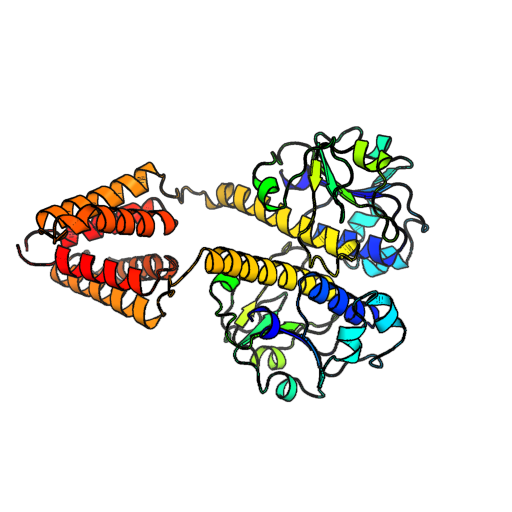ATOM 3307 C C . ASN B 1 184 ? -16.188 30.656 14.914 1 86.81 184 ASN B C 1
ATOM 3309 O O . ASN B 1 184 ? -16.547 31.828 14.719 1 86.81 184 ASN B O 1
ATOM 3313 N N . LEU B 1 185 ? -15.594 30.312 16 1 89.81 185 LEU B N 1
ATOM 3314 C CA . LEU B 1 185 ? -15.117 31.312 16.953 1 89.81 185 LEU B CA 1
ATOM 3315 C C . LEU B 1 185 ? -14.148 32.281 16.281 1 89.81 185 LEU B C 1
ATOM 3317 O O . LEU B 1 185 ? -14.25 33.5 16.453 1 89.81 185 LEU B O 1
ATOM 3321 N N . CYS B 1 186 ? -13.203 31.797 15.477 1 90.25 186 CYS B N 1
ATOM 3322 C CA . CYS B 1 186 ? -12.258 32.625 14.727 1 90.25 186 CYS B CA 1
ATOM 3323 C C . CYS B 1 186 ? -12.977 33.562 13.781 1 90.25 186 CYS B C 1
ATOM 3325 O O . CYS B 1 186 ? -12.719 34.781 13.797 1 90.25 186 CYS B O 1
ATOM 3327 N N . ILE B 1 187 ? -13.867 33 13.055 1 87.31 187 ILE B N 1
ATOM 3328 C CA . ILE B 1 187 ? -14.602 33.781 12.055 1 87.31 187 ILE B CA 1
ATOM 3329 C C . ILE B 1 187 ? -15.406 34.875 12.734 1 87.31 187 ILE B C 1
ATOM 3331 O O . ILE B 1 187 ? -15.422 36.031 12.273 1 87.31 187 ILE B O 1
ATOM 3335 N N . LYS B 1 188 ? -16.078 34.562 13.844 1 91.69 188 LYS B N 1
ATOM 3336 C CA . LYS B 1 188 ? -16.875 35.531 14.602 1 91.69 188 LYS B CA 1
ATOM 3337 C C . LYS B 1 188 ? -16 36.688 15.07 1 91.69 188 LYS B C 1
ATOM 3339 O O . LYS B 1 188 ? -16.391 37.844 14.945 1 91.69 188 LYS B O 1
ATOM 3344 N N . LYS B 1 189 ? -14.828 36.406 15.617 1 91.12 189 LYS B N 1
ATOM 3345 C CA . LYS B 1 189 ? -13.93 37.438 16.125 1 91.12 189 LYS B CA 1
ATOM 3346 C C . LYS B 1 189 ? -13.383 38.281 14.984 1 91.12 189 LYS B C 1
ATOM 3348 O O . LYS B 1 189 ? -13.188 39.5 15.148 1 91.12 189 LYS B O 1
ATOM 3353 N N . LEU B 1 190 ? -13.25 37.688 13.836 1 90.88 190 LEU B N 1
ATOM 3354 C CA . LEU B 1 190 ? -12.773 38.438 12.664 1 90.88 190 LEU B CA 1
ATOM 3355 C C . LEU B 1 190 ? -13.859 39.344 12.125 1 90.88 190 LEU B C 1
ATOM 3357 O O . LEU B 1 190 ? -13.57 40.469 11.656 1 90.88 190 LEU B O 1
ATOM 3361 N N . GLU B 1 191 ? -15.055 38.906 12.203 1 90.75 191 GLU B N 1
ATOM 3362 C CA . GLU B 1 191 ? -16.188 39.719 11.797 1 90.75 191 GLU B CA 1
ATOM 3363 C C . GLU B 1 191 ? -16.281 40.969 12.664 1 90.75 191 GLU B C 1
ATOM 3365 O O . GLU B 1 191 ? -16.531 42.062 12.148 1 90.75 191 GLU B O 1
ATOM 3370 N N . GLU B 1 192 ? -16.047 40.844 13.945 1 91.06 192 GLU B N 1
ATOM 3371 C CA . GLU B 1 192 ? -16.062 41.969 14.875 1 91.06 192 GLU B CA 1
ATOM 3372 C C . GLU B 1 192 ? -15 43 14.523 1 91.06 192 GLU B C 1
ATOM 3374 O O . GLU B 1 192 ? -15.133 44.156 14.852 1 91.06 192 GLU B O 1
ATOM 3379 N N . LYS B 1 193 ? -13.961 42.531 13.875 1 89.44 193 LYS B N 1
ATOM 3380 C CA . LYS B 1 193 ? -12.852 43.406 13.5 1 89.44 193 LYS B CA 1
ATOM 3381 C C . LYS B 1 193 ? -12.984 43.875 12.047 1 89.44 193 LYS B C 1
ATOM 3383 O O . LYS B 1 193 ? -12.055 44.469 11.492 1 89.44 193 LYS B O 1
ATOM 3388 N N . HIS B 1 194 ? -14.086 43.531 11.352 1 88.44 194 HIS B N 1
ATOM 3389 C CA . HIS B 1 194 ? -14.344 43.938 9.969 1 88.44 194 HIS B CA 1
ATOM 3390 C C . HIS B 1 194 ? -13.242 43.406 9.039 1 88.44 194 HIS B C 1
ATOM 3392 O O . HIS B 1 194 ? -12.742 44.156 8.195 1 88.44 194 HIS B O 1
ATOM 3398 N N . PHE B 1 195 ? -12.852 42.281 9.227 1 89.62 195 PHE B N 1
ATOM 3399 C CA . PHE B 1 195 ? -11.758 41.625 8.516 1 89.62 195 PHE B CA 1
ATOM 3400 C C . PHE B 1 195 ? -12.164 41.312 7.078 1 89.62 195 PHE B C 1
ATOM 3402 O O . PHE B 1 195 ? -11.344 41.406 6.164 1 89.62 195 PHE B O 1
ATOM 3409 N N . PHE B 1 196 ? -13.281 40.844 6.887 1 87.88 196 PHE B N 1
ATOM 3410 C CA . PHE B 1 196 ? -13.719 40.312 5.609 1 87.88 196 PHE B CA 1
ATOM 3411 C C . PHE B 1 196 ? -14.117 41.406 4.648 1 87.88 196 PHE B C 1
ATOM 3413 O O . PHE B 1 196 ? -15.305 41.719 4.5 1 87.88 196 PHE B O 1
ATOM 3420 N N . LYS B 1 197 ? -13.219 42.125 4.094 1 87.19 197 LYS B N 1
ATOM 3421 C CA . LYS B 1 197 ? -13.398 43.188 3.127 1 87.19 197 LYS B CA 1
ATOM 3422 C C . LYS B 1 197 ? -12.539 42.969 1.89 1 87.19 197 LYS B C 1
ATOM 3424 O O . LYS B 1 197 ? -11.43 42.438 1.985 1 87.19 197 LYS B O 1
ATOM 3429 N N . PRO B 1 198 ? -13 43.312 0.745 1 85.31 198 PRO B N 1
ATOM 3430 C CA . PRO B 1 198 ? -14.344 43.781 0.379 1 85.31 198 PRO B CA 1
ATOM 3431 C C . PRO B 1 198 ? -15.398 42.688 0.483 1 85.31 198 PRO B C 1
ATOM 3433 O O . PRO B 1 198 ? -15.055 41.5 0.505 1 85.31 198 PRO B O 1
ATOM 3436 N N . LEU B 1 199 ? -16.672 43.062 0.572 1 85.38 199 LEU B N 1
ATOM 3437 C CA . LEU B 1 199 ? -17.766 42.156 0.866 1 85.38 199 LEU B CA 1
ATOM 3438 C C . LEU B 1 199 ? -17.875 41.062 -0.191 1 85.38 199 LEU B C 1
ATOM 3440 O O . LEU B 1 199 ? -18.234 39.938 0.119 1 85.38 199 LEU B O 1
ATOM 3444 N N . GLU B 1 200 ? -17.453 41.375 -1.379 1 84.31 200 GLU B N 1
ATOM 3445 C CA . GLU B 1 200 ? -17.562 40.406 -2.48 1 84.31 200 GLU B CA 1
ATOM 3446 C C . GLU B 1 200 ? -16.625 39.219 -2.275 1 84.31 200 GLU B C 1
ATOM 3448 O O . GLU B 1 200 ? -16.875 38.125 -2.783 1 84.31 200 GLU B O 1
ATOM 3453 N N . LYS B 1 201 ? -15.578 39.469 -1.492 1 85.19 201 LYS B N 1
ATOM 3454 C CA . LYS B 1 201 ? -14.578 38.438 -1.313 1 85.19 201 LYS B CA 1
ATOM 3455 C C . LYS B 1 201 ? -14.852 37.625 -0.051 1 85.19 201 LYS B C 1
ATOM 3457 O O . LYS B 1 201 ? -14.18 36.625 0.209 1 85.19 201 LYS B O 1
ATOM 3462 N N . ARG B 1 202 ? -15.844 38.031 0.652 1 84.69 202 ARG B N 1
ATOM 3463 C CA . ARG B 1 202 ? -16.125 37.406 1.942 1 84.69 202 ARG B CA 1
ATOM 3464 C C . ARG B 1 202 ? -16.375 35.906 1.789 1 84.69 202 ARG B C 1
ATOM 3466 O O . ARG B 1 202 ? -15.797 35.094 2.516 1 84.69 202 ARG B O 1
ATOM 3473 N N . PRO B 1 203 ? -17.109 35.469 0.819 1 79.88 203 PRO B N 1
ATOM 3474 C CA . PRO B 1 203 ? -17.391 34.031 0.712 1 79.88 203 PRO B CA 1
ATOM 3475 C C . PRO B 1 203 ? -16.125 33.219 0.486 1 79.88 203 PRO B C 1
ATOM 3477 O O . PRO B 1 203 ? -15.945 32.156 1.105 1 79.88 203 PRO B O 1
ATOM 3480 N N . ILE B 1 204 ? -15.25 33.75 -0.286 1 79.88 204 ILE B N 1
ATOM 3481 C CA . ILE B 1 204 ? -14.016 33.031 -0.595 1 79.88 204 ILE B CA 1
ATOM 3482 C C . ILE B 1 204 ? -13.102 33.031 0.628 1 79.88 204 ILE B C 1
ATOM 3484 O O . ILE B 1 204 ? -12.438 32.031 0.91 1 79.88 204 ILE B O 1
ATOM 3488 N N . MET B 1 205 ? -13.047 34.125 1.342 1 83.75 205 MET B N 1
ATOM 3489 C CA . MET B 1 205 ? -12.219 34.188 2.539 1 83.75 205 MET B CA 1
ATOM 3490 C C . MET B 1 205 ? -12.695 33.219 3.609 1 83.75 205 MET B C 1
ATOM 3492 O O . MET B 1 205 ? -11.883 32.594 4.277 1 83.75 205 MET B O 1
ATOM 3496 N N . LEU B 1 206 ? -13.961 33.062 3.707 1 84.38 206 LEU B N 1
ATOM 3497 C CA . LEU B 1 206 ? -14.539 32.094 4.66 1 84.38 206 LEU B CA 1
ATOM 3498 C C . LEU B 1 206 ? -14.195 30.672 4.281 1 84.38 206 LEU B C 1
ATOM 3500 O O . LEU B 1 206 ? -13.805 29.875 5.141 1 84.38 206 LEU B O 1
ATOM 3504 N N . GLU B 1 207 ? -14.305 30.391 3.076 1 78.31 207 GLU B N 1
ATOM 3505 C CA . GLU B 1 207 ? -13.984 29.062 2.576 1 78.31 207 GLU B CA 1
ATOM 3506 C C . GLU B 1 207 ? -12.516 28.719 2.828 1 78.31 207 GLU B C 1
ATOM 3508 O O . GLU B 1 207 ? -12.195 27.594 3.201 1 78.31 207 GLU B O 1
ATOM 3513 N N . ASN B 1 208 ? -11.68 29.688 2.586 1 78.31 208 ASN B N 1
ATOM 3514 C CA . ASN B 1 208 ? -10.25 29.469 2.809 1 78.31 208 ASN B CA 1
ATOM 3515 C C . ASN B 1 208 ? -9.953 29.125 4.266 1 78.31 208 ASN B C 1
ATOM 3517 O O . ASN B 1 208 ? -9.211 28.188 4.543 1 78.31 208 ASN B O 1
ATOM 3521 N N . LEU B 1 209 ? -10.555 29.859 5.188 1 84 209 LEU B N 1
ATOM 3522 C CA . LEU B 1 209 ? -10.328 29.625 6.609 1 84 209 LEU B CA 1
ATOM 3523 C C . LEU B 1 209 ? -10.828 28.25 7.023 1 84 209 LEU B C 1
ATOM 3525 O O . LEU B 1 209 ? -10.133 27.516 7.727 1 84 209 LEU B O 1
ATOM 3529 N N . ARG B 1 210 ? -12.008 27.875 6.539 1 76.31 210 ARG B N 1
ATOM 3530 C CA . ARG B 1 210 ? -12.57 26.578 6.855 1 76.31 210 ARG B CA 1
ATOM 3531 C C . ARG B 1 210 ? -11.688 25.453 6.32 1 76.31 210 ARG B C 1
ATOM 3533 O O . ARG B 1 210 ? -11.461 24.453 7.004 1 76.31 210 ARG B O 1
ATOM 3540 N N . SER B 1 211 ? -11.203 25.688 5.168 1 74.12 211 SER B N 1
ATOM 3541 C CA . SER B 1 211 ? -10.344 24.672 4.543 1 74.12 211 SER B CA 1
ATOM 3542 C C . SER B 1 211 ? -9.039 24.516 5.312 1 74.12 211 SER B C 1
ATOM 3544 O O . SER B 1 211 ? -8.57 23.391 5.527 1 74.12 211 SER B O 1
ATOM 3546 N N . ILE B 1 212 ? -8.422 25.625 5.723 1 76.19 212 ILE B N 1
ATOM 3547 C CA . ILE B 1 212 ? -7.156 25.625 6.445 1 76.19 212 ILE B CA 1
ATOM 3548 C C . ILE B 1 212 ? -7.293 24.812 7.73 1 76.19 212 ILE B C 1
ATOM 3550 O O . ILE B 1 212 ? -6.504 23.906 7.984 1 76.19 212 ILE B O 1
ATOM 3554 N N . PHE B 1 213 ? -8.344 25.047 8.516 1 79.62 213 PHE B N 1
ATOM 3555 C CA . PHE B 1 213 ? -8.461 24.422 9.836 1 79.62 213 PHE B CA 1
ATOM 3556 C C . PHE B 1 213 ? -8.938 22.984 9.703 1 79.62 213 PHE B C 1
ATOM 3558 O O . PHE B 1 213 ? -8.586 22.125 10.523 1 79.62 213 PHE B O 1
ATOM 3565 N N . SER B 1 214 ? -9.688 22.703 8.695 1 70.56 214 SER B N 1
ATOM 3566 C CA . SER B 1 214 ? -10.211 21.359 8.492 1 70.56 214 SER B CA 1
ATOM 3567 C C . SER B 1 214 ? -9.102 20.391 8.141 1 70.56 214 SER B C 1
ATOM 3569 O O . SER B 1 214 ? -9.172 19.203 8.477 1 70.56 214 SER B O 1
ATOM 3571 N N . LYS B 1 215 ? -8.141 21 7.617 1 64.06 215 LYS B N 1
ATOM 3572 C CA . LYS B 1 215 ? -7.098 20.109 7.133 1 64.06 215 LYS B CA 1
ATOM 3573 C C . LYS B 1 215 ? -5.996 19.938 8.18 1 64.06 215 LYS B C 1
ATOM 3575 O O . LYS B 1 215 ? -5.145 19.047 8.047 1 64.06 215 LYS B O 1
ATOM 3580 N N . MET B 1 216 ? -5.871 20.688 9.312 1 64.88 216 MET B N 1
ATOM 3581 C CA . MET B 1 216 ? -4.781 20.734 10.281 1 64.88 216 MET B CA 1
ATOM 3582 C C . MET B 1 216 ? -4.816 19.531 11.211 1 64.88 216 MET B C 1
ATOM 3584 O O . MET B 1 216 ? -3.846 19.266 11.914 1 64.88 216 MET B O 1
ATOM 3588 N N . GLU B 1 217 ? -5.594 18.562 11.102 1 61.62 217 GLU B N 1
ATOM 3589 C CA . GLU B 1 217 ? -5.668 17.359 11.93 1 61.62 217 GLU B CA 1
ATOM 3590 C C . GLU B 1 217 ? -5.41 17.688 13.398 1 61.62 217 GLU B C 1
ATOM 3592 O O . GLU B 1 217 ? -4.543 17.078 14.031 1 61.62 217 GLU B O 1
ATOM 3597 N N . LEU B 1 218 ? -6.043 18.547 14 1 72.19 218 LEU B N 1
ATOM 3598 C CA . LEU B 1 218 ? -5.902 19.031 15.367 1 72.19 218 LEU B CA 1
ATOM 3599 C C . LEU B 1 218 ? -6.484 18.047 16.359 1 72.19 218 LEU B C 1
ATOM 3601 O O . LEU B 1 218 ? -7.492 17.391 16.094 1 72.19 218 LEU B O 1
ATOM 3605 N N . SER B 1 219 ? -5.836 17.859 17.438 1 71.62 219 SER B N 1
ATOM 3606 C CA . SER B 1 219 ? -6.414 17.156 18.578 1 71.62 219 SER B CA 1
ATOM 3607 C C . SER B 1 219 ? -7.445 18.031 19.297 1 71.62 219 SER B C 1
ATOM 3609 O O . SER B 1 219 ? -7.535 19.234 19.047 1 71.62 219 SER B O 1
ATOM 3611 N N . GLU B 1 220 ? -8.273 17.359 20.094 1 77.44 220 GLU B N 1
ATOM 3612 C CA . GLU B 1 220 ? -9.227 18.094 20.906 1 77.44 220 GLU B CA 1
ATOM 3613 C C . GLU B 1 220 ? -8.523 19.156 21.75 1 77.44 220 GLU B C 1
ATOM 3615 O O . GLU B 1 220 ? -8.984 20.297 21.844 1 77.44 220 GLU B O 1
ATOM 3620 N N . LYS B 1 221 ? -7.52 18.781 22.328 1 79.56 221 LYS B N 1
ATOM 3621 C CA . LYS B 1 221 ? -6.738 19.719 23.141 1 79.56 221 LYS B CA 1
ATOM 3622 C C . LYS B 1 221 ? -6.227 20.875 22.297 1 79.56 221 LYS B C 1
ATOM 3624 O O . LYS B 1 221 ? -6.293 22.031 22.734 1 79.56 221 LYS B O 1
ATOM 3629 N N . GLU B 1 222 ? -5.793 20.625 21.125 1 82.5 222 GLU B N 1
ATOM 3630 C CA . GLU B 1 222 ? -5.238 21.641 20.25 1 82.5 222 GLU B CA 1
ATOM 3631 C C . GLU B 1 222 ? -6.324 22.609 19.766 1 82.5 222 GLU B C 1
ATOM 3633 O O . GLU B 1 222 ? -6.086 23.812 19.625 1 82.5 222 GLU B O 1
ATOM 3638 N N . THR B 1 223 ? -7.48 22.078 19.5 1 86.06 223 THR B N 1
ATOM 3639 C CA . THR B 1 223 ? -8.594 22.953 19.141 1 86.06 223 THR B CA 1
ATOM 3640 C C . THR B 1 223 ? -8.914 23.922 20.266 1 86.06 223 THR B C 1
ATOM 3642 O O . THR B 1 223 ? -9.227 25.094 20.016 1 86.06 223 THR B O 1
ATOM 3645 N N . ARG B 1 224 ? -8.859 23.453 21.453 1 86.69 224 ARG B N 1
ATOM 3646 C CA . ARG B 1 224 ? -9.109 24.297 22.609 1 86.69 224 ARG B CA 1
ATOM 3647 C C . ARG B 1 224 ? -8.023 25.375 22.75 1 86.69 224 ARG B C 1
ATOM 3649 O O . ARG B 1 224 ? -8.32 26.516 23.078 1 86.69 224 ARG B O 1
ATOM 3656 N N . ILE B 1 225 ? -6.836 25 22.5 1 86.25 225 ILE B N 1
ATOM 3657 C CA . ILE B 1 225 ? -5.73 25.953 22.562 1 86.25 225 ILE B CA 1
ATOM 3658 C C . ILE B 1 225 ? -5.938 27.047 21.516 1 86.25 225 ILE B C 1
ATOM 3660 O O . ILE B 1 225 ? -5.848 28.234 21.844 1 86.25 225 ILE B O 1
ATOM 3664 N N . LEU B 1 226 ? -6.266 26.672 20.297 1 89.75 226 LEU B N 1
ATOM 3665 C CA . LEU B 1 226 ? -6.449 27.656 19.234 1 89.75 226 LEU B CA 1
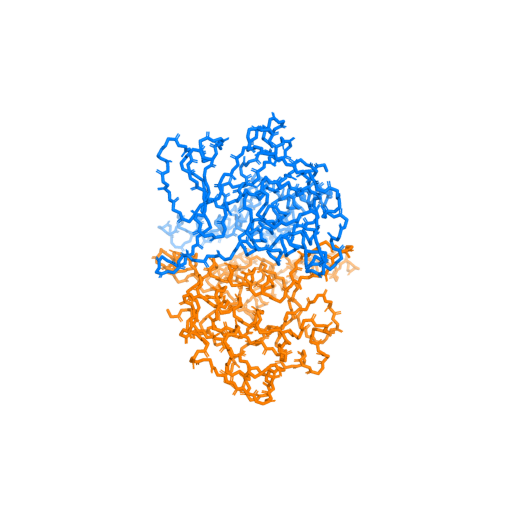ATOM 3666 C C . LEU B 1 226 ? -7.66 28.547 19.531 1 89.75 226 LEU B C 1
ATOM 3668 O O . LEU B 1 226 ? -7.637 29.75 19.25 1 89.75 226 LEU B O 1
ATOM 3672 N N . SER B 1 227 ? -8.68 27.906 20.094 1 90.62 227 SER B N 1
ATOM 3673 C CA . SER B 1 227 ? -9.828 28.703 20.516 1 90.62 227 SER B CA 1
ATOM 3674 C C . SER B 1 227 ? -9.422 29.75 21.531 1 90.62 227 SER B C 1
ATOM 3676 O O . SER B 1 227 ? -9.844 30.906 21.453 1 90.62 227 SER B O 1
ATOM 3678 N N . SER B 1 228 ? -8.664 29.375 22.5 1 91.5 228 SER B N 1
ATOM 3679 C CA . SER B 1 228 ? -8.164 30.312 23.516 1 91.5 228 SER B CA 1
ATOM 3680 C C . SER B 1 228 ? -7.316 31.406 22.891 1 91.5 228 SER B C 1
ATOM 3682 O O . SER B 1 228 ? -7.359 32.562 23.312 1 91.5 228 SER B O 1
ATOM 3684 N N . VAL B 1 229 ? -6.566 31.062 21.875 1 88.75 229 VAL B N 1
ATOM 3685 C CA . VAL B 1 229 ? -5.742 32.031 21.141 1 88.75 229 VAL B CA 1
ATOM 3686 C C . VAL B 1 229 ? -6.629 33.062 20.453 1 88.75 229 VAL B C 1
ATOM 3688 O O . VAL B 1 229 ? -6.422 34.25 20.609 1 88.75 229 VAL B O 1
ATOM 3691 N N . PHE B 1 230 ? -7.609 32.625 19.734 1 90.25 230 PHE B N 1
ATOM 3692 C CA . PHE B 1 230 ? -8.508 33.5 19.016 1 90.25 230 PHE B CA 1
ATOM 3693 C C . PHE B 1 230 ? -9.258 34.406 19.984 1 90.25 230 PHE B C 1
ATOM 3695 O O . PHE B 1 230 ? -9.406 35.625 19.75 1 90.25 230 PHE B O 1
ATOM 3702 N N . ALA B 1 231 ? -9.703 33.812 21.109 1 90.88 231 ALA B N 1
ATOM 3703 C CA . ALA B 1 231 ? -10.414 34.562 22.141 1 90.88 231 ALA B CA 1
ATOM 3704 C C . ALA B 1 231 ? -9.516 35.625 22.766 1 90.88 231 ALA B C 1
ATOM 3706 O O . ALA B 1 231 ? -9.945 36.75 22.969 1 90.88 231 ALA B O 1
ATOM 3707 N N . SER B 1 232 ? -8.328 35.312 23 1 90.5 232 SER B N 1
ATOM 3708 C CA . SER B 1 232 ? -7.398 36.219 23.672 1 90.5 232 SER B CA 1
ATOM 3709 C C . SER B 1 232 ? -6.973 37.375 22.75 1 90.5 232 SER B C 1
ATOM 3711 O O . SER B 1 232 ? -6.895 38.531 23.172 1 90.5 232 SER B O 1
ATOM 3713 N N . LEU B 1 233 ? -6.695 37 21.5 1 89.12 233 LEU B N 1
ATOM 3714 C CA . LEU B 1 233 ? -6.25 38 20.547 1 89.12 233 LEU B CA 1
ATOM 3715 C C . LEU B 1 233 ? -7.344 39.031 20.297 1 89.12 233 LEU B C 1
ATOM 3717 O O . LEU B 1 233 ? -7.051 40.188 19.984 1 89.12 233 LEU B O 1
ATOM 3721 N N . SER B 1 234 ? -8.547 38.594 20.469 1 88.62 234 SER B N 1
ATOM 3722 C CA . SER B 1 234 ? -9.672 39.469 20.156 1 88.62 234 SER B CA 1
ATOM 3723 C C . SER B 1 234 ? -10.078 40.312 21.344 1 88.62 234 SER B C 1
ATOM 3725 O O . SER B 1 234 ? -10.938 41.188 21.234 1 88.62 234 SER B O 1
ATOM 3727 N N . LYS B 1 235 ? -9.609 40.031 22.516 1 85.12 235 LYS B N 1
ATOM 3728 C CA . LYS B 1 235 ? -9.945 40.781 23.703 1 85.12 235 LYS B CA 1
ATOM 3729 C C . LYS B 1 235 ? -9.523 42.25 23.547 1 85.12 235 LYS B C 1
ATOM 3731 O O . LYS B 1 235 ? -8.477 42.531 22.969 1 85.12 235 LYS B O 1
ATOM 3736 N N . LYS B 1 236 ? -10.43 43.188 23.812 1 73 236 LYS B N 1
ATOM 3737 C CA . LYS B 1 236 ? -10.172 44.625 23.781 1 73 236 LYS B CA 1
ATOM 3738 C C . LYS B 1 236 ? -9.141 45.031 24.844 1 73 236 LYS B C 1
ATOM 3740 O O . LYS B 1 236 ? -9.164 44.531 25.953 1 73 236 LYS B O 1
ATOM 3745 N N . GLY B 1 237 ? -7.832 45.062 24.547 1 54.38 237 GLY B N 1
ATOM 3746 C CA . GLY B 1 237 ? -6.938 45.625 25.547 1 54.38 237 GLY B CA 1
ATOM 3747 C C . GLY B 1 237 ? -7.48 46.875 26.203 1 54.38 237 GLY B C 1
ATOM 3748 O O . GLY B 1 237 ? -8.375 47.531 25.656 1 54.38 237 GLY B O 1
#

Radius of gyration: 25.73 Å; Cα contacts (8 Å, |Δi|>4): 829; chains: 2; bounding box: 54×76×59 Å

Nearest PDB structures (foldseek):
  4cne-assembly1_B  TM=9.413E-01  e=4.296E-17  Escherichia coli K-12
  3onp-assembly1_A-2  TM=9.528E-01  e=7.288E-17  Cereibacter sphaeroides 2.4.1
  5gra-assembly1_B  TM=6.579E-01  e=7.561E-20  Zymomonas mobilis subsp. mobilis ZM4 = ATCC 31821
  3ilk-assembly1_A  TM=7.086E-01  e=2.752E-19  Haemophilus influenzae
  4cnf-assembly1_A  TM=9.157E-01  e=5.554E-14  Sulfolobus acidocaldarius

pLDDT: mean 86.3, std 14.64, range [29.5, 98.81]

Sequence (474 aa):
MSFNNISFILHQPQLSENIGACARAVKNFNFKKLVIVKPKPIFPNDKILATSVGAKDLIINAKVHETLESAVKKVDYVVATSARFRNKNIKHINLDDLKKIDFNKKIAFLFGSEASGLSNNEISYANYTMQIPTNPDFKSLNLSHSVIIIAHTVASIINLKGAKYSKSKKVNLASKKDIQAMTNLCIKKLEEKHFFKPLEKRPIMLENLRSIFSKMELSEKETRILSSVFASLSKKGMSFNNISFILHQPQLSENIGACARAVKNFNFKKLVIVKPKPIFPNDKILATSVGAKDLIINAKVHETLESAVKKVDYVVATSARFRNKNIKHINLDDLKKIDFNKKIAFLFGSEASGLSNNEISYANYTMQIPTNPDFKSLNLSHSVIIIAHTVASIINLKGAKYSKSKKVNLASKKDIQAMTNLCIKKLEEKHFFKPLEKRPIMLENLRSIFSKMELSEKETRILSSVFASLSKKG

Organism: Pelagibacter ubique (strain HTCC1062) (NCBI:txid335992)

Solvent-accessible surface area (backbone atoms only — not comparable to full-atom values): 25140 Å² total; per-residue (Å²): 117,54,48,80,30,37,33,40,34,37,37,40,38,63,51,46,56,44,56,9,36,34,37,25,35,33,38,25,45,60,35,71,41,43,34,38,23,48,54,66,46,73,81,83,40,69,58,22,44,61,48,9,57,91,23,39,66,38,62,74,68,34,50,75,30,85,38,68,68,72,66,47,66,84,45,74,40,32,37,28,46,37,94,60,94,74,59,87,87,41,52,76,44,49,75,77,53,55,73,73,54,69,53,87,41,32,35,31,42,35,37,37,20,78,88,72,43,57,51,70,73,61,48,65,72,30,62,29,34,33,44,80,90,50,25,90,92,38,76,68,75,51,59,35,53,52,48,32,51,51,34,50,52,52,39,50,50,50,45,50,56,39,42,58,51,56,66,33,48,76,60,34,55,35,44,73,64,48,50,48,52,32,49,49,52,44,51,51,49,32,54,76,59,65,57,65,66,59,70,87,50,32,67,59,52,52,50,50,54,53,51,56,60,67,65,35,74,45,31,41,67,51,37,50,50,52,37,50,48,47,54,50,30,48,50,77,123,119,52,45,79,29,37,34,40,33,38,36,40,38,63,51,47,55,42,56,9,36,32,37,25,36,33,36,24,45,60,36,69,43,43,33,39,22,47,54,67,46,75,81,83,42,71,57,22,46,59,48,9,58,92,22,40,66,38,61,73,68,35,51,76,29,83,38,67,67,70,68,46,66,86,44,72,38,31,36,26,45,38,92,61,94,72,59,85,88,41,50,74,42,50,73,77,51,54,70,71,54,68,52,87,42,33,34,31,41,36,37,36,18,78,88,72,42,58,50,70,74,61,48,66,72,28,62,28,32,32,42,79,89,50,24,89,92,38,75,67,76,50,62,35,54,52,47,30,50,51,33,51,51,52,36,51,48,50,48,47,45,45,52,35,38,72,74,28,73,85,77,49,65,37,48,72,65,49,48,48,53,33,50,48,53,43,53,52,50,33,55,77,60,64,58,63,67,59,72,89,49,29,67,60,54,52,50,51,53,53,51,55,61,67,63,36,75,44,24,41,68,49,38,51,51,52,37,51,47,48,55,48,31,47,50,76,124

InterPro domains:
  IPR001537 tRNA/rRNA methyltransferase, SpoU type [PF00588] (6-151)
  IPR004384 RNA methyltransferase TrmJ/LasT [PIRSF004808] (4-235)
  IPR004384 RNA methyltransferase TrmJ/LasT [PTHR42786] (4-235)
  IPR029026 tRNA (guanine-N1-)-methyltransferase, N-terminal [G3DSA:3.40.1280.10] (1-165)
  IPR029028 Alpha/beta knot methyltransferases [SSF75217] (4-155)

Secondary structure (DSSP, 8-state):
-TGGGEEEEEES---HHHHHHHHHHHHTTT--EEEEES-SS-SS-HHHHHHHGGGHHHHHT-EEESSHHHHSTT-SEEEEE-SS---TTSEEE-GGGGGGS-TTS-EEEEE-BTTTB--HHHHTT-SEEE-----TT-----HHHHHHHHHHHHHHHHHHHHHHHHS-SS--B--HHHHHHHHHHHHHHHHHTT-S-SGGGHHHHHHHHHHHHHHS--BHHHHHHHHHHHHHHTS--/-GGGGEEEEEES---HHHHHHHHHHHHTTT--EEEEES-SS-SS-HHHHHHHGGGHHHHHT-EEESSHHHHSTT-SEEEEE-SS---TTSEEE-GGGGGGS-TTS-EEEEE-BTTTB--HHHHTT-SEEE-----TT-----HHHHHHHHHHHHHHHHHHHHHHHHS-----BPPHHHHHHHHHHHHHHHHHTT-S-SGGGHHHHHHHHHHHHHHS--BHHHHHHHHHHHHHHTS--

Foldseek 3Di:
DLQALEEEEEEQAEDLLLLLLLLLLLVVLVHQEYEYENYPDPQPDPNNCVNVPVRNVSSVPYHYHPDPCVVCVQFPFEEEEDLDDDDPVAAEDELVCVLVDDSVGRYYYYWYYQPPIDDPVSCVVGNYYYYDDDDPVDRRDGRSRVSNVSSVSNSVSVVCVVCVVVVPPCLPQDPPVLLVVLLVLLVVLCVVVVNQPPPVCNVVVSVVSSVVSVVPSHGSVRSVVSSVVSVVVSDDD/DLQALEEEEEEQAEDLLLLLLLLLLLVVLVHQEYEYENYPDPQPDPNNCVNVPVRNVSSVPYHYHPDPCVVCVQFPFEEEEDLDDDDPVAAEDELVCLLVDDSVGRYYYYWYYQPPIDDPVSCVSGNYYYYDDDDPVDRRDGRSRVSNVSSVSNSVSVVVVVVVVVVDDPQAFDDPVLLVVLLVLLVVLCVVVVNQPPPVCNVVVSVVSSVVSVVPRHGSVRSVVSSVVSVVVSDDD